Protein AF-A0A397FTG6-F1 (afdb_monomer_lite)

pLDDT: mean 70.77, std 17.17, range [26.45, 98.31]

Structure (mmCIF, N/CA/C/O backbone):
data_AF-A0A397FTG6-F1
#
_entry.id   AF-A0A397FTG6-F1
#
loop_
_atom_site.group_PDB
_atom_site.id
_atom_site.type_symbol
_atom_site.label_atom_id
_atom_site.label_alt_id
_atom_site.label_comp_id
_atom_site.label_asym_id
_atom_site.label_entity_id
_atom_site.label_seq_id
_atom_site.pdbx_PDB_ins_code
_atom_site.Cartn_x
_atom_site.Cartn_y
_atom_site.Cartn_z
_atom_site.occupancy
_atom_site.B_iso_or_equiv
_atom_site.auth_seq_id
_atom_site.auth_comp_id
_atom_site.auth_asym_id
_atom_site.auth_atom_id
_atom_site.pdbx_PDB_model_num
ATOM 1 N N . MET A 1 1 ? -4.911 -23.943 -25.108 1.00 86.38 1 MET A N 1
ATOM 2 C CA . MET A 1 1 ? -5.258 -23.940 -23.672 1.00 86.38 1 MET A CA 1
ATOM 3 C C . MET A 1 1 ? -6.161 -25.123 -23.390 1.00 86.38 1 MET A C 1
ATOM 5 O O . MET A 1 1 ? -7.073 -25.370 -24.172 1.00 86.38 1 MET A O 1
ATOM 9 N N . ILE A 1 2 ? -5.874 -25.870 -22.331 1.00 95.56 2 ILE A N 1
ATOM 10 C CA . ILE A 1 2 ? -6.625 -27.060 -21.915 1.00 95.56 2 ILE A CA 1
ATOM 11 C C . ILE A 1 2 ? -7.248 -26.756 -20.551 1.00 95.56 2 ILE A C 1
ATOM 13 O O . ILE A 1 2 ? -6.604 -26.132 -19.714 1.00 95.56 2 ILE A O 1
ATOM 17 N N . ASP A 1 3 ? -8.489 -27.172 -20.315 1.00 97.69 3 ASP A N 1
ATOM 18 C CA . ASP A 1 3 ? -9.068 -27.109 -18.970 1.00 97.69 3 ASP A CA 1
ATOM 19 C C . ASP A 1 3 ? -8.192 -27.905 -17.982 1.00 97.69 3 ASP A C 1
ATOM 21 O O . ASP A 1 3 ? -7.832 -29.056 -18.251 1.00 97.69 3 ASP A O 1
ATOM 25 N N . ALA A 1 4 ? -7.810 -27.282 -16.865 1.00 97.50 4 ALA A N 1
ATOM 26 C CA . ALA A 1 4 ? -6.839 -27.833 -15.924 1.00 97.50 4 ALA A CA 1
ATOM 27 C C . ALA A 1 4 ? -7.293 -29.172 -15.332 1.00 97.50 4 ALA A C 1
ATOM 29 O O . ALA A 1 4 ? -6.493 -30.105 -15.210 1.00 97.50 4 ALA A O 1
ATOM 30 N N . GLN A 1 5 ? -8.584 -29.303 -15.017 1.00 98.06 5 GLN A N 1
ATOM 31 C CA . GLN A 1 5 ? -9.121 -30.535 -14.457 1.00 98.06 5 GLN A CA 1
ATOM 32 C C . GLN A 1 5 ? -9.191 -31.650 -15.502 1.00 98.06 5 GLN A C 1
ATOM 34 O O . GLN A 1 5 ? -8.857 -32.802 -15.203 1.00 98.06 5 GLN A O 1
ATOM 39 N N . LYS A 1 6 ? -9.598 -31.318 -16.733 1.00 97.88 6 LYS A N 1
ATOM 40 C CA . LYS A 1 6 ? -9.580 -32.253 -17.862 1.00 97.88 6 LYS A CA 1
ATOM 41 C C . LYS A 1 6 ? -8.167 -32.779 -18.115 1.00 97.88 6 LYS A C 1
ATOM 43 O O . LYS A 1 6 ? -7.985 -33.992 -18.198 1.00 97.88 6 LYS A O 1
ATOM 48 N N . TRP A 1 7 ? -7.175 -31.888 -18.146 1.00 97.62 7 TRP A N 1
ATOM 49 C CA . TRP A 1 7 ? -5.765 -32.251 -18.295 1.00 97.62 7 TRP A CA 1
ATOM 50 C C . TRP A 1 7 ? -5.297 -33.220 -17.201 1.00 97.62 7 TRP A C 1
ATOM 52 O O . TRP A 1 7 ? -4.710 -34.258 -17.517 1.00 97.62 7 TRP A O 1
ATOM 62 N N . LEU A 1 8 ? -5.603 -32.933 -15.928 1.00 98.00 8 LEU A N 1
ATOM 63 C CA . LEU A 1 8 ? -5.220 -33.797 -14.807 1.00 98.00 8 LEU A CA 1
ATOM 64 C C . LEU A 1 8 ? -5.799 -35.211 -14.965 1.00 98.00 8 LEU A C 1
ATOM 66 O O . LEU A 1 8 ? -5.085 -36.196 -14.781 1.00 98.00 8 LEU A O 1
ATOM 70 N N . ASN A 1 9 ? -7.082 -35.310 -15.322 1.00 97.50 9 ASN A N 1
ATOM 71 C CA . ASN A 1 9 ? -7.776 -36.590 -15.461 1.00 97.50 9 ASN A CA 1
ATOM 72 C C . ASN A 1 9 ? -7.248 -37.424 -16.641 1.00 97.50 9 ASN A C 1
ATOM 74 O O . ASN A 1 9 ? -7.167 -38.646 -16.530 1.00 97.50 9 ASN A O 1
ATOM 78 N N . GLU A 1 10 ? -6.886 -36.779 -17.752 1.00 97.56 10 GLU A N 1
ATOM 79 C CA . GLU A 1 10 ? -6.344 -37.455 -18.937 1.00 97.56 10 GLU A CA 1
ATOM 80 C C . GLU A 1 10 ? -4.904 -37.935 -18.720 1.00 97.56 10 GLU A C 1
ATOM 82 O O . GLU A 1 10 ? -4.565 -39.062 -19.084 1.00 97.56 10 GLU A O 1
ATOM 87 N N . LYS A 1 11 ? -4.051 -37.102 -18.111 1.00 97.81 11 LYS A N 1
ATOM 88 C CA . LYS A 1 11 ? -2.627 -37.416 -17.915 1.00 97.81 11 LYS A CA 1
ATOM 89 C C . LYS A 1 11 ? -2.368 -38.340 -16.726 1.00 97.81 11 LYS A C 1
ATOM 91 O O . LYS A 1 11 ? -1.437 -39.140 -16.779 1.00 97.81 11 LYS A O 1
ATOM 96 N N . TYR A 1 12 ? -3.182 -38.260 -15.671 1.00 97.25 12 TYR A N 1
ATOM 97 C CA . TYR A 1 12 ? -2.965 -38.986 -14.415 1.00 97.25 12 TYR A CA 1
ATOM 98 C C . TYR A 1 12 ? -4.190 -39.822 -13.994 1.00 97.25 12 TYR A C 1
ATOM 100 O O . TYR A 1 12 ? -4.738 -39.618 -12.906 1.00 97.25 12 TYR A O 1
ATOM 108 N N . PRO A 1 13 ? -4.625 -40.801 -14.813 1.00 96.00 13 PRO A N 1
ATOM 109 C CA . PRO A 1 13 ? -5.833 -41.577 -14.529 1.00 96.00 13 PRO A CA 1
ATOM 110 C C . PRO A 1 13 ? -5.697 -42.497 -13.302 1.00 96.00 13 PRO A C 1
ATOM 112 O O . PRO A 1 13 ? -6.688 -42.760 -12.624 1.00 96.00 13 PRO A O 1
ATOM 115 N N . ASN A 1 14 ? -4.487 -42.973 -12.975 1.00 96.56 14 ASN A N 1
ATOM 116 C CA . ASN A 1 14 ? -4.246 -43.887 -11.848 1.00 96.56 14 ASN A CA 1
ATOM 117 C C . ASN A 1 14 ? -3.640 -43.175 -10.625 1.00 96.56 14 ASN A C 1
ATOM 119 O O . ASN A 1 14 ? -2.446 -43.290 -10.348 1.00 96.56 14 ASN A O 1
ATOM 123 N N . ARG A 1 15 ? -4.478 -42.455 -9.870 1.00 96.69 15 ARG A N 1
ATOM 124 C CA . ARG A 1 15 ? -4.078 -41.589 -8.738 1.00 96.69 15 ARG A CA 1
ATOM 125 C C . ARG A 1 15 ? -3.262 -42.287 -7.640 1.00 96.69 15 ARG A C 1
ATOM 127 O O . ARG A 1 15 ? -2.449 -41.642 -6.981 1.00 96.69 15 ARG A O 1
ATOM 13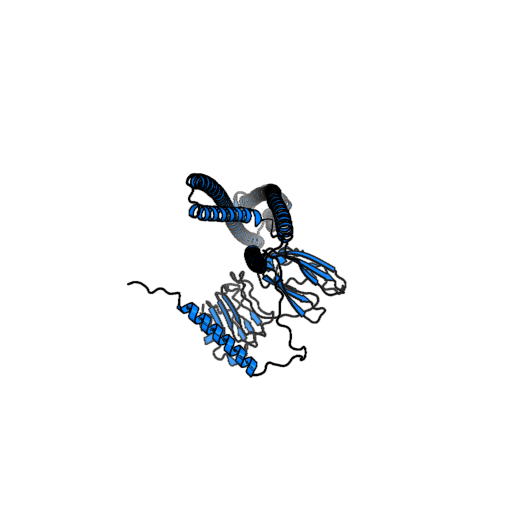4 N N . ASN A 1 16 ? -3.436 -43.599 -7.460 1.00 96.88 16 ASN A N 1
ATOM 135 C CA . ASN A 1 16 ? -2.798 -44.371 -6.387 1.00 96.88 16 ASN A CA 1
ATOM 136 C C . ASN A 1 16 ? -1.284 -44.561 -6.566 1.00 96.88 16 ASN A C 1
ATOM 138 O O . ASN A 1 16 ? -0.580 -44.821 -5.590 1.00 96.88 16 ASN A O 1
ATOM 142 N N . GLU A 1 17 ? -0.776 -44.421 -7.790 1.00 96.88 17 GLU A N 1
ATOM 143 C CA . GLU A 1 17 ? 0.630 -44.686 -8.128 1.00 96.88 17 GLU A CA 1
ATOM 144 C C . GLU A 1 17 ? 1.420 -43.413 -8.451 1.00 96.88 17 GLU A C 1
ATOM 146 O O . GLU A 1 17 ? 2.651 -43.439 -8.534 1.00 96.88 17 GLU A O 1
ATOM 151 N N . ILE A 1 18 ? 0.731 -42.280 -8.600 1.00 98.31 18 ILE A N 1
ATOM 152 C CA . ILE A 1 18 ? 1.358 -41.027 -9.012 1.00 98.31 18 ILE A CA 1
ATOM 153 C C . ILE A 1 18 ? 2.169 -40.444 -7.861 1.00 98.31 18 ILE A C 1
ATOM 155 O O . ILE A 1 18 ? 1.635 -40.130 -6.799 1.00 98.31 18 ILE A O 1
ATOM 159 N N . LYS A 1 19 ? 3.468 -40.254 -8.107 1.00 98.06 19 LYS A N 1
ATOM 160 C CA . LYS A 1 19 ? 4.395 -39.577 -7.186 1.00 98.06 19 LYS A CA 1
ATOM 161 C C . LYS A 1 19 ? 4.614 -38.108 -7.521 1.00 98.06 19 LYS A C 1
ATOM 163 O O . LYS A 1 19 ? 4.989 -37.336 -6.643 1.00 98.06 19 LYS A O 1
ATOM 168 N N . GLN A 1 20 ? 4.390 -37.717 -8.770 1.00 98.06 20 GLN A N 1
ATOM 169 C CA . GLN A 1 20 ? 4.623 -36.358 -9.231 1.00 98.06 20 GLN A CA 1
ATOM 170 C C . GLN A 1 20 ? 3.583 -35.956 -10.271 1.00 98.06 20 GLN A C 1
ATOM 172 O O . GLN A 1 20 ? 3.320 -36.711 -11.202 1.00 98.06 20 GLN A O 1
ATOM 177 N N . ILE A 1 21 ? 3.049 -34.748 -10.116 1.00 98.06 21 ILE A N 1
ATOM 178 C CA . ILE A 1 21 ? 2.296 -34.032 -11.144 1.00 98.06 21 ILE A CA 1
ATOM 179 C C . ILE A 1 21 ? 3.207 -32.919 -11.650 1.00 98.06 21 ILE A C 1
ATOM 181 O O . ILE A 1 21 ? 3.686 -32.107 -10.859 1.00 98.06 21 ILE A O 1
ATOM 185 N N . LYS A 1 22 ? 3.479 -32.901 -12.952 1.00 97.19 22 LYS A N 1
ATOM 186 C CA . LYS A 1 22 ? 4.288 -31.867 -13.602 1.00 97.19 22 LYS A CA 1
ATOM 187 C C . LYS A 1 22 ? 3.615 -31.411 -14.899 1.00 97.19 22 LYS A C 1
ATOM 189 O O . LYS A 1 22 ? 3.175 -32.263 -15.672 1.00 97.19 22 LYS A O 1
ATOM 194 N N . LEU A 1 23 ? 3.549 -30.098 -15.128 1.00 93.62 23 LEU A N 1
ATOM 195 C CA . LEU A 1 23 ? 3.237 -29.527 -16.441 1.00 93.62 23 LEU A CA 1
ATOM 196 C C . LEU A 1 23 ? 4.441 -29.661 -17.384 1.00 93.62 23 LEU A C 1
ATOM 198 O O . LEU A 1 23 ? 5.585 -29.412 -17.002 1.00 93.62 23 LEU A O 1
ATOM 202 N N . GLU A 1 24 ? 4.182 -30.091 -18.617 1.00 89.75 24 GLU A N 1
ATOM 203 C CA . GLU A 1 24 ? 5.169 -30.059 -19.704 1.00 89.75 24 GLU A CA 1
ATOM 204 C C . GLU A 1 24 ? 5.328 -28.598 -20.176 1.00 89.75 24 GLU A C 1
ATOM 206 O O . GLU A 1 24 ? 4.350 -27.856 -20.148 1.00 89.75 24 GLU A O 1
ATOM 211 N N . GLU A 1 25 ? 6.527 -28.181 -20.607 1.00 83.31 25 GLU A N 1
ATOM 212 C CA . GLU A 1 25 ? 6.894 -26.764 -20.857 1.00 83.31 25 GLU A CA 1
ATOM 213 C C . GLU A 1 25 ? 5.951 -26.018 -21.824 1.00 83.31 25 GLU A C 1
ATOM 215 O O . GLU A 1 25 ? 5.733 -24.814 -21.693 1.00 83.31 25 GLU A O 1
ATOM 220 N N . GLU A 1 26 ? 5.337 -26.739 -22.762 1.00 86.19 26 GLU A N 1
ATOM 221 C CA . GLU A 1 26 ? 4.413 -26.181 -23.758 1.00 86.19 26 GLU A CA 1
ATOM 222 C C . GLU A 1 26 ? 2.931 -26.291 -23.349 1.00 86.19 26 GLU A C 1
ATOM 224 O O . GLU A 1 26 ? 2.035 -25.808 -24.048 1.00 86.19 26 GLU A O 1
ATOM 229 N N . THR A 1 27 ? 2.628 -26.940 -22.221 1.00 90.38 27 THR A N 1
ATOM 230 C CA . THR A 1 27 ? 1.244 -27.171 -21.799 1.00 90.38 27 THR A CA 1
ATOM 231 C C . THR A 1 27 ? 0.684 -25.958 -21.067 1.00 90.38 27 THR A C 1
ATOM 233 O O . THR A 1 27 ? 0.993 -25.707 -19.907 1.00 90.38 27 THR A O 1
ATOM 236 N N . LEU A 1 28 ? -0.246 -25.263 -21.719 1.00 92.44 28 LEU A N 1
ATOM 237 C CA . LEU A 1 28 ? -1.033 -24.195 -21.103 1.00 92.44 28 LEU A CA 1
ATOM 238 C C . LEU A 1 28 ? -2.366 -24.740 -20.577 1.00 92.44 28 LEU A C 1
ATOM 240 O O . LEU A 1 28 ? -3.277 -25.026 -21.368 1.00 92.44 28 LEU A O 1
ATOM 244 N N . ILE A 1 29 ? -2.488 -24.848 -19.252 1.00 95.25 29 ILE A N 1
ATOM 245 C CA . ILE A 1 29 ? -3.752 -25.158 -18.569 1.00 95.25 29 ILE A CA 1
ATOM 246 C C . ILE A 1 29 ? -4.472 -23.891 -18.090 1.00 95.25 29 ILE A C 1
ATOM 248 O O . ILE A 1 29 ? -3.844 -22.860 -17.852 1.00 95.25 29 ILE A O 1
ATOM 252 N N . THR A 1 30 ? -5.798 -23.959 -17.964 1.00 96.12 30 THR A N 1
ATOM 253 C CA . THR A 1 30 ? -6.634 -22.846 -17.492 1.00 96.12 30 THR A CA 1
ATOM 254 C C . THR A 1 30 ? -7.768 -23.307 -16.580 1.00 96.12 30 THR A C 1
ATOM 256 O O . THR A 1 30 ? -8.127 -24.484 -16.593 1.00 96.12 30 THR A O 1
ATOM 259 N N . GLY A 1 31 ? -8.343 -22.382 -15.811 1.00 96.44 31 GLY A N 1
ATOM 260 C CA . GLY A 1 31 ? -9.471 -22.640 -14.918 1.00 96.44 31 GLY A CA 1
ATOM 261 C C . GLY A 1 31 ? -9.029 -23.097 -13.530 1.00 96.44 31 GLY A C 1
ATOM 262 O O . GLY A 1 31 ? -7.975 -22.692 -13.040 1.00 96.44 31 GLY A O 1
ATOM 263 N N . GLN A 1 32 ? -9.847 -23.929 -12.887 1.00 96.69 32 GLN A N 1
ATOM 264 C CA . GLN A 1 32 ? -9.585 -24.440 -11.542 1.00 96.69 32 GLN A CA 1
ATOM 265 C C . GLN A 1 32 ? -9.014 -25.862 -11.584 1.00 96.69 32 GLN A C 1
ATOM 267 O O . GLN A 1 32 ? -9.473 -26.707 -12.353 1.00 96.69 32 GLN A O 1
ATOM 272 N N . LEU A 1 33 ? -8.038 -26.144 -10.721 1.00 97.69 33 LEU A N 1
ATOM 273 C CA . LEU A 1 33 ? -7.414 -27.456 -10.579 1.00 97.69 33 LEU A CA 1
ATOM 274 C C . LEU A 1 33 ? -7.696 -28.043 -9.192 1.00 97.69 33 LEU A C 1
ATOM 276 O O . LEU A 1 33 ? -7.224 -27.524 -8.180 1.00 97.69 33 LEU A O 1
ATOM 280 N N . LEU A 1 34 ? -8.429 -29.159 -9.149 1.00 97.62 34 LEU A N 1
ATOM 281 C CA . LEU A 1 34 ? -8.681 -29.941 -7.941 1.00 97.62 34 LEU A CA 1
ATOM 282 C C . LEU A 1 34 ? -7.846 -31.228 -7.950 1.00 97.62 34 LEU A C 1
ATOM 284 O O . LEU A 1 34 ? -8.100 -32.169 -8.708 1.00 97.62 34 LEU A O 1
ATOM 288 N N . ILE A 1 35 ? -6.886 -31.297 -7.032 1.00 97.75 35 ILE A N 1
ATOM 289 C CA . ILE A 1 35 ? -6.067 -32.480 -6.765 1.00 97.75 35 ILE A CA 1
ATOM 290 C C . ILE A 1 35 ? -6.574 -33.101 -5.459 1.00 97.75 35 ILE A C 1
ATOM 292 O O . ILE A 1 35 ? -6.189 -32.670 -4.375 1.00 97.75 35 ILE A O 1
ATOM 296 N N . ASP A 1 36 ? -7.470 -34.088 -5.556 1.00 97.50 36 ASP A N 1
ATOM 297 C CA . ASP A 1 36 ? -8.004 -34.833 -4.401 1.00 97.50 36 ASP A CA 1
ATOM 298 C C . ASP A 1 36 ? -7.647 -36.322 -4.487 1.00 97.50 36 ASP A C 1
ATOM 300 O O . ASP A 1 36 ? -7.753 -36.936 -5.556 1.00 97.50 36 ASP A O 1
ATOM 304 N N . ASP A 1 37 ? -7.285 -36.885 -3.336 1.00 97.25 37 ASP A N 1
ATOM 305 C CA . ASP A 1 37 ? -7.075 -38.319 -3.104 1.00 97.25 37 ASP A CA 1
ATOM 306 C C . ASP A 1 37 ? -5.922 -38.930 -3.922 1.00 97.25 37 ASP A C 1
ATOM 308 O O . ASP A 1 37 ? -6.073 -39.919 -4.640 1.00 97.25 37 ASP A O 1
ATOM 312 N N . PHE A 1 38 ? -4.739 -38.314 -3.814 1.00 98.00 38 PHE A N 1
ATOM 313 C CA . PHE A 1 38 ? -3.489 -38.844 -4.360 1.00 98.00 38 PHE A CA 1
ATOM 314 C C . PHE A 1 38 ? -2.572 -39.348 -3.221 1.00 98.00 38 PHE A C 1
ATOM 316 O O . PHE A 1 38 ? -1.700 -38.613 -2.740 1.00 98.00 38 PHE A O 1
ATOM 323 N N . PRO A 1 39 ? -2.721 -40.610 -2.766 1.00 97.44 39 PRO A N 1
ATOM 324 C CA . PRO A 1 39 ? -2.066 -41.115 -1.552 1.00 97.44 39 PRO A CA 1
ATOM 325 C C . PRO A 1 39 ? -0.537 -41.232 -1.658 1.00 97.44 39 PRO A C 1
ATOM 327 O O . PRO A 1 39 ? 0.160 -41.283 -0.638 1.00 97.44 39 PRO A O 1
ATOM 330 N N . CYS A 1 40 ? -0.005 -41.289 -2.882 1.00 97.81 40 CYS A N 1
ATOM 331 C CA . CYS A 1 40 ? 1.423 -41.429 -3.159 1.00 97.81 40 CYS A CA 1
ATOM 332 C C . CYS A 1 40 ? 2.094 -40.155 -3.684 1.00 97.81 40 CYS A C 1
ATOM 334 O O . CYS A 1 40 ? 3.301 -40.188 -3.913 1.00 97.81 40 CYS A O 1
ATOM 336 N N . LEU A 1 41 ? 1.353 -39.057 -3.852 1.00 98.25 41 LEU A N 1
ATOM 337 C CA . LEU A 1 41 ? 1.866 -37.841 -4.474 1.00 98.25 41 LEU A CA 1
ATOM 338 C C . LEU A 1 41 ? 2.840 -37.120 -3.548 1.00 98.25 41 LEU A C 1
ATOM 340 O O . LEU A 1 41 ? 2.496 -36.800 -2.415 1.00 98.25 41 LEU A O 1
ATOM 344 N N . GLU A 1 42 ? 4.043 -36.863 -4.052 1.00 97.38 42 GLU A N 1
ATOM 345 C CA . GLU A 1 42 ? 5.137 -36.206 -3.336 1.00 97.38 42 GLU A CA 1
ATOM 346 C C . GLU A 1 42 ? 5.428 -34.803 -3.878 1.00 97.38 42 GLU A C 1
ATOM 348 O O . GLU A 1 42 ? 5.864 -33.944 -3.114 1.00 97.38 42 GLU A O 1
ATOM 353 N N . LYS A 1 43 ? 5.181 -34.551 -5.170 1.00 97.69 43 LYS A N 1
ATOM 354 C CA . LYS A 1 43 ? 5.522 -33.280 -5.826 1.00 97.69 43 LYS A CA 1
ATOM 355 C C . LYS A 1 43 ? 4.433 -32.808 -6.783 1.00 97.69 43 LYS A C 1
ATOM 357 O O . LYS A 1 43 ? 3.956 -33.589 -7.605 1.00 97.69 43 LYS A O 1
ATOM 362 N N . ILE A 1 44 ? 4.101 -31.526 -6.727 1.00 97.81 44 ILE A N 1
ATOM 363 C CA . ILE A 1 44 ? 3.263 -30.844 -7.716 1.00 97.81 44 ILE A CA 1
ATOM 364 C C . ILE A 1 44 ? 4.082 -29.695 -8.294 1.00 97.81 44 ILE A C 1
ATOM 366 O O . ILE A 1 44 ? 4.586 -28.867 -7.544 1.00 97.81 44 ILE A O 1
ATOM 370 N N . ASN A 1 45 ? 4.218 -29.643 -9.614 1.00 96.56 45 ASN A N 1
ATOM 371 C CA . ASN A 1 45 ? 4.720 -28.477 -10.326 1.00 96.56 45 ASN A CA 1
ATOM 372 C C . ASN A 1 45 ? 3.748 -28.136 -11.463 1.00 96.56 45 ASN A C 1
ATOM 374 O O . ASN A 1 45 ? 3.695 -28.831 -12.479 1.00 96.56 45 ASN A O 1
ATOM 378 N N . VAL A 1 46 ? 2.972 -27.081 -11.247 1.00 96.06 46 VAL A N 1
ATOM 379 C CA . VAL A 1 46 ? 2.025 -26.496 -12.199 1.00 96.06 46 VAL A CA 1
ATOM 380 C C . VAL A 1 46 ? 2.356 -25.019 -12.457 1.00 96.06 46 VAL A C 1
ATOM 382 O O . VAL A 1 46 ? 1.463 -24.196 -12.646 1.00 96.06 46 VAL A O 1
ATOM 385 N N . GLU A 1 47 ? 3.647 -24.685 -12.426 1.00 94.06 47 GLU A N 1
ATOM 386 C CA . GLU A 1 47 ? 4.175 -23.367 -12.781 1.00 94.06 47 GLU A CA 1
ATOM 387 C C . GLU A 1 47 ? 3.717 -22.943 -14.183 1.00 94.06 47 GLU A C 1
ATOM 389 O O . GLU A 1 47 ? 3.732 -23.735 -15.131 1.00 94.06 47 GLU A O 1
ATOM 394 N N . GLY A 1 48 ? 3.282 -21.690 -14.299 1.00 90.00 48 GLY A N 1
ATOM 395 C CA . GLY A 1 48 ? 2.981 -21.082 -15.584 1.00 90.00 48 GLY A CA 1
ATOM 396 C C . GLY A 1 48 ? 4.251 -20.768 -16.369 1.00 90.00 48 GLY A C 1
ATOM 397 O O . GLY A 1 48 ? 5.314 -20.525 -15.806 1.00 90.00 48 GLY A O 1
ATOM 398 N N . ASN A 1 49 ? 4.150 -20.745 -17.697 1.00 85.25 49 ASN A N 1
ATOM 399 C CA . ASN A 1 49 ? 5.282 -20.356 -18.532 1.00 85.25 49 ASN A CA 1
ATOM 400 C C . ASN A 1 49 ? 5.553 -18.846 -18.380 1.00 85.25 49 ASN A C 1
ATOM 402 O O . ASN A 1 49 ? 4.639 -18.037 -18.557 1.00 85.25 49 ASN A O 1
ATOM 406 N N . TRP A 1 50 ? 6.801 -18.479 -18.084 1.00 80.38 50 TRP A N 1
ATOM 407 C CA . TRP A 1 50 ? 7.270 -17.095 -17.965 1.00 80.38 50 TRP A CA 1
ATOM 408 C C . TRP A 1 50 ? 6.960 -16.236 -19.204 1.00 80.38 50 TRP A C 1
ATOM 410 O O . TRP A 1 50 ? 6.633 -15.063 -19.046 1.00 80.38 50 TRP A O 1
ATOM 420 N N . ASP A 1 51 ? 6.970 -16.825 -20.406 1.00 82.12 51 ASP A N 1
ATOM 421 C CA . ASP A 1 51 ? 6.692 -16.117 -21.663 1.00 82.12 51 ASP A CA 1
ATOM 422 C C . ASP A 1 51 ? 5.206 -15.782 -21.861 1.00 82.12 51 ASP A C 1
ATOM 424 O O . ASP A 1 51 ? 4.875 -14.881 -22.628 1.00 82.12 51 ASP A O 1
ATOM 428 N N . ASN A 1 52 ? 4.289 -16.509 -21.209 1.00 76.69 52 ASN A N 1
ATOM 429 C CA . ASN A 1 52 ? 2.853 -16.405 -21.506 1.00 76.69 52 ASN A CA 1
ATOM 430 C C . ASN A 1 52 ? 1.919 -16.313 -20.295 1.00 76.69 52 ASN A C 1
ATOM 432 O O . ASN A 1 52 ? 0.714 -16.208 -20.512 1.00 76.69 52 ASN A O 1
ATOM 436 N N . TRP A 1 53 ? 2.449 -16.303 -19.067 1.00 81.62 53 TRP A N 1
ATOM 437 C CA . TRP A 1 53 ? 1.722 -16.449 -17.798 1.00 81.62 53 TRP A CA 1
ATOM 438 C C . TRP A 1 53 ? 0.716 -17.619 -17.791 1.00 81.62 53 TRP A C 1
ATOM 440 O O . TRP A 1 53 ? -0.174 -17.775 -18.627 1.00 81.62 53 TRP A O 1
ATOM 450 N N . GLY A 1 54 ? 0.819 -18.479 -16.787 1.00 85.38 54 GLY A N 1
ATOM 451 C CA . GLY A 1 54 ? -0.174 -19.514 -16.542 1.00 85.38 54 GLY A CA 1
ATOM 452 C C . GLY A 1 54 ? -1.567 -18.911 -16.334 1.00 85.38 54 GLY A C 1
ATOM 453 O O . GLY A 1 54 ? -1.725 -17.834 -15.764 1.00 85.38 54 GLY A O 1
ATOM 454 N N . LYS A 1 55 ? -2.595 -19.608 -16.826 1.00 93.25 55 LYS A N 1
ATOM 455 C CA . LYS A 1 55 ? -4.000 -19.161 -16.785 1.00 93.25 55 LYS A CA 1
ATOM 456 C C . LYS A 1 55 ? -4.830 -19.938 -15.769 1.00 93.25 55 LYS A C 1
ATOM 458 O O . LYS A 1 55 ? -6.051 -20.061 -15.921 1.00 93.25 55 LYS A O 1
ATOM 463 N N . LEU A 1 56 ? -4.161 -20.531 -14.782 1.00 94.50 56 LEU A N 1
ATOM 464 C CA . LEU A 1 56 ? -4.812 -21.203 -13.669 1.00 94.50 56 LEU A CA 1
ATOM 465 C C . LEU A 1 56 ? -5.349 -20.147 -12.701 1.00 94.50 56 LEU A C 1
ATOM 467 O O . LEU A 1 56 ? -4.576 -19.323 -12.221 1.00 94.50 56 LEU A O 1
ATOM 471 N N . THR A 1 57 ? -6.650 -20.192 -12.420 1.00 94.69 57 THR A N 1
ATOM 472 C CA . THR A 1 57 ? -7.343 -19.227 -11.551 1.00 94.69 57 THR A CA 1
ATOM 473 C C . THR A 1 57 ? -7.678 -19.797 -10.176 1.00 94.69 57 THR A C 1
ATOM 475 O O . THR A 1 57 ? -7.901 -19.047 -9.229 1.00 94.69 57 THR A O 1
ATOM 478 N N . GLY A 1 58 ? -7.659 -21.124 -10.015 1.00 94.50 58 GLY A N 1
ATOM 479 C CA . GLY A 1 58 ? -7.878 -21.758 -8.718 1.00 94.50 58 GLY A CA 1
ATOM 480 C C . GLY A 1 58 ? -7.103 -23.056 -8.542 1.00 94.50 58 GLY A C 1
ATOM 481 O O . GLY A 1 58 ? -6.959 -23.839 -9.482 1.00 94.50 58 GLY A O 1
ATOM 482 N N . LEU A 1 59 ? -6.625 -23.310 -7.325 1.00 95.19 59 LEU A N 1
ATOM 483 C CA . LEU A 1 59 ? -5.893 -24.521 -6.969 1.00 95.19 59 LEU A CA 1
ATOM 484 C C . LEU A 1 59 ? -6.344 -25.054 -5.607 1.00 95.19 59 LEU A C 1
ATOM 486 O O . LEU A 1 59 ? -6.143 -24.433 -4.563 1.00 95.19 59 LEU A O 1
ATOM 490 N N . VAL A 1 60 ? -6.921 -26.255 -5.620 1.00 95.31 60 VAL A N 1
ATOM 491 C CA . VAL A 1 60 ? -7.408 -26.944 -4.424 1.00 95.31 60 VAL A CA 1
ATOM 492 C C . VAL A 1 60 ? -6.719 -28.298 -4.295 1.00 95.31 60 VAL A C 1
ATOM 494 O O . VAL A 1 60 ? -6.843 -29.149 -5.171 1.00 95.31 60 VAL A O 1
ATOM 497 N N . ILE A 1 61 ? -6.027 -28.529 -3.178 1.00 95.88 61 ILE A N 1
ATOM 498 C CA . ILE A 1 61 ? -5.277 -29.766 -2.922 1.00 95.88 61 ILE A CA 1
ATOM 499 C C . ILE A 1 61 ? -5.793 -30.425 -1.643 1.00 95.88 61 ILE A C 1
ATOM 501 O O . ILE A 1 61 ? -5.790 -29.824 -0.568 1.00 95.88 61 ILE A O 1
ATOM 505 N N . LYS A 1 62 ? -6.253 -31.672 -1.738 1.00 94.88 62 LYS A N 1
ATOM 506 C CA . LYS A 1 62 ? -6.870 -32.403 -0.628 1.00 94.88 62 LYS A CA 1
ATOM 507 C C . LYS A 1 62 ? -6.360 -33.840 -0.562 1.00 94.88 62 LYS A C 1
ATOM 509 O O . LYS A 1 62 ? -6.167 -34.493 -1.579 1.00 94.88 62 LYS A O 1
ATOM 514 N N . LYS A 1 63 ? -6.177 -34.346 0.663 1.00 94.75 63 LYS A N 1
ATOM 515 C CA . LYS A 1 63 ? -5.857 -35.764 0.940 1.00 94.75 63 LYS A CA 1
ATOM 516 C C . LYS A 1 63 ? -4.610 -36.268 0.187 1.00 94.75 63 LYS A C 1
ATOM 518 O O . LYS A 1 63 ? -4.601 -37.377 -0.343 1.00 94.75 63 LYS A O 1
ATOM 523 N N . CYS A 1 64 ? -3.539 -35.476 0.188 1.00 96.56 64 CYS A N 1
ATOM 524 C CA . CYS A 1 64 ? -2.239 -35.852 -0.377 1.00 96.56 64 CYS A CA 1
ATOM 525 C C . CYS A 1 64 ? -1.214 -36.038 0.762 1.00 96.56 64 CYS A C 1
ATOM 527 O O . CYS A 1 64 ? -0.384 -35.160 1.005 1.00 96.56 64 CYS A O 1
ATOM 529 N N . PRO A 1 65 ? -1.260 -37.159 1.512 1.00 95.44 65 PRO A N 1
ATOM 530 C CA . PRO A 1 65 ? -0.528 -37.324 2.769 1.00 95.44 65 PRO A CA 1
ATOM 531 C C . PRO A 1 65 ? 0.998 -37.323 2.636 1.00 95.44 65 PRO A C 1
ATOM 533 O O . PRO A 1 65 ? 1.687 -37.113 3.634 1.00 95.44 65 PRO A O 1
ATOM 536 N N . LYS A 1 66 ? 1.523 -37.574 1.433 1.00 96.50 66 LYS A N 1
ATOM 537 C CA . LYS A 1 66 ? 2.962 -37.619 1.142 1.00 96.50 66 LYS A CA 1
ATOM 538 C C . LYS A 1 66 ? 3.479 -36.386 0.402 1.00 96.50 66 LYS A C 1
ATOM 540 O O . LYS A 1 66 ? 4.655 -36.375 0.047 1.00 96.50 66 LYS A O 1
ATOM 545 N N . LEU A 1 67 ? 2.634 -35.380 0.155 1.00 96.69 67 LEU A N 1
ATOM 546 C CA . LEU A 1 67 ? 3.015 -34.208 -0.629 1.00 96.69 67 LEU A CA 1
ATOM 547 C C . LEU A 1 67 ? 4.076 -33.411 0.127 1.00 96.69 67 LEU A C 1
ATOM 549 O O . LEU A 1 67 ? 3.835 -33.021 1.262 1.00 96.69 67 LEU A O 1
ATOM 553 N N . LYS A 1 68 ? 5.230 -33.181 -0.501 1.00 95.19 68 LYS A N 1
ATOM 554 C CA . LYS A 1 68 ? 6.393 -32.487 0.072 1.00 95.19 68 LYS A CA 1
ATOM 555 C C . LYS A 1 68 ? 6.724 -31.192 -0.656 1.00 95.19 68 LYS A C 1
ATOM 557 O O . LYS A 1 68 ? 7.264 -30.296 -0.021 1.00 95.19 68 LYS A O 1
ATOM 562 N N . GLU A 1 69 ? 6.438 -31.106 -1.957 1.00 95.12 69 GLU A N 1
ATOM 563 C CA . GLU A 1 69 ? 6.803 -29.962 -2.804 1.00 95.12 69 GLU A CA 1
ATOM 564 C C . GLU A 1 69 ? 5.616 -29.497 -3.652 1.00 95.12 69 GLU A C 1
ATOM 566 O O . GLU A 1 69 ? 4.914 -30.327 -4.239 1.00 95.12 69 GLU A O 1
ATOM 571 N N . LEU A 1 70 ? 5.403 -28.183 -3.733 1.00 96.06 70 LEU A N 1
ATOM 572 C CA . LEU A 1 70 ? 4.286 -27.579 -4.457 1.00 96.06 70 LEU A CA 1
ATOM 573 C C . LEU A 1 70 ? 4.709 -26.280 -5.160 1.00 96.06 70 LEU A C 1
ATOM 575 O O . LEU A 1 70 ? 4.823 -25.245 -4.526 1.00 96.06 70 LEU A O 1
ATOM 579 N N . ASN A 1 71 ? 4.885 -26.302 -6.474 1.00 94.75 71 ASN A N 1
ATOM 580 C CA . ASN A 1 71 ? 5.119 -25.097 -7.267 1.00 94.75 71 ASN A CA 1
ATOM 581 C C . ASN A 1 71 ? 3.885 -24.773 -8.122 1.00 94.75 71 ASN A C 1
ATOM 583 O O . ASN A 1 71 ? 3.412 -25.632 -8.869 1.00 94.75 71 ASN A O 1
ATOM 587 N N . PHE A 1 72 ? 3.373 -23.552 -7.995 1.00 94.25 72 PHE A N 1
ATOM 588 C CA . PHE A 1 72 ? 2.310 -22.980 -8.824 1.00 94.25 72 PHE A CA 1
ATOM 589 C C . PHE A 1 72 ? 2.582 -21.504 -9.162 1.00 94.25 72 PHE A C 1
ATOM 591 O O . PHE A 1 72 ? 1.650 -20.718 -9.360 1.00 94.25 72 PHE A O 1
ATOM 598 N N . SER A 1 73 ? 3.856 -21.112 -9.225 1.00 92.56 73 SER A N 1
ATOM 599 C CA . SER A 1 73 ? 4.278 -19.766 -9.608 1.00 92.56 73 SER A CA 1
ATOM 600 C C . SER A 1 73 ? 3.787 -19.370 -11.008 1.00 92.56 73 SER A C 1
ATOM 602 O O . SER A 1 73 ? 3.371 -20.215 -11.807 1.00 92.56 73 SER A O 1
ATOM 604 N N . TYR A 1 74 ? 3.815 -18.069 -11.304 1.00 92.31 74 TYR A N 1
ATOM 605 C CA . TYR A 1 74 ? 3.482 -17.510 -12.622 1.00 92.31 74 TYR A CA 1
ATOM 606 C C . TYR A 1 74 ? 2.077 -17.864 -13.131 1.00 92.31 74 TYR A C 1
ATOM 608 O O . TYR A 1 74 ? 1.904 -18.102 -14.322 1.00 92.31 74 TYR A O 1
ATOM 616 N N . ASN A 1 75 ? 1.069 -17.900 -12.260 1.00 93.38 75 ASN A N 1
ATOM 617 C CA . ASN A 1 75 ? -0.329 -18.132 -12.636 1.00 93.38 75 ASN A CA 1
ATOM 618 C C . ASN A 1 75 ? -1.220 -16.913 -12.310 1.00 93.38 75 ASN A C 1
ATOM 620 O O . ASN A 1 75 ? -0.753 -15.857 -11.883 1.00 93.38 75 ASN A O 1
ATOM 624 N N . GLU A 1 76 ? -2.528 -17.049 -12.523 1.00 92.81 76 GLU A N 1
ATOM 625 C CA . GLU A 1 76 ? -3.546 -16.040 -12.208 1.00 92.81 76 GLU A CA 1
ATOM 626 C C . GLU A 1 76 ? -4.425 -16.514 -11.038 1.00 92.81 76 GLU A C 1
ATOM 628 O O . GLU A 1 76 ? -5.632 -16.303 -11.046 1.00 92.81 76 GLU A O 1
ATOM 633 N N . ILE A 1 77 ? -3.839 -17.205 -10.045 1.00 90.69 77 ILE A N 1
ATOM 634 C CA . ILE A 1 77 ? -4.618 -17.833 -8.971 1.00 90.69 77 ILE A CA 1
ATOM 635 C C . ILE A 1 77 ? -5.273 -16.772 -8.084 1.00 90.69 77 ILE A C 1
ATOM 637 O O . ILE A 1 77 ? -4.595 -15.930 -7.495 1.00 90.69 77 ILE A O 1
ATOM 641 N N . GLU A 1 78 ? -6.590 -16.890 -7.956 1.00 89.38 78 GLU A N 1
ATOM 642 C CA . GLU A 1 78 ? -7.470 -16.086 -7.105 1.00 89.38 78 GLU A CA 1
ATOM 643 C C . GLU A 1 78 ? -7.967 -16.928 -5.910 1.00 89.38 78 GLU A C 1
ATOM 645 O O . GLU A 1 78 ? -8.180 -16.422 -4.810 1.00 89.38 78 GLU A O 1
ATOM 650 N N . GLU A 1 79 ? -8.084 -18.252 -6.092 1.00 87.56 79 GLU A N 1
ATOM 651 C CA . GLU A 1 79 ? -8.542 -19.195 -5.067 1.00 87.56 79 GLU A CA 1
ATOM 652 C C . GLU A 1 79 ? -7.498 -20.284 -4.779 1.00 87.56 79 GLU A C 1
ATOM 654 O O . GLU A 1 79 ? -7.212 -21.133 -5.623 1.00 87.56 79 GLU A O 1
ATOM 659 N N . PHE A 1 80 ? -6.966 -20.330 -3.555 1.00 90.25 80 PHE A N 1
ATOM 660 C CA . PHE A 1 80 ? -6.049 -21.388 -3.119 1.00 90.25 80 PHE A CA 1
ATOM 661 C C . PHE A 1 80 ? -6.524 -22.054 -1.827 1.00 90.25 80 PHE A C 1
ATOM 663 O O . PHE A 1 80 ? -6.823 -21.382 -0.838 1.00 90.25 80 PHE A O 1
ATOM 670 N N . ALA A 1 81 ? -6.561 -23.387 -1.811 1.00 87.62 81 ALA A N 1
ATOM 671 C CA . ALA A 1 81 ? -6.879 -24.154 -0.612 1.00 87.62 81 ALA A CA 1
ATOM 672 C C . ALA A 1 81 ? -6.079 -25.457 -0.537 1.00 87.62 81 ALA A C 1
ATOM 674 O O . ALA A 1 81 ? -6.022 -26.226 -1.496 1.00 87.62 81 ALA A O 1
ATOM 675 N N . ILE A 1 82 ? -5.543 -25.761 0.645 1.00 87.81 82 ILE A N 1
ATOM 676 C CA . ILE A 1 82 ? -4.890 -27.037 0.931 1.00 87.81 82 ILE A CA 1
ATOM 677 C C . ILE A 1 82 ? -5.462 -27.670 2.198 1.00 87.81 82 ILE A C 1
ATOM 679 O O . ILE A 1 82 ? -5.679 -26.994 3.196 1.00 87.81 82 ILE A O 1
ATOM 683 N N . ALA A 1 83 ? -5.718 -28.977 2.171 1.00 88.06 83 ALA A N 1
ATOM 684 C CA . ALA A 1 83 ? -6.171 -29.717 3.344 1.00 88.06 83 ALA A CA 1
ATOM 685 C C . ALA A 1 83 ? -5.602 -31.139 3.374 1.00 88.06 83 ALA A C 1
ATOM 687 O O . ALA A 1 83 ? -5.459 -31.798 2.342 1.00 88.06 83 ALA A O 1
ATOM 688 N N . ASN A 1 84 ? -5.326 -31.656 4.574 1.00 86.75 84 ASN A N 1
ATOM 689 C CA . ASN A 1 84 ? -4.834 -33.025 4.785 1.00 86.75 84 ASN A CA 1
ATOM 690 C C . ASN A 1 84 ? -3.556 -33.355 3.984 1.00 86.75 84 ASN A C 1
ATOM 692 O O . ASN A 1 84 ? -3.426 -34.449 3.432 1.00 86.75 84 ASN A O 1
ATOM 696 N N . CYS A 1 85 ? -2.613 -32.408 3.939 1.00 89.75 85 CYS A N 1
ATOM 697 C CA . CYS A 1 85 ? -1.286 -32.562 3.329 1.00 89.75 85 CYS A CA 1
ATOM 698 C C . CYS A 1 85 ? -0.176 -32.400 4.392 1.00 89.75 85 CYS A C 1
ATOM 700 O O . CYS A 1 85 ? 0.610 -31.459 4.325 1.00 89.75 85 CYS A O 1
ATOM 702 N N . PRO A 1 86 ? -0.117 -33.282 5.412 1.00 87.94 86 PRO A N 1
ATOM 703 C CA . PRO A 1 86 ? 0.724 -33.122 6.602 1.00 87.94 86 PRO A CA 1
ATOM 704 C C . PRO A 1 86 ? 2.233 -33.070 6.345 1.00 87.94 86 PRO A C 1
ATOM 706 O O . PRO A 1 86 ? 2.952 -32.680 7.256 1.00 87.94 86 PRO A O 1
ATOM 709 N N . GLN A 1 87 ? 2.712 -33.490 5.167 1.00 88.62 87 GLN A N 1
ATOM 710 C CA . GLN A 1 87 ? 4.136 -33.478 4.806 1.00 88.62 87 GLN A CA 1
ATOM 711 C C . GLN A 1 87 ? 4.561 -32.243 3.999 1.00 88.62 87 GLN A C 1
ATOM 713 O O . GLN A 1 87 ? 5.756 -32.096 3.724 1.00 88.62 87 GLN A O 1
ATOM 718 N N . LEU A 1 88 ? 3.627 -31.359 3.615 1.00 85.19 88 LEU A N 1
ATOM 719 C CA . LEU A 1 88 ? 3.964 -30.176 2.829 1.00 85.19 88 LEU A CA 1
ATOM 720 C C . LEU A 1 88 ? 4.569 -29.135 3.772 1.00 85.19 88 LEU A C 1
ATOM 722 O O . LEU A 1 88 ? 3.871 -28.326 4.378 1.00 85.19 88 LEU A O 1
ATOM 726 N N . HIS A 1 89 ? 5.887 -29.191 3.927 1.00 73.88 89 HIS A N 1
ATOM 727 C CA . HIS A 1 89 ? 6.637 -28.308 4.809 1.00 73.88 89 HIS A CA 1
ATOM 728 C C . HIS A 1 89 ? 7.519 -27.386 3.975 1.00 73.88 89 HIS A C 1
ATOM 730 O O . HIS A 1 89 ? 8.490 -27.843 3.380 1.00 73.88 89 HIS A O 1
ATOM 736 N N . ASN A 1 90 ? 7.233 -26.081 3.984 1.00 64.25 90 ASN A N 1
ATOM 737 C CA . ASN A 1 90 ? 8.127 -25.018 3.496 1.00 64.25 90 ASN A CA 1
ATOM 738 C C . ASN A 1 90 ? 8.598 -25.045 2.044 1.00 64.25 90 ASN A C 1
ATOM 740 O O . ASN A 1 90 ? 9.299 -24.119 1.648 1.00 64.25 90 ASN A O 1
ATOM 744 N N . ASN A 1 91 ? 8.237 -26.054 1.266 1.00 76.38 91 ASN A N 1
ATOM 745 C CA . ASN A 1 91 ? 8.664 -26.180 -0.112 1.00 76.38 91 ASN A CA 1
ATOM 746 C C . ASN A 1 91 ? 7.469 -25.942 -1.031 1.00 76.38 91 ASN A C 1
ATOM 748 O O . ASN A 1 91 ? 7.018 -26.847 -1.733 1.00 76.38 91 ASN A O 1
ATOM 752 N N . PHE A 1 92 ? 6.900 -24.739 -0.942 1.00 85.19 92 PHE A N 1
ATOM 753 C CA . PHE A 1 92 ? 5.911 -24.298 -1.906 1.00 85.19 92 PHE A CA 1
ATOM 754 C C . PHE A 1 92 ? 6.248 -22.920 -2.464 1.00 85.19 92 PHE A C 1
ATOM 756 O O . PHE A 1 92 ? 6.602 -22.017 -1.708 1.00 85.19 92 PHE A O 1
ATOM 763 N N . ASP A 1 93 ? 6.156 -22.793 -3.782 1.00 85.50 93 ASP A N 1
ATOM 764 C CA . ASP A 1 93 ? 6.401 -21.562 -4.522 1.00 85.50 93 ASP A CA 1
ATOM 765 C C . ASP A 1 93 ? 5.084 -21.090 -5.139 1.00 85.50 93 ASP A C 1
ATOM 767 O O . ASP A 1 93 ? 4.426 -21.814 -5.890 1.00 85.50 93 ASP A O 1
ATOM 771 N N . TYR A 1 94 ? 4.689 -19.884 -4.745 1.00 87.75 94 TYR A N 1
ATOM 772 C CA . TYR A 1 94 ? 3.472 -19.198 -5.171 1.00 87.75 94 TYR A CA 1
ATOM 773 C C . TYR A 1 94 ? 3.778 -17.834 -5.797 1.00 87.75 94 TYR A C 1
ATOM 775 O O . TYR A 1 94 ? 2.868 -17.025 -5.999 1.00 87.75 94 TYR A O 1
ATOM 783 N N . SER A 1 95 ? 5.053 -17.557 -6.075 1.00 84.31 95 SER A N 1
ATOM 784 C CA . SER A 1 95 ? 5.512 -16.274 -6.595 1.00 84.31 95 SER A CA 1
ATOM 785 C C . SER A 1 95 ? 4.834 -15.917 -7.922 1.00 84.31 95 SER A C 1
ATOM 787 O O . SER A 1 95 ? 4.396 -16.781 -8.683 1.00 84.31 95 SER A O 1
ATOM 789 N N . PHE A 1 96 ? 4.714 -14.617 -8.195 1.00 84.44 96 PHE A N 1
ATOM 790 C CA . PHE A 1 96 ? 4.156 -14.101 -9.451 1.00 84.44 96 PHE A CA 1
ATOM 791 C C . PHE A 1 96 ? 2.722 -14.567 -9.755 1.00 84.44 96 PHE A C 1
ATOM 793 O O . PHE A 1 96 ? 2.368 -14.778 -10.912 1.00 84.44 96 PHE A O 1
ATOM 800 N N . ASN A 1 97 ? 1.889 -14.692 -8.719 1.00 85.19 97 ASN A N 1
ATOM 801 C CA . ASN A 1 97 ? 0.440 -14.797 -8.862 1.00 85.19 97 ASN A CA 1
ATOM 802 C C . ASN A 1 97 ? -0.204 -13.432 -8.603 1.00 85.19 97 ASN A C 1
ATOM 804 O O . ASN A 1 97 ? -0.052 -12.880 -7.516 1.00 85.19 97 ASN A O 1
ATOM 808 N N . LYS A 1 98 ? -0.929 -12.895 -9.592 1.00 66.56 98 LYS A N 1
ATOM 809 C CA . LYS A 1 98 ? -1.434 -11.506 -9.573 1.00 66.56 98 LYS A CA 1
ATOM 810 C C . LYS A 1 98 ? -2.386 -11.163 -8.421 1.00 66.56 98 LYS A C 1
ATOM 812 O O . LYS A 1 98 ? -2.530 -9.986 -8.123 1.00 66.56 98 LYS A O 1
ATOM 817 N N . GLN A 1 99 ? -3.061 -12.149 -7.825 1.00 64.25 99 GLN A N 1
ATOM 818 C CA . GLN A 1 99 ? -4.188 -11.907 -6.912 1.00 64.25 99 GLN A CA 1
ATOM 819 C C . GLN A 1 99 ? -4.066 -12.591 -5.537 1.00 64.25 99 GLN A C 1
ATOM 821 O O . GLN A 1 99 ? -4.928 -12.418 -4.682 1.00 64.25 99 GLN A O 1
ATOM 826 N N . LEU A 1 100 ? -2.980 -13.325 -5.268 1.00 63.97 100 LEU A N 1
ATOM 827 C CA . LEU A 1 100 ? -2.790 -14.064 -4.005 1.00 63.97 100 LEU A CA 1
ATOM 828 C C . LEU A 1 100 ? -2.317 -13.196 -2.818 1.00 63.97 100 LEU A C 1
ATOM 830 O O . LEU A 1 100 ? -1.992 -13.735 -1.757 1.00 63.97 100 LEU A O 1
ATOM 834 N N . GLU A 1 101 ? -2.310 -11.865 -2.953 1.00 53.62 101 GLU A N 1
ATOM 835 C CA . GLU A 1 101 ? -1.921 -10.927 -1.884 1.00 53.62 101 GLU A CA 1
ATOM 836 C C . GLU A 1 101 ? -2.872 -10.958 -0.657 1.00 53.62 101 GLU A C 1
ATOM 838 O O . GLU A 1 101 ? -2.507 -10.469 0.413 1.00 53.62 101 GLU A O 1
ATOM 843 N N . GLU A 1 102 ? -4.036 -11.623 -0.747 1.00 46.94 102 GLU A N 1
ATOM 844 C CA . GLU A 1 102 ? -5.044 -11.760 0.327 1.00 46.94 102 GLU A CA 1
ATOM 845 C C . GLU A 1 102 ? -5.148 -13.169 0.975 1.00 46.94 102 GLU A C 1
ATOM 847 O O . GLU A 1 102 ? -6.221 -13.603 1.406 1.00 46.94 102 GLU A O 1
ATOM 852 N N . LEU A 1 103 ? -4.050 -13.926 1.094 1.00 48.38 103 LEU A N 1
ATOM 853 C CA . LEU A 1 103 ? -4.043 -15.257 1.740 1.00 48.38 103 LEU A CA 1
ATOM 854 C C . LEU A 1 103 ? -4.360 -15.214 3.259 1.00 48.38 103 LEU A C 1
ATOM 856 O O . LEU A 1 103 ? -3.472 -15.260 4.105 1.00 48.38 103 LEU A O 1
ATOM 860 N N . THR A 1 104 ? -5.647 -15.196 3.622 1.00 38.88 104 THR A N 1
ATOM 861 C CA . THR A 1 104 ? -6.171 -15.210 5.010 1.00 38.88 104 THR A CA 1
ATOM 862 C C . THR A 1 104 ? -6.748 -16.563 5.465 1.00 38.88 104 THR A C 1
ATOM 864 O O . THR A 1 104 ? -7.429 -16.634 6.484 1.00 38.88 104 THR A O 1
ATOM 867 N N . LYS A 1 105 ? -6.502 -17.673 4.750 1.00 42.03 105 LYS A N 1
ATOM 868 C CA . LYS A 1 105 ? -7.137 -18.982 5.054 1.00 42.03 105 LYS A CA 1
ATOM 869 C C . LYS A 1 105 ? -6.179 -20.175 5.124 1.00 42.03 105 LYS A C 1
ATOM 871 O O . LYS A 1 105 ? -6.589 -21.313 4.903 1.00 42.03 105 LYS A O 1
ATOM 876 N N . PHE A 1 106 ? -4.906 -19.938 5.425 1.00 42.53 106 PHE A N 1
ATOM 877 C CA . PHE A 1 106 ? -3.935 -21.021 5.577 1.00 42.53 106 PHE A CA 1
ATOM 878 C C . PHE A 1 106 ? -3.943 -21.559 7.015 1.00 42.53 106 PHE A C 1
ATOM 880 O O . PHE A 1 106 ? -3.308 -20.993 7.901 1.00 42.53 106 PHE A O 1
ATOM 887 N N . ASP A 1 107 ? -4.664 -22.658 7.241 1.00 41.38 107 ASP A N 1
ATOM 888 C CA . ASP A 1 107 ? -4.654 -23.397 8.506 1.00 41.38 107 ASP A CA 1
ATOM 889 C C . ASP A 1 107 ? -3.873 -24.714 8.324 1.00 41.38 107 ASP A C 1
ATOM 891 O O . ASP A 1 107 ? -4.306 -25.613 7.600 1.00 41.38 107 ASP A O 1
ATOM 895 N N . GLY A 1 108 ? -2.695 -24.821 8.955 1.00 36.75 108 GLY A N 1
ATOM 896 C CA . GLY A 1 108 ? -1.984 -26.097 9.132 1.00 36.75 108 GLY A CA 1
ATOM 897 C C . GLY A 1 108 ? -0.532 -26.183 8.636 1.00 36.75 108 GLY A C 1
ATOM 898 O O . GLY A 1 108 ? -0.274 -26.648 7.533 1.00 36.75 108 GLY A O 1
ATOM 899 N N . PHE A 1 109 ? 0.424 -25.848 9.513 1.00 33.59 109 PHE A N 1
ATOM 900 C CA . PHE A 1 109 ? 1.396 -26.768 10.150 1.00 33.59 109 PHE A CA 1
ATOM 901 C C . PHE A 1 109 ? 2.777 -26.151 10.451 1.00 33.59 109 PHE A C 1
ATOM 903 O O . PHE A 1 109 ? 3.525 -25.712 9.583 1.00 33.59 109 PHE A O 1
ATOM 910 N N . LYS A 1 110 ? 3.097 -26.233 11.752 1.00 41.59 110 LYS A N 1
ATOM 911 C CA . LYS A 1 110 ? 4.398 -26.370 12.433 1.00 41.59 110 LYS A CA 1
ATOM 912 C C . LYS A 1 110 ? 5.659 -26.464 11.564 1.00 41.59 110 LYS A C 1
ATOM 914 O O . LYS A 1 110 ? 5.849 -27.427 10.829 1.00 41.59 110 LYS A O 1
ATOM 919 N N . LEU A 1 111 ? 6.600 -25.571 11.867 1.00 26.45 111 LEU A N 1
ATOM 920 C CA . LEU A 1 111 ? 8.018 -25.641 11.516 1.00 26.45 111 LEU A CA 1
ATOM 921 C C . LEU A 1 111 ? 8.897 -25.349 12.734 1.00 26.45 111 LEU A C 1
ATOM 923 O O . LEU A 1 111 ? 8.553 -24.523 13.585 1.00 26.45 111 LEU A O 1
ATOM 927 N N . ASP A 1 112 ? 9.996 -26.089 12.805 1.00 30.14 112 ASP A N 1
ATOM 928 C CA . ASP A 1 112 ? 11.005 -26.101 13.865 1.00 30.14 112 ASP A CA 1
ATOM 929 C C . ASP A 1 112 ? 12.177 -25.139 13.533 1.00 30.14 112 ASP A C 1
ATOM 931 O O . ASP A 1 112 ? 12.311 -24.740 12.378 1.00 30.14 112 ASP A O 1
ATOM 935 N N . TYR A 1 113 ? 12.987 -24.807 14.553 1.00 30.14 113 TYR A N 1
ATOM 936 C CA . TYR A 1 113 ? 14.381 -24.305 14.606 1.00 30.14 113 TYR A CA 1
ATOM 937 C C . TYR A 1 113 ? 14.643 -23.007 15.426 1.00 30.14 113 TYR A C 1
ATOM 939 O O . TYR A 1 113 ? 14.404 -21.886 14.985 1.00 30.14 113 TYR A O 1
ATOM 947 N N . ASN A 1 114 ? 15.200 -23.231 16.630 1.00 28.92 114 ASN A N 1
ATOM 948 C CA . ASN A 1 114 ? 16.259 -22.573 17.440 1.00 28.92 114 ASN A CA 1
ATOM 949 C C . ASN A 1 114 ? 16.417 -21.031 17.624 1.00 28.92 114 ASN A C 1
ATOM 951 O O . ASN A 1 114 ? 16.614 -20.273 16.687 1.00 28.92 114 ASN A O 1
ATOM 955 N N . VAL A 1 115 ? 16.494 -20.666 18.920 1.00 39.25 115 VAL A N 1
ATOM 956 C CA . VAL A 1 115 ? 16.629 -19.382 19.668 1.00 39.25 115 VAL A CA 1
ATOM 957 C C . VAL A 1 115 ? 15.552 -18.333 19.379 1.00 39.25 115 VAL A C 1
ATOM 959 O O . VAL A 1 115 ? 15.659 -17.675 18.359 1.00 39.25 115 VAL A O 1
ATOM 962 N N . VAL A 1 116 ? 14.545 -18.191 20.279 1.00 44.38 116 VAL A N 1
ATOM 963 C CA . VAL A 1 116 ? 13.277 -17.409 20.126 1.00 44.38 116 VAL A CA 1
ATOM 964 C C . VAL A 1 116 ? 13.139 -16.839 18.718 1.00 44.38 116 VAL A C 1
ATOM 966 O O . VAL A 1 116 ? 13.435 -15.674 18.478 1.00 44.38 116 VAL A O 1
ATOM 969 N N . SER A 1 117 ? 12.817 -17.702 17.761 1.00 46.59 117 SER A N 1
ATOM 970 C CA . SER A 1 117 ? 13.092 -17.449 16.345 1.00 46.59 117 SER A CA 1
ATOM 971 C C . SER A 1 117 ? 11.869 -16.982 15.566 1.00 46.59 117 SER A C 1
ATOM 973 O O . SER A 1 117 ? 11.963 -16.768 14.362 1.00 46.59 117 SER A O 1
ATOM 975 N N . TYR A 1 118 ? 10.721 -16.820 16.230 1.00 50.12 118 TYR A N 1
ATOM 976 C CA . TYR A 1 118 ? 9.460 -16.511 15.568 1.00 50.12 118 TYR A CA 1
ATOM 977 C C . TYR A 1 118 ? 8.499 -15.752 16.489 1.00 50.12 118 TYR A C 1
ATOM 979 O O . TYR A 1 118 ? 8.132 -16.245 17.559 1.00 50.12 118 TYR A O 1
ATOM 987 N N . ILE A 1 119 ? 8.083 -14.568 16.035 1.00 50.44 119 ILE A N 1
ATOM 988 C CA . ILE A 1 119 ? 6.853 -13.892 16.457 1.00 50.44 119 ILE A CA 1
ATOM 989 C C . ILE A 1 119 ? 6.018 -13.722 15.188 1.00 50.44 119 ILE A C 1
ATOM 991 O O . ILE A 1 119 ? 6.432 -13.010 14.272 1.00 50.44 119 ILE A O 1
ATOM 995 N N . GLY A 1 120 ? 4.863 -14.377 15.134 1.00 55.53 120 GLY A N 1
ATOM 996 C CA . GLY A 1 120 ? 3.884 -14.212 14.063 1.00 55.53 120 GLY A CA 1
ATOM 997 C C . GLY A 1 120 ? 2.484 -14.040 14.636 1.00 55.53 120 GLY A C 1
ATOM 998 O O . GLY A 1 120 ? 2.211 -14.430 15.772 1.00 55.53 120 GLY A O 1
ATOM 999 N N . SER A 1 121 ? 1.595 -13.436 13.856 1.00 51.66 121 SER A N 1
ATOM 1000 C CA . SER A 1 121 ? 0.168 -13.420 14.166 1.00 51.66 121 SER A CA 1
ATOM 1001 C C . SER A 1 121 ? -0.578 -14.274 13.152 1.00 51.66 121 SER A C 1
ATOM 1003 O O . SER A 1 121 ? -0.180 -14.341 11.991 1.00 51.66 121 SER A O 1
ATOM 1005 N N . LEU A 1 122 ? -1.645 -14.927 13.610 1.00 49.25 122 LEU A N 1
ATOM 1006 C CA . LEU A 1 122 ? -2.609 -15.611 12.745 1.00 49.25 122 LEU A CA 1
ATOM 1007 C C . LEU A 1 122 ? -3.584 -14.617 12.077 1.00 49.25 122 LEU A C 1
ATOM 1009 O O . LEU A 1 122 ? -4.372 -15.014 11.226 1.00 49.25 122 LEU A O 1
ATOM 1013 N N . ASP A 1 123 ? -3.516 -13.337 12.455 1.00 55.44 123 ASP A N 1
ATOM 1014 C CA . ASP A 1 123 ? -4.334 -12.235 11.953 1.00 55.44 123 ASP A CA 1
ATOM 1015 C C . ASP A 1 123 ? -3.458 -11.248 11.152 1.00 55.44 123 ASP A C 1
ATOM 1017 O O . ASP A 1 123 ? 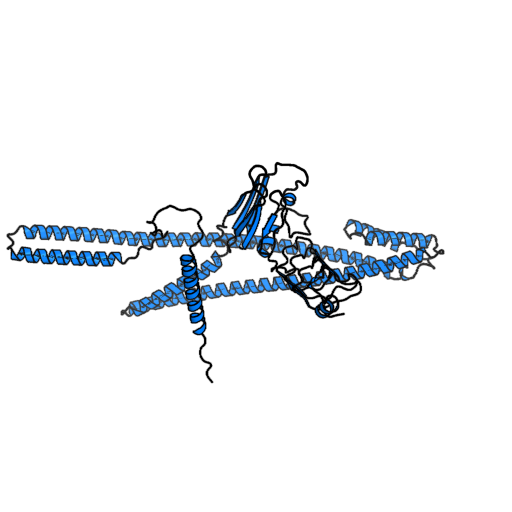-2.423 -10.776 11.635 1.00 55.44 123 ASP A O 1
ATOM 1021 N N . ASN A 1 124 ? -3.863 -10.938 9.914 1.00 54.09 124 ASN A N 1
ATOM 1022 C CA . ASN A 1 124 ? -3.086 -10.107 8.987 1.00 54.09 124 ASN A CA 1
ATOM 1023 C C . ASN A 1 124 ? -2.970 -8.644 9.456 1.00 54.09 124 ASN A C 1
ATOM 1025 O O . ASN A 1 124 ? -1.897 -8.042 9.371 1.00 54.09 124 ASN A O 1
ATOM 1029 N N . ASP A 1 125 ? -4.036 -8.077 10.021 1.00 61.44 125 ASP A N 1
ATOM 1030 C CA . ASP A 1 125 ? -4.032 -6.702 10.527 1.00 61.44 125 ASP A CA 1
ATOM 1031 C C . ASP A 1 125 ? -3.142 -6.580 11.765 1.00 61.44 125 ASP A C 1
ATOM 1033 O O . ASP A 1 125 ? -2.427 -5.586 11.952 1.00 61.44 125 ASP A O 1
ATOM 1037 N N . LEU A 1 126 ? -3.179 -7.597 12.626 1.00 60.47 126 LEU A N 1
ATOM 1038 C CA . LEU A 1 126 ? -2.328 -7.670 13.807 1.00 60.47 126 LEU A CA 1
ATOM 1039 C C . LEU A 1 126 ? -0.860 -7.891 13.418 1.00 60.47 126 LEU A C 1
ATOM 1041 O O . LEU A 1 126 ? 0.045 -7.288 14.003 1.00 60.47 126 LEU A O 1
ATOM 1045 N N . TYR A 1 127 ? -0.619 -8.686 12.376 1.00 67.75 127 TYR A N 1
ATOM 1046 C CA . TYR A 1 127 ? 0.698 -8.907 11.795 1.00 67.75 127 TYR A CA 1
ATOM 1047 C C . TYR A 1 127 ? 1.317 -7.615 11.228 1.00 67.75 127 TYR A C 1
ATOM 1049 O O . TYR A 1 127 ? 2.474 -7.313 11.536 1.00 67.75 127 TYR A O 1
ATOM 1057 N N . GLN A 1 128 ? 0.565 -6.796 10.482 1.00 69.25 128 GLN A N 1
ATOM 1058 C CA . GLN A 1 128 ? 1.081 -5.512 9.975 1.00 69.25 128 GLN A CA 1
ATOM 1059 C C . GLN A 1 128 ? 1.432 -4.537 11.112 1.00 69.25 128 GLN A C 1
ATOM 1061 O O . GLN A 1 128 ? 2.438 -3.824 11.045 1.00 69.25 128 GLN A O 1
ATOM 1066 N N . GLN A 1 129 ? 0.655 -4.541 12.199 1.00 69.25 129 GLN A N 1
ATOM 1067 C CA . GLN A 1 129 ? 0.951 -3.735 13.387 1.00 69.25 129 GLN A CA 1
ATOM 1068 C C . GLN A 1 129 ? 2.240 -4.191 14.077 1.00 69.25 129 GLN A C 1
ATOM 1070 O O . GLN A 1 129 ? 3.095 -3.354 14.380 1.00 69.25 129 GLN A O 1
ATOM 1075 N N . LEU A 1 130 ? 2.427 -5.505 14.245 1.00 67.44 130 LEU A N 1
ATOM 1076 C CA . LEU A 1 130 ? 3.673 -6.086 14.754 1.00 67.44 130 LEU A CA 1
ATOM 1077 C C . LEU A 1 130 ? 4.871 -5.700 13.876 1.00 67.44 130 LEU A C 1
ATOM 1079 O O . LEU A 1 130 ? 5.881 -5.230 14.398 1.00 67.44 130 LEU A O 1
ATOM 1083 N N . LYS A 1 131 ? 4.740 -5.809 12.547 1.00 67.56 131 LYS A N 1
ATOM 1084 C CA . LYS A 1 131 ? 5.774 -5.426 11.571 1.00 67.56 131 LYS A CA 1
ATOM 1085 C C . LYS A 1 131 ? 6.180 -3.955 11.697 1.00 67.56 131 LYS A C 1
ATOM 1087 O O . LYS A 1 131 ? 7.369 -3.652 11.682 1.00 67.56 131 LYS A O 1
ATOM 1092 N N . SER A 1 132 ? 5.215 -3.047 11.847 1.00 67.38 132 SER A N 1
ATOM 1093 C CA . SER A 1 132 ? 5.476 -1.602 11.944 1.00 67.38 132 SER A CA 1
ATOM 1094 C C . SER A 1 132 ? 6.180 -1.179 13.243 1.00 67.38 132 SER A C 1
ATOM 1096 O O . SER A 1 132 ? 6.941 -0.212 13.244 1.00 67.38 132 SER A O 1
ATOM 1098 N N . GLY A 1 133 ? 5.942 -1.901 14.345 1.00 62.00 133 GLY A N 1
ATOM 1099 C CA . GLY A 1 133 ? 6.505 -1.593 15.663 1.00 62.00 133 GLY A CA 1
ATOM 1100 C C . GLY A 1 133 ? 7.897 -2.180 15.915 1.00 62.00 133 GLY A C 1
ATOM 1101 O O . GLY A 1 133 ? 8.559 -1.785 16.875 1.00 62.00 133 GLY A O 1
ATOM 1102 N N . LEU A 1 134 ? 8.355 -3.113 15.076 1.00 64.69 134 LEU A N 1
ATOM 1103 C CA . LEU A 1 134 ? 9.638 -3.799 15.226 1.00 64.69 134 LEU A CA 1
ATOM 1104 C C . LEU A 1 134 ? 10.731 -3.112 14.372 1.00 64.69 134 LEU A C 1
ATOM 1106 O O . LEU A 1 134 ? 10.542 -2.893 13.177 1.00 64.69 134 LEU A O 1
ATOM 1110 N N . PRO A 1 135 ? 11.900 -2.752 14.937 1.00 47.16 135 PRO A N 1
ATOM 1111 C CA . PRO A 1 135 ? 12.939 -2.026 14.203 1.00 47.16 135 PRO A CA 1
ATOM 1112 C C . PRO A 1 135 ? 13.705 -2.907 13.190 1.00 47.16 135 PRO A C 1
ATOM 1114 O O . PRO A 1 135 ? 14.362 -3.867 13.579 1.00 47.16 135 PRO A O 1
ATOM 1117 N N . GLY A 1 136 ? 13.718 -2.522 11.903 1.00 51.88 136 GLY A N 1
ATOM 1118 C CA . GLY A 1 136 ? 14.558 -3.121 10.845 1.00 51.88 136 GLY A CA 1
ATOM 1119 C C . GLY A 1 136 ? 14.164 -2.651 9.432 1.00 51.88 136 GLY A C 1
ATOM 1120 O O . GLY A 1 136 ? 12.998 -2.709 9.075 1.00 51.88 136 GLY A O 1
ATOM 1121 N N . LYS A 1 137 ? 15.110 -2.145 8.620 1.00 38.22 137 LYS A N 1
ATOM 1122 C CA . LYS A 1 137 ? 14.837 -1.493 7.310 1.00 38.22 137 LYS A CA 1
ATOM 1123 C C . LYS A 1 137 ? 15.065 -2.371 6.062 1.00 38.22 137 LYS A C 1
ATOM 1125 O O . LYS A 1 137 ? 15.036 -1.838 4.960 1.00 38.22 137 LYS A O 1
ATOM 1130 N N . LYS A 1 138 ? 15.357 -3.669 6.191 1.00 41.69 138 LYS A N 1
ATOM 1131 C CA . LYS A 1 138 ? 15.766 -4.507 5.043 1.00 41.69 138 LYS A CA 1
ATOM 1132 C C . LYS A 1 138 ? 15.099 -5.876 5.036 1.00 41.69 138 LYS A C 1
ATOM 1134 O O . LYS A 1 138 ? 15.783 -6.854 5.303 1.00 41.69 138 LYS A O 1
ATOM 1139 N N . HIS A 1 139 ? 13.807 -5.967 4.744 1.00 44.44 139 HIS A N 1
ATOM 1140 C CA . HIS A 1 139 ? 13.171 -7.279 4.604 1.00 44.44 139 HIS A CA 1
ATOM 1141 C C . HIS A 1 139 ? 12.040 -7.206 3.568 1.00 44.44 139 HIS A C 1
ATOM 1143 O O . HIS A 1 139 ? 10.973 -6.676 3.865 1.00 44.44 139 HIS A O 1
ATOM 1149 N N . GLU A 1 140 ? 12.305 -7.690 2.353 1.00 37.88 140 GLU A N 1
ATOM 1150 C CA . GLU A 1 140 ? 11.322 -7.776 1.256 1.00 37.88 140 GLU A CA 1
ATOM 1151 C C . GLU A 1 140 ? 10.529 -9.100 1.282 1.00 37.88 140 GLU A C 1
ATOM 1153 O O . GLU A 1 140 ? 9.427 -9.138 0.758 1.00 37.88 140 GLU A O 1
ATOM 1158 N N . ASP A 1 141 ? 10.977 -10.111 2.039 1.00 43.12 141 ASP A N 1
ATOM 1159 C CA . ASP A 1 141 ? 10.233 -11.355 2.304 1.00 43.12 141 ASP A CA 1
ATOM 1160 C C . ASP A 1 141 ? 9.961 -11.516 3.804 1.00 43.12 141 ASP A C 1
ATOM 1162 O O . ASP A 1 141 ? 10.828 -11.932 4.577 1.00 43.12 141 ASP A O 1
ATOM 1166 N N . LEU A 1 142 ? 8.766 -11.115 4.253 1.00 44.50 142 LEU A N 1
ATOM 1167 C CA . LEU A 1 142 ? 8.513 -10.834 5.673 1.00 44.50 142 LEU A CA 1
ATOM 1168 C C . LEU A 1 142 ? 7.561 -11.771 6.411 1.00 44.50 142 LEU A C 1
ATOM 1170 O O . LEU A 1 142 ? 7.422 -11.593 7.621 1.00 44.50 142 LEU A O 1
ATOM 1174 N N . GLN A 1 143 ? 6.984 -12.812 5.800 1.00 43.59 143 GLN A N 1
ATOM 1175 C CA . GLN A 1 143 ? 6.120 -13.768 6.531 1.00 43.59 143 GLN A CA 1
ATOM 1176 C C . GLN A 1 143 ? 6.817 -14.449 7.739 1.00 43.59 143 GLN A C 1
ATOM 1178 O O . GLN A 1 143 ? 6.181 -15.183 8.493 1.00 43.59 143 GLN A O 1
ATOM 1183 N N . ARG A 1 144 ? 8.122 -14.213 7.963 1.00 51.16 144 ARG A N 1
ATOM 1184 C CA . ARG A 1 144 ? 8.910 -14.733 9.086 1.00 51.16 144 ARG A CA 1
ATOM 1185 C C . ARG A 1 144 ? 9.819 -13.654 9.685 1.00 51.16 144 ARG A C 1
ATOM 1187 O O . ARG A 1 144 ? 10.907 -13.393 9.179 1.00 51.16 144 ARG A O 1
ATOM 1194 N N . LEU A 1 145 ? 9.416 -13.068 10.812 1.00 47.56 145 LEU A N 1
ATOM 1195 C CA . LEU A 1 145 ? 10.302 -12.250 11.646 1.00 47.56 145 LEU A CA 1
ATOM 1196 C C . LEU A 1 145 ? 11.135 -13.162 12.554 1.00 47.56 145 LEU A C 1
ATOM 1198 O O . LEU A 1 145 ? 10.739 -13.485 13.674 1.00 47.56 145 LEU A O 1
ATOM 1202 N N . CYS A 1 146 ? 12.308 -13.573 12.069 1.00 50.62 146 CYS A N 1
ATOM 1203 C CA . CYS A 1 146 ? 13.329 -14.133 12.946 1.00 50.62 146 CYS A CA 1
ATOM 1204 C C . CYS A 1 146 ? 13.931 -13.011 13.796 1.00 50.62 146 CYS A C 1
ATOM 1206 O O . CYS A 1 146 ? 14.527 -12.069 13.275 1.00 50.62 146 CYS A O 1
ATOM 1208 N N . LEU A 1 147 ? 13.797 -13.101 15.120 1.00 47.47 147 LEU A N 1
ATOM 1209 C CA . LEU A 1 147 ? 14.320 -12.105 16.066 1.00 47.47 147 LEU A CA 1
ATOM 1210 C C . LEU A 1 147 ? 15.842 -11.923 15.986 1.00 47.47 147 LEU A C 1
ATOM 1212 O O . LEU A 1 147 ? 16.335 -10.839 16.297 1.00 47.47 147 LEU A O 1
ATOM 1216 N N . GLY A 1 148 ? 16.577 -12.924 15.489 1.00 47.91 148 GLY A N 1
ATOM 1217 C CA . GLY A 1 148 ? 18.000 -12.787 15.162 1.00 47.91 148 GLY A CA 1
ATOM 1218 C C . GLY A 1 148 ? 18.285 -11.713 14.100 1.00 47.91 148 GLY A C 1
ATOM 1219 O O . GLY A 1 148 ? 19.363 -11.118 14.093 1.00 47.91 148 GLY A O 1
ATOM 1220 N N . CYS A 1 149 ? 17.311 -11.405 13.236 1.00 46.38 149 CYS A N 1
ATOM 1221 C CA . CYS A 1 149 ? 17.399 -10.322 12.254 1.00 46.38 149 CYS A CA 1
ATOM 1222 C C . CYS A 1 149 ? 17.087 -8.942 12.864 1.00 46.38 149 CYS A C 1
ATOM 1224 O O . CYS A 1 149 ? 17.661 -7.942 12.430 1.00 46.38 149 CYS A O 1
ATOM 1226 N N . LEU A 1 150 ? 16.239 -8.877 13.897 1.00 45.88 150 LEU A N 1
ATOM 1227 C CA . LEU A 1 150 ? 15.818 -7.627 14.549 1.00 45.88 150 LEU A CA 1
ATOM 1228 C C . LEU A 1 150 ? 16.892 -7.008 15.455 1.00 45.88 150 LEU A C 1
ATOM 1230 O O . LEU A 1 150 ? 16.938 -5.793 15.637 1.00 45.88 150 LEU A O 1
ATOM 1234 N N . THR A 1 151 ? 17.791 -7.814 16.015 1.00 44.62 151 THR A N 1
ATOM 1235 C CA . THR A 1 151 ? 18.795 -7.358 16.996 1.00 44.62 151 THR A CA 1
ATOM 1236 C C . THR A 1 151 ? 20.101 -6.851 16.374 1.00 44.62 151 THR A C 1
ATOM 1238 O O . THR A 1 151 ? 21.076 -6.631 17.091 1.00 44.62 151 THR A O 1
ATOM 1241 N N . LYS A 1 152 ? 20.167 -6.651 15.046 1.00 44.38 152 LYS A N 1
ATOM 1242 C CA . LYS A 1 152 ? 21.413 -6.341 14.304 1.00 44.38 152 LYS A CA 1
ATOM 1243 C C . LYS A 1 152 ? 22.567 -7.329 14.583 1.00 44.38 152 LYS A C 1
ATOM 1245 O O . LYS A 1 152 ? 23.729 -6.996 14.347 1.00 44.38 152 LYS A O 1
ATOM 1250 N N . GLY A 1 153 ? 22.282 -8.541 15.064 1.00 41.47 153 GLY A N 1
ATOM 1251 C CA . GLY A 1 153 ? 23.320 -9.438 15.557 1.00 41.47 153 GLY A CA 1
ATOM 1252 C C . GLY A 1 153 ? 22.935 -10.912 15.574 1.00 41.47 153 GLY A C 1
ATOM 1253 O O . GLY A 1 153 ? 22.442 -11.405 16.578 1.00 41.47 153 GLY A O 1
ATOM 1254 N N . GLY A 1 154 ? 23.366 -11.639 14.538 1.00 40.34 154 GLY A N 1
ATOM 1255 C CA . GLY A 1 154 ? 24.157 -12.844 14.789 1.00 40.34 154 GLY A CA 1
ATOM 1256 C C . GLY A 1 154 ? 23.691 -14.155 14.159 1.00 40.34 154 GLY A C 1
ATOM 1257 O O . GLY A 1 154 ? 23.253 -15.048 14.867 1.00 40.34 154 GLY A O 1
ATOM 1258 N N . HIS A 1 155 ? 24.074 -14.385 12.900 1.00 41.28 155 HIS A N 1
ATOM 1259 C CA . HIS A 1 155 ? 24.446 -15.730 12.417 1.00 41.28 155 HIS A CA 1
ATOM 1260 C C . HIS A 1 155 ? 25.799 -16.221 12.996 1.00 41.28 155 HIS A C 1
ATOM 1262 O O . HIS A 1 155 ? 26.434 -17.118 12.450 1.00 41.28 155 HIS A O 1
ATOM 1268 N N . LYS A 1 156 ? 26.304 -15.614 14.081 1.00 42.69 156 LYS A N 1
ATOM 1269 C CA . LYS A 1 156 ? 27.629 -15.907 14.648 1.00 42.69 156 LYS A CA 1
ATOM 1270 C C . LYS A 1 156 ? 27.589 -15.874 16.176 1.00 42.69 156 LYS A C 1
ATOM 1272 O O . LYS A 1 156 ? 27.782 -14.808 16.747 1.00 42.69 156 LYS A O 1
ATOM 1277 N N . ASN A 1 157 ? 27.331 -17.024 16.804 1.00 46.47 157 ASN A N 1
ATOM 1278 C CA . ASN A 1 157 ? 27.777 -17.482 18.138 1.00 46.47 157 ASN A CA 1
ATOM 1279 C C . ASN A 1 157 ? 27.968 -16.466 19.295 1.00 46.47 157 ASN A C 1
ATOM 1281 O O . ASN A 1 157 ? 28.768 -16.718 20.193 1.00 46.47 157 ASN A O 1
ATOM 1285 N N . LYS A 1 158 ? 27.257 -15.335 19.342 1.00 45.47 158 LYS A N 1
ATOM 1286 C CA . LYS A 1 158 ? 27.225 -14.463 20.525 1.00 45.47 158 LYS A CA 1
ATOM 1287 C C . LYS A 1 158 ? 26.032 -14.858 21.384 1.00 45.47 158 LYS A C 1
ATOM 1289 O O . LYS A 1 158 ? 24.900 -14.496 21.095 1.00 45.47 158 LYS A O 1
ATOM 1294 N N . THR A 1 159 ? 26.315 -15.605 22.445 1.00 51.22 159 THR A N 1
ATOM 1295 C CA . THR A 1 159 ? 25.345 -16.164 23.400 1.00 51.22 159 THR A CA 1
ATOM 1296 C C . THR A 1 159 ? 24.742 -15.136 24.362 1.00 51.22 159 THR A C 1
ATOM 1298 O O . THR A 1 159 ? 23.970 -15.509 25.233 1.00 51.22 159 THR A O 1
ATOM 1301 N N . SER A 1 160 ? 25.061 -13.846 24.222 1.00 57.53 160 SER A N 1
ATOM 1302 C CA . SER A 1 160 ? 24.562 -12.784 25.099 1.00 57.53 160 SER A CA 1
ATOM 1303 C C . SER A 1 160 ? 23.925 -11.658 24.282 1.00 57.53 160 SER A C 1
ATOM 1305 O O . SER A 1 160 ? 24.623 -10.763 23.794 1.00 57.53 160 SER A O 1
ATOM 1307 N N . TYR A 1 161 ? 22.604 -11.684 24.133 1.00 61.06 161 TYR A N 1
ATOM 1308 C CA . TYR A 1 161 ? 21.842 -10.543 23.634 1.00 61.06 161 TYR A CA 1
ATOM 1309 C C . TYR A 1 161 ? 20.624 -10.290 24.524 1.00 61.06 161 TYR A C 1
ATOM 1311 O O . TYR A 1 161 ? 19.992 -11.224 25.015 1.00 61.06 161 TYR A O 1
ATOM 1319 N N . ASN A 1 162 ? 20.329 -9.006 24.724 1.00 65.25 162 ASN A N 1
ATOM 1320 C CA . ASN A 1 162 ? 19.129 -8.526 25.393 1.00 65.25 162 ASN A CA 1
ATOM 1321 C C . ASN A 1 162 ? 18.314 -7.746 24.365 1.00 65.25 162 ASN A C 1
ATOM 1323 O O . ASN A 1 162 ? 18.841 -6.828 23.734 1.00 65.25 162 ASN A O 1
ATOM 1327 N N . TYR A 1 163 ? 17.053 -8.118 24.179 1.00 69.06 163 TYR A N 1
ATOM 1328 C CA . TYR A 1 163 ? 16.131 -7.428 23.286 1.00 69.06 163 TYR A CA 1
ATOM 1329 C C . TYR A 1 163 ? 14.904 -6.963 24.056 1.00 69.06 163 TYR A C 1
ATOM 1331 O O . TYR A 1 163 ? 14.270 -7.751 24.754 1.00 69.06 163 TYR A O 1
ATOM 1339 N N . TYR A 1 164 ? 14.573 -5.686 23.897 1.00 77.12 164 TYR A N 1
ATOM 1340 C CA . TYR A 1 164 ? 13.390 -5.074 24.477 1.00 77.12 164 TYR A CA 1
ATOM 1341 C C . TYR A 1 164 ? 12.625 -4.327 23.388 1.00 77.12 164 TYR A C 1
ATOM 1343 O O . TYR A 1 164 ? 13.201 -3.473 22.711 1.00 77.12 164 TYR A O 1
ATOM 1351 N N . ALA A 1 165 ? 11.341 -4.636 23.235 1.00 76.81 165 ALA A N 1
ATOM 1352 C CA . ALA A 1 165 ? 10.436 -3.895 22.369 1.00 76.81 165 ALA A CA 1
ATOM 1353 C C . ALA A 1 165 ? 9.077 -3.698 23.036 1.00 76.81 165 ALA A C 1
ATOM 1355 O O . ALA A 1 165 ? 8.550 -4.599 23.689 1.00 76.81 165 ALA A O 1
ATOM 1356 N N . GLU A 1 166 ? 8.508 -2.517 22.819 1.00 81.19 166 GLU A N 1
ATOM 1357 C CA . GLU A 1 166 ? 7.131 -2.190 23.165 1.00 81.19 166 GLU A CA 1
ATOM 1358 C C . GLU A 1 166 ? 6.366 -1.900 21.877 1.00 81.19 166 GLU A C 1
ATOM 1360 O O . GLU A 1 166 ? 6.707 -0.978 21.138 1.00 81.19 166 GLU A O 1
ATOM 1365 N N . ILE A 1 167 ? 5.336 -2.694 21.600 1.00 80.12 167 ILE A N 1
ATOM 1366 C CA . ILE A 1 167 ? 4.524 -2.585 20.391 1.00 80.12 167 ILE A CA 1
ATOM 1367 C C . ILE A 1 167 ? 3.095 -2.298 20.812 1.00 80.12 167 ILE A C 1
ATOM 1369 O O . ILE A 1 167 ? 2.470 -3.072 21.538 1.00 80.12 167 ILE A O 1
ATOM 1373 N N . LYS A 1 168 ? 2.560 -1.171 20.350 1.00 81.69 168 LYS A N 1
ATOM 1374 C CA . LYS A 1 168 ? 1.167 -0.816 20.586 1.00 81.69 168 LYS A CA 1
ATOM 1375 C C . LYS A 1 168 ? 0.287 -1.485 19.532 1.00 81.69 168 LYS A C 1
ATOM 1377 O O . LYS A 1 168 ? 0.318 -1.108 18.368 1.00 81.69 168 LYS A O 1
ATOM 1382 N N . LEU A 1 169 ? -0.515 -2.441 19.974 1.00 80.69 169 LEU A N 1
ATOM 1383 C CA . LEU A 1 169 ? -1.538 -3.125 19.196 1.00 80.69 169 LEU A CA 1
ATOM 1384 C C . LEU A 1 169 ? -2.871 -2.394 19.403 1.00 80.69 169 LEU A C 1
ATOM 1386 O O . LEU A 1 169 ? -3.231 -2.025 20.524 1.00 80.69 169 LEU A O 1
ATOM 1390 N N . THR A 1 170 ? -3.582 -2.149 18.312 1.00 79.31 170 THR A N 1
ATOM 1391 C CA . THR A 1 170 ? -4.856 -1.412 18.240 1.00 79.31 170 THR A CA 1
ATOM 1392 C C . THR A 1 170 ? -6.055 -2.321 17.980 1.00 79.31 170 THR A C 1
ATOM 1394 O O . THR A 1 170 ? -7.187 -1.850 18.029 1.00 79.31 170 THR A O 1
ATOM 1397 N N . LYS A 1 171 ? -5.804 -3.609 17.728 1.00 76.88 171 LYS A N 1
ATOM 1398 C CA . LYS A 1 171 ? -6.804 -4.662 17.537 1.00 76.88 171 LYS A CA 1
ATOM 1399 C C . LYS A 1 171 ? -6.375 -5.927 18.283 1.00 76.88 171 LYS A C 1
ATOM 1401 O O . LYS A 1 171 ? -5.187 -6.087 18.579 1.00 76.88 171 LYS A O 1
ATOM 1406 N N . GLY A 1 172 ? -7.341 -6.783 18.595 1.00 78.94 172 GLY A N 1
ATOM 1407 C CA . GLY A 1 172 ? -7.097 -8.113 19.149 1.00 78.94 172 GLY A CA 1
ATOM 1408 C C . GLY A 1 172 ? -6.707 -9.156 18.121 1.00 78.94 172 GLY A C 1
ATOM 1409 O O . GLY A 1 172 ? -6.525 -8.845 16.950 1.00 78.94 172 GLY A O 1
ATOM 1410 N N . GLY A 1 173 ? -6.565 -10.388 18.598 1.00 80.62 173 GLY A N 1
ATOM 1411 C CA . GLY A 1 173 ? -6.219 -11.556 17.796 1.00 80.62 173 GLY A CA 1
ATOM 1412 C C . GLY A 1 173 ? -5.184 -12.440 18.482 1.00 80.62 173 GLY A C 1
ATOM 1413 O O . GLY A 1 173 ? -4.618 -12.095 19.521 1.00 80.62 173 GLY A O 1
ATOM 1414 N N . THR A 1 174 ? -4.906 -13.591 17.887 1.00 74.25 174 THR A N 1
ATOM 1415 C CA . THR A 1 174 ? -3.958 -14.553 18.446 1.00 74.25 174 THR A CA 1
ATOM 1416 C C . THR A 1 174 ? -2.541 -14.259 17.950 1.00 74.25 174 THR A C 1
ATOM 1418 O O . THR A 1 174 ? -2.288 -14.088 16.750 1.00 74.25 174 THR A O 1
ATOM 1421 N N . VAL A 1 175 ? -1.585 -14.232 18.878 1.00 73.06 175 VAL A N 1
ATOM 1422 C CA . VAL A 1 175 ? -0.152 -14.174 18.571 1.00 73.06 175 VAL A CA 1
ATOM 1423 C C . VAL A 1 175 ? 0.490 -15.478 19.013 1.00 73.06 175 VAL A C 1
ATOM 1425 O O . VAL A 1 175 ? 0.303 -15.926 20.144 1.00 73.06 175 VAL A O 1
ATOM 1428 N N . GLU A 1 176 ? 1.262 -16.083 18.117 1.00 69.19 176 GLU A N 1
ATOM 1429 C CA . GLU A 1 176 ? 2.040 -17.286 18.396 1.00 69.19 176 GLU A CA 1
ATOM 1430 C C . GLU A 1 176 ? 3.516 -16.900 18.514 1.00 69.19 176 GLU A C 1
ATOM 1432 O O . GLU A 1 176 ? 4.074 -16.224 17.644 1.00 69.19 176 GLU A O 1
ATOM 1437 N N . TYR A 1 177 ? 4.165 -17.346 19.589 1.00 68.81 177 TYR A N 1
ATOM 1438 C CA . TYR A 1 177 ? 5.600 -17.177 19.764 1.00 68.81 177 TYR A CA 1
ATOM 1439 C C . TYR A 1 177 ? 6.270 -18.492 20.162 1.00 68.81 177 TYR A C 1
ATOM 1441 O O . TYR A 1 177 ? 5.725 -19.305 20.910 1.00 68.81 177 TYR A O 1
ATOM 1449 N N . GLY A 1 178 ? 7.465 -18.727 19.623 1.00 63.44 178 GLY A N 1
ATOM 1450 C CA . GLY A 1 178 ? 8.257 -19.919 19.919 1.00 63.44 178 GLY A CA 1
ATOM 1451 C C . GLY A 1 178 ? 9.421 -19.598 20.845 1.00 63.44 178 GLY A C 1
ATOM 1452 O O . GLY A 1 178 ? 10.268 -18.785 20.479 1.00 63.44 178 GLY A O 1
ATOM 1453 N N . VAL A 1 179 ? 9.516 -20.266 22.001 1.00 55.69 179 VAL A N 1
ATOM 1454 C CA . VAL A 1 179 ? 10.713 -20.229 22.859 1.00 55.69 179 VAL A CA 1
ATOM 1455 C C . VAL A 1 179 ? 11.441 -21.555 22.746 1.00 55.69 179 VAL A C 1
ATOM 1457 O O . VAL A 1 179 ? 10.958 -22.624 23.105 1.00 55.69 179 VAL A O 1
ATOM 1460 N N . THR A 1 180 ? 12.652 -21.489 22.228 1.00 54.56 180 THR A N 1
ATOM 1461 C CA . THR A 1 180 ? 13.429 -22.681 21.877 1.00 54.56 180 THR A CA 1
ATOM 1462 C C . THR A 1 180 ? 14.288 -23.183 23.032 1.00 54.56 180 THR A C 1
ATOM 1464 O O . THR A 1 180 ? 14.655 -24.351 23.044 1.00 54.56 180 THR A O 1
ATOM 1467 N N . ALA A 1 181 ? 14.606 -22.326 24.013 1.00 48.62 181 ALA A N 1
ATOM 1468 C CA . ALA A 1 181 ? 15.443 -22.680 25.164 1.00 48.62 181 ALA A CA 1
ATOM 1469 C C . ALA A 1 181 ? 14.821 -23.790 26.039 1.00 48.62 181 ALA A C 1
ATOM 1471 O O . ALA A 1 181 ? 15.523 -24.425 26.817 1.00 48.62 181 ALA A O 1
ATOM 1472 N N . THR A 1 182 ? 13.520 -24.052 25.886 1.00 47.38 182 THR A N 1
ATOM 1473 C CA . THR A 1 182 ? 12.742 -25.016 26.677 1.00 47.38 182 THR A CA 1
ATOM 1474 C C . THR A 1 182 ? 12.186 -26.188 25.852 1.00 47.38 182 THR A C 1
ATOM 1476 O O . THR A 1 182 ? 11.259 -26.860 26.297 1.00 47.38 182 THR A O 1
ATOM 1479 N N . GLY A 1 183 ? 12.751 -26.471 24.669 1.00 47.81 183 GLY A N 1
ATOM 1480 C CA . GLY A 1 183 ? 12.380 -27.645 23.862 1.00 47.81 183 GLY A CA 1
ATOM 1481 C C . GLY A 1 183 ? 11.248 -27.395 22.863 1.00 47.81 183 GLY A C 1
ATOM 1482 O O . GLY A 1 183 ? 10.277 -28.146 22.827 1.00 47.81 183 GLY A O 1
ATOM 1483 N N . ASN A 1 184 ? 11.379 -26.348 22.041 1.00 56.91 184 ASN A N 1
ATOM 1484 C CA . ASN A 1 184 ? 10.422 -26.004 20.976 1.00 56.91 184 ASN A CA 1
ATOM 1485 C C . ASN A 1 184 ? 8.986 -25.799 21.472 1.00 56.91 184 ASN A C 1
ATOM 1487 O O . ASN A 1 184 ? 8.013 -26.157 20.800 1.00 56.91 184 ASN A O 1
ATOM 1491 N N . ARG A 1 185 ? 8.842 -25.207 22.660 1.00 54.19 185 ARG A N 1
ATOM 1492 C CA . ARG A 1 185 ? 7.528 -24.862 23.183 1.00 54.19 185 ARG A CA 1
ATOM 1493 C C . ARG A 1 185 ? 7.023 -23.636 22.432 1.00 54.19 185 ARG A C 1
ATOM 1495 O O . ARG A 1 185 ? 7.642 -22.571 22.454 1.00 54.19 185 ARG A O 1
ATOM 1502 N N . ARG A 1 186 ? 5.911 -23.821 21.726 1.00 62.41 186 ARG A N 1
ATOM 1503 C CA . ARG A 1 186 ? 5.132 -22.723 21.168 1.00 62.41 186 ARG A CA 1
ATOM 1504 C C . ARG A 1 186 ? 4.087 -22.324 22.185 1.00 62.41 186 ARG A C 1
ATOM 1506 O O . ARG A 1 186 ? 3.404 -23.187 22.737 1.00 62.41 186 ARG A O 1
ATOM 1513 N N . GLU A 1 187 ? 3.987 -21.034 22.423 1.00 66.56 187 GLU A N 1
ATOM 1514 C CA . GLU A 1 187 ? 2.961 -20.456 23.264 1.00 66.56 187 GLU A CA 1
ATOM 1515 C C . GLU A 1 187 ? 2.149 -19.493 22.406 1.00 66.56 187 GLU A C 1
ATOM 1517 O O . GLU A 1 187 ? 2.681 -18.638 21.699 1.00 66.56 187 GLU A O 1
ATOM 1522 N N . THR A 1 188 ? 0.839 -19.680 22.431 1.00 68.19 188 THR A N 1
ATOM 1523 C CA . THR A 1 188 ? -0.123 -18.753 21.848 1.00 68.19 188 THR A CA 1
ATOM 1524 C C . THR A 1 188 ? -0.692 -17.902 22.963 1.00 68.19 188 THR A C 1
ATOM 1526 O O . THR A 1 188 ? -1.020 -18.418 24.035 1.00 68.19 188 THR A O 1
ATOM 1529 N N . PHE A 1 189 ? -0.847 -16.612 22.714 1.00 75.50 189 PHE A N 1
ATOM 1530 C CA . PHE A 1 189 ? -1.584 -15.738 23.608 1.00 75.50 189 PHE A CA 1
ATOM 1531 C C . PHE A 1 189 ? -2.606 -14.918 22.830 1.00 75.50 189 PHE A C 1
ATOM 1533 O O . PHE A 1 189 ? -2.383 -14.527 21.685 1.00 75.50 189 PHE A O 1
ATOM 1540 N N . GLU A 1 190 ? -3.725 -14.650 23.491 1.00 76.75 190 GLU A N 1
ATOM 1541 C CA . GLU A 1 190 ? -4.800 -13.827 22.955 1.00 76.75 190 GLU A CA 1
ATOM 1542 C C . GLU A 1 190 ? -4.538 -12.356 23.276 1.00 76.75 190 GLU A C 1
ATOM 1544 O O . GLU A 1 190 ? -4.419 -11.959 24.442 1.00 76.75 190 GLU A O 1
ATOM 1549 N N . VAL A 1 191 ? -4.454 -11.537 22.232 1.00 78.31 191 VAL A N 1
ATOM 1550 C CA . VAL A 1 191 ? -4.547 -10.085 22.335 1.00 78.31 191 VAL A CA 1
ATOM 1551 C C . VAL A 1 191 ? -6.038 -9.744 22.428 1.00 78.31 191 VAL A C 1
ATOM 1553 O O . VAL A 1 191 ? -6.804 -10.150 21.554 1.00 78.31 191 VAL A O 1
ATOM 1556 N N . PRO A 1 192 ? -6.480 -9.007 23.462 1.00 78.00 192 PRO A N 1
ATOM 1557 C CA . PRO A 1 192 ? -7.874 -8.576 23.577 1.00 78.00 192 PRO A CA 1
ATOM 1558 C C . PRO A 1 192 ? -8.332 -7.799 22.344 1.00 78.00 192 PRO A C 1
ATOM 1560 O O . PRO A 1 192 ? -7.522 -7.066 21.783 1.00 78.00 192 PRO A O 1
ATOM 1563 N N . GLU A 1 193 ? -9.608 -7.903 21.963 1.00 74.62 193 GLU A N 1
ATOM 1564 C CA . GLU A 1 193 ? -10.192 -7.215 20.795 1.00 74.62 193 GLU A CA 1
ATOM 1565 C C . GLU A 1 193 ? -9.860 -5.715 20.746 1.00 74.62 193 GLU A C 1
ATOM 1567 O O . GLU A 1 193 ? -9.614 -5.165 19.674 1.00 74.62 193 GLU A O 1
ATOM 1572 N N . GLU A 1 194 ? -9.764 -5.062 21.908 1.00 77.12 194 GLU A N 1
ATOM 1573 C CA . GLU A 1 194 ? -9.389 -3.652 22.050 1.00 77.12 194 GLU A CA 1
ATOM 1574 C C . GLU A 1 194 ? -7.892 -3.332 21.826 1.00 77.12 194 GLU A C 1
ATOM 1576 O O . GLU A 1 194 ? -7.471 -2.176 21.946 1.00 77.12 194 GLU A O 1
ATOM 1581 N N . GLY A 1 195 ? -7.065 -4.337 21.541 1.00 80.00 195 GLY A N 1
ATOM 1582 C CA . GLY A 1 195 ? -5.614 -4.231 21.450 1.00 80.00 195 GLY A CA 1
ATOM 1583 C C . GLY A 1 195 ? -4.903 -4.175 22.809 1.00 80.00 195 GLY A C 1
ATOM 1584 O O . GLY A 1 195 ? -5.442 -4.488 23.874 1.00 80.00 195 GLY A O 1
ATOM 1585 N N . GLY A 1 196 ? -3.631 -3.782 22.801 1.00 83.19 196 GLY A N 1
ATOM 1586 C CA . GLY A 1 196 ? -2.790 -3.779 23.997 1.00 83.19 196 GLY A CA 1
ATOM 1587 C C . GLY A 1 196 ? -1.361 -3.329 23.728 1.00 83.19 196 GLY A C 1
ATOM 1588 O O . GLY A 1 196 ? -0.947 -3.183 22.586 1.00 83.19 196 GLY A O 1
ATOM 1589 N N . LEU A 1 197 ? -0.593 -3.089 24.785 1.00 81.88 197 LEU A N 1
ATOM 1590 C CA . LEU A 1 197 ? 0.845 -2.873 24.685 1.00 81.88 197 LEU A CA 1
ATOM 1591 C C . LEU A 1 197 ? 1.551 -4.219 24.846 1.00 81.88 197 LEU A C 1
ATOM 1593 O O . LEU A 1 197 ? 1.627 -4.768 25.948 1.00 81.88 197 LEU A O 1
ATOM 1597 N N . LEU A 1 198 ? 2.052 -4.754 23.741 1.00 81.00 198 LEU A N 1
ATOM 1598 C CA . LEU A 1 198 ? 2.880 -5.945 23.728 1.00 81.00 198 LEU A CA 1
ATOM 1599 C C . LEU A 1 198 ? 4.308 -5.568 24.124 1.00 81.00 198 LEU A C 1
ATOM 1601 O O . LEU A 1 198 ? 4.966 -4.795 23.436 1.00 81.00 198 LEU A O 1
ATOM 1605 N N . ILE A 1 199 ? 4.785 -6.126 25.229 1.00 79.75 199 ILE A N 1
ATOM 1606 C CA . ILE A 1 199 ? 6.152 -5.969 25.714 1.00 79.75 199 ILE A CA 1
ATOM 1607 C C . ILE A 1 199 ? 6.889 -7.277 25.455 1.00 79.75 199 ILE A C 1
ATOM 1609 O O . ILE A 1 199 ? 6.568 -8.310 26.046 1.00 79.75 199 ILE A O 1
ATOM 1613 N N . VAL A 1 200 ? 7.892 -7.224 24.587 1.00 78.94 200 VAL A N 1
ATOM 1614 C CA . VAL A 1 200 ? 8.785 -8.341 24.285 1.00 78.94 200 VAL A CA 1
ATOM 1615 C C . VAL A 1 200 ? 10.099 -8.081 25.005 1.00 78.94 200 VAL A C 1
ATOM 1617 O O . VAL A 1 200 ? 10.787 -7.113 24.693 1.00 78.94 200 VAL A O 1
ATOM 1620 N N . ASN A 1 201 ? 10.448 -8.925 25.975 1.00 75.06 201 ASN A N 1
ATOM 1621 C CA . ASN A 1 201 ? 11.711 -8.841 26.701 1.00 75.06 201 ASN A CA 1
ATOM 1622 C C . ASN A 1 201 ? 12.442 -10.181 26.618 1.00 75.06 201 ASN A C 1
ATOM 1624 O O . ASN A 1 201 ? 12.037 -11.150 27.254 1.00 75.06 201 ASN A O 1
ATOM 1628 N N . ILE A 1 202 ? 13.512 -10.242 25.832 1.00 70.50 202 ILE A N 1
ATOM 1629 C CA . ILE A 1 202 ? 14.297 -11.454 25.611 1.00 70.50 202 ILE A CA 1
ATOM 1630 C C . ILE A 1 202 ? 15.683 -11.265 26.208 1.00 70.50 202 ILE A C 1
ATOM 1632 O O . ILE A 1 202 ? 16.442 -10.420 25.741 1.00 70.50 202 ILE A O 1
ATOM 1636 N N . ASN A 1 203 ? 16.009 -12.086 27.205 1.00 68.88 203 ASN A N 1
ATOM 1637 C CA . ASN A 1 203 ? 17.354 -12.229 27.747 1.00 68.88 203 ASN A CA 1
ATOM 1638 C C . ASN A 1 203 ? 17.902 -13.596 27.321 1.00 68.88 203 ASN A C 1
ATOM 1640 O O . ASN A 1 203 ? 17.260 -14.624 27.547 1.00 68.88 203 ASN A O 1
ATOM 1644 N N . ALA A 1 204 ? 19.082 -13.612 26.701 1.00 60.47 204 ALA A N 1
ATOM 1645 C CA . ALA A 1 204 ? 19.721 -14.840 26.236 1.00 60.47 204 ALA A CA 1
ATOM 1646 C C . ALA A 1 204 ? 20.042 -15.849 27.361 1.00 60.47 204 ALA A C 1
ATOM 1648 O O . ALA A 1 204 ? 20.184 -17.034 27.068 1.00 60.47 204 ALA A O 1
ATOM 1649 N N . ALA A 1 205 ? 20.130 -15.409 28.623 1.00 59.34 205 ALA A N 1
ATOM 1650 C CA . ALA A 1 205 ? 20.403 -16.283 29.767 1.00 59.34 205 ALA A CA 1
ATOM 1651 C C . ALA A 1 205 ? 19.144 -16.933 30.380 1.00 59.34 205 ALA A C 1
ATOM 1653 O O . ALA A 1 205 ? 19.215 -18.072 30.832 1.00 59.34 205 ALA A O 1
ATOM 1654 N N . ASP A 1 206 ? 17.998 -16.243 30.356 1.00 56.91 206 ASP A N 1
ATOM 1655 C CA . ASP A 1 206 ? 16.848 -16.578 31.221 1.00 56.91 206 ASP A CA 1
ATOM 1656 C C . ASP A 1 206 ? 15.578 -16.985 30.449 1.00 56.91 206 ASP A C 1
ATOM 1658 O O . ASP A 1 206 ? 14.522 -17.207 31.042 1.00 56.91 206 ASP A O 1
ATOM 1662 N N . GLY A 1 207 ? 15.663 -17.089 29.118 1.00 57.16 207 GLY A N 1
ATOM 1663 C CA . GLY A 1 207 ? 14.488 -17.242 28.263 1.00 57.16 207 GLY A CA 1
ATOM 1664 C C . GLY A 1 207 ? 13.735 -15.917 28.107 1.00 57.16 207 GLY A C 1
ATOM 1665 O O . GLY A 1 207 ? 13.751 -15.038 28.968 1.00 57.16 207 GLY A O 1
ATOM 1666 N N . GLY A 1 208 ? 13.110 -15.714 26.950 1.00 63.34 208 GLY A N 1
ATOM 1667 C CA . GLY A 1 208 ? 12.326 -14.506 26.717 1.00 63.34 208 GLY A CA 1
ATOM 1668 C C . GLY A 1 208 ? 10.993 -14.530 27.452 1.00 63.34 208 GLY A C 1
ATOM 1669 O O . GLY A 1 208 ? 10.352 -15.570 27.548 1.00 63.34 208 GLY A O 1
ATOM 1670 N N . THR A 1 209 ? 10.554 -13.367 27.923 1.00 67.62 209 THR A N 1
ATOM 1671 C CA . THR A 1 209 ? 9.187 -13.137 28.388 1.00 67.62 209 THR A CA 1
ATOM 1672 C C . THR A 1 209 ? 8.458 -12.240 27.399 1.00 67.62 209 THR A C 1
ATOM 1674 O O . THR A 1 209 ? 8.971 -11.199 26.981 1.00 67.62 209 THR A O 1
ATOM 1677 N N . ILE A 1 210 ? 7.238 -12.632 27.045 1.00 66.88 210 ILE A N 1
ATOM 1678 C CA . ILE A 1 210 ? 6.298 -11.775 26.333 1.00 66.88 210 ILE A CA 1
ATOM 1679 C C . ILE A 1 210 ? 5.164 -11.438 27.294 1.00 66.88 210 ILE A C 1
ATOM 1681 O O . ILE A 1 210 ? 4.580 -12.316 27.924 1.00 66.88 210 ILE A O 1
ATOM 1685 N N . LYS A 1 211 ? 4.878 -10.147 27.453 1.00 74.06 211 LYS A N 1
ATOM 1686 C CA . LYS A 1 211 ? 3.810 -9.652 28.323 1.00 74.06 211 LYS A CA 1
ATOM 1687 C C . LYS A 1 211 ? 2.925 -8.714 27.526 1.00 74.06 211 LYS A C 1
ATOM 1689 O O . LYS A 1 211 ? 3.403 -7.691 27.052 1.00 74.06 211 LYS A O 1
ATOM 1694 N N . ILE A 1 212 ? 1.631 -8.999 27.440 1.00 69.94 212 ILE A N 1
ATOM 1695 C CA . ILE A 1 212 ? 0.666 -7.989 27.002 1.00 69.94 212 ILE A CA 1
ATOM 1696 C C . ILE A 1 212 ? 0.203 -7.219 28.230 1.00 69.94 212 ILE A C 1
ATOM 1698 O O . ILE A 1 212 ? -0.432 -7.774 29.127 1.00 69.94 212 ILE A O 1
ATOM 1702 N N . LYS A 1 213 ? 0.468 -5.916 28.258 1.00 73.75 213 LYS A N 1
ATOM 1703 C CA . LYS A 1 213 ? -0.283 -5.008 29.120 1.00 73.75 213 LYS A CA 1
ATOM 1704 C C . LYS A 1 213 ? -1.527 -4.588 28.358 1.00 73.75 213 LYS A C 1
ATOM 1706 O O . LYS A 1 213 ? -1.420 -3.969 27.301 1.00 73.75 213 LYS A O 1
ATOM 1711 N N . ARG A 1 214 ? -2.713 -4.902 28.888 1.00 60.47 214 ARG A N 1
ATOM 1712 C CA . ARG A 1 214 ? -3.951 -4.334 28.344 1.00 60.47 214 ARG A CA 1
ATOM 1713 C C . ARG A 1 214 ? -3.801 -2.827 28.307 1.00 60.47 214 ARG A C 1
ATOM 1715 O O . ARG A 1 214 ? -3.410 -2.215 29.304 1.00 60.47 214 ARG A O 1
ATOM 1722 N N . ASN A 1 215 ? -4.085 -2.249 27.149 1.00 51.78 215 ASN A N 1
ATOM 1723 C CA . ASN A 1 215 ? -4.115 -0.812 27.026 1.00 51.78 215 ASN A CA 1
ATOM 1724 C C . ASN A 1 215 ? -5.174 -0.316 28.013 1.00 51.78 215 ASN A C 1
ATOM 1726 O O . ASN A 1 215 ? -6.365 -0.524 27.812 1.00 51.78 215 ASN A O 1
ATOM 1730 N N . GLN A 1 216 ? -4.764 0.423 29.044 1.00 44.84 216 GLN A N 1
ATOM 1731 C CA . GLN A 1 216 ? -5.679 1.292 29.791 1.00 44.84 216 GLN A CA 1
ATOM 1732 C C . GLN A 1 216 ? -6.129 2.490 28.920 1.00 44.84 216 GLN A C 1
ATOM 1734 O O . GLN A 1 216 ? -6.513 3.541 29.420 1.00 44.84 216 GLN A O 1
ATOM 1739 N N . ILE A 1 217 ? -6.114 2.338 27.590 1.00 41.75 217 ILE A N 1
ATOM 1740 C CA . ILE A 1 217 ? -6.621 3.281 26.595 1.00 41.75 217 ILE A CA 1
ATOM 1741 C C . ILE A 1 217 ? -8.119 3.023 26.431 1.00 41.75 217 ILE A C 1
ATOM 1743 O O . ILE A 1 217 ? -8.619 2.796 25.337 1.00 41.75 217 ILE A O 1
ATOM 1747 N N . LYS A 1 218 ? -8.860 3.044 27.540 1.00 41.56 218 LYS A N 1
ATOM 1748 C CA . LYS A 1 218 ? -10.321 3.119 27.467 1.00 41.56 218 LYS A CA 1
ATOM 1749 C C . LYS A 1 218 ? -10.843 4.547 27.310 1.00 41.56 218 LYS A C 1
ATOM 1751 O O . LYS A 1 218 ? -12.017 4.697 27.015 1.00 41.56 218 LYS A O 1
ATOM 1756 N N . ASN A 1 219 ? -10.017 5.596 27.413 1.00 42.38 219 ASN A N 1
ATOM 1757 C CA . ASN A 1 219 ? -10.585 6.929 27.679 1.00 42.38 219 ASN A CA 1
ATOM 1758 C C . ASN A 1 219 ? -10.306 8.049 26.662 1.00 42.38 219 ASN A C 1
ATOM 1760 O O . ASN A 1 219 ? -10.804 9.150 26.865 1.00 42.38 219 ASN A O 1
ATOM 1764 N N . ALA A 1 220 ? -9.555 7.834 25.576 1.00 38.19 220 ALA A N 1
ATOM 1765 C CA . ALA A 1 220 ? -9.093 8.976 24.770 1.00 38.19 220 ALA A CA 1
ATOM 1766 C C . ALA A 1 220 ? -9.927 9.283 23.509 1.00 38.19 220 ALA A C 1
ATOM 1768 O O . ALA A 1 220 ? -10.268 10.439 23.302 1.00 38.19 220 ALA A O 1
ATOM 1769 N N . ASN A 1 221 ? -10.260 8.288 22.677 1.00 39.69 221 ASN A N 1
ATOM 1770 C CA . ASN A 1 221 ? -10.988 8.536 21.416 1.00 39.69 221 ASN A CA 1
ATOM 1771 C C . ASN A 1 221 ? -12.396 7.924 21.384 1.00 39.69 221 ASN A C 1
ATOM 1773 O O . ASN A 1 221 ? -13.234 8.379 20.615 1.00 39.69 221 ASN A O 1
ATOM 1777 N N . LYS A 1 222 ? -12.688 6.961 22.268 1.00 40.50 222 LYS A N 1
ATOM 1778 C CA . LYS A 1 222 ? -14.058 6.500 22.528 1.00 40.50 222 LYS A CA 1
ATOM 1779 C C . LYS A 1 222 ? -14.871 7.554 23.290 1.00 40.50 222 LYS A C 1
ATOM 1781 O O . LYS A 1 222 ? -16.072 7.635 23.108 1.00 40.50 222 LYS A O 1
ATOM 1786 N N . SER A 1 223 ? -14.219 8.407 24.087 1.00 45.22 223 SER A N 1
ATOM 1787 C CA . SER A 1 223 ? -14.909 9.253 25.063 1.00 45.22 223 SER A CA 1
ATOM 1788 C C . SER A 1 223 ? -15.667 10.444 24.488 1.00 45.22 223 SER A C 1
ATOM 1790 O O . SER A 1 223 ? -16.595 10.866 25.146 1.00 45.22 223 SER A O 1
ATOM 1792 N N . SER A 1 224 ? -15.360 10.978 23.299 1.00 48.00 224 SER A N 1
ATOM 1793 C CA . SER A 1 224 ? -16.156 12.095 22.748 1.00 48.00 224 SER A CA 1
ATOM 1794 C C . SER A 1 224 ? -17.495 11.601 22.203 1.00 48.00 224 SER A C 1
ATOM 1796 O O . SER A 1 224 ? -18.539 12.072 22.641 1.00 48.00 224 SER A O 1
ATOM 1798 N N . LYS A 1 225 ? -17.469 10.593 21.317 1.00 49.19 225 LYS A N 1
ATOM 1799 C CA . LYS A 1 225 ? -18.688 10.021 20.726 1.00 49.19 225 LYS A CA 1
ATOM 1800 C C . LYS A 1 225 ? -19.480 9.214 21.763 1.00 49.19 225 LYS A C 1
ATOM 1802 O O . LYS A 1 225 ? -20.678 9.414 21.862 1.00 49.19 225 LYS A O 1
ATOM 1807 N N . GLU A 1 226 ? -18.817 8.443 22.641 1.00 53.16 226 GLU A N 1
ATOM 1808 C CA . GLU A 1 226 ? -19.500 7.782 23.768 1.00 53.16 226 GLU A CA 1
ATOM 1809 C C . GLU A 1 226 ? -19.951 8.758 24.858 1.00 53.16 226 GLU A C 1
ATOM 1811 O O . GLU A 1 226 ? -20.878 8.427 25.583 1.00 53.16 226 GLU A O 1
ATOM 1816 N N . SER A 1 227 ? -19.322 9.924 25.051 1.00 57.47 227 SER A N 1
ATOM 1817 C CA . SER A 1 227 ? -19.844 10.921 26.002 1.00 57.47 227 SER A CA 1
ATOM 1818 C C . SER A 1 227 ? -21.101 11.566 25.449 1.00 57.47 227 SER A C 1
ATOM 1820 O O . SER A 1 227 ? -22.065 11.689 26.191 1.00 57.47 227 SER A O 1
ATOM 1822 N N . GLU A 1 228 ? -21.113 11.942 24.170 1.00 58.44 228 GLU A N 1
ATOM 1823 C CA . GLU A 1 228 ? -22.300 12.503 23.519 1.00 58.44 228 GLU A CA 1
ATOM 1824 C C . GLU A 1 228 ? -23.417 11.448 23.386 1.00 58.44 228 GLU A C 1
ATOM 1826 O O . GLU A 1 228 ? -24.580 11.756 23.641 1.00 58.44 228 GLU A O 1
ATOM 1831 N N . GLU A 1 229 ? -23.083 10.182 23.103 1.00 65.38 229 GLU A N 1
ATOM 1832 C CA . GLU A 1 229 ? -24.033 9.057 23.117 1.00 65.38 229 GLU A CA 1
ATOM 1833 C C . GLU A 1 229 ? -24.516 8.709 24.530 1.00 65.38 229 GLU A C 1
ATOM 1835 O O . GLU A 1 229 ? -25.709 8.497 24.716 1.00 65.38 229 GLU A O 1
ATOM 1840 N N . ARG A 1 230 ? -23.657 8.725 25.559 1.00 69.12 230 ARG A N 1
ATOM 1841 C CA . ARG A 1 230 ? -24.091 8.528 26.957 1.00 69.12 230 ARG A CA 1
ATOM 1842 C C . ARG A 1 230 ? -24.907 9.700 27.480 1.00 69.12 230 ARG A C 1
ATOM 1844 O O . ARG A 1 230 ? -25.779 9.502 28.319 1.00 69.12 230 ARG A O 1
ATOM 1851 N N . GLU A 1 231 ? -24.615 10.923 27.053 1.00 70.94 231 GLU A N 1
ATOM 1852 C CA . GLU A 1 231 ? -25.419 12.098 27.387 1.00 70.94 231 GLU A CA 1
ATOM 1853 C C . GLU A 1 231 ? -26.791 12.002 26.712 1.00 70.94 231 GLU A C 1
ATOM 1855 O O . GLU A 1 231 ? -27.806 12.217 27.370 1.00 70.94 231 GLU A O 1
ATOM 1860 N N . LYS A 1 232 ? -26.841 11.537 25.458 1.00 71.00 232 LYS A N 1
ATOM 1861 C CA . LYS A 1 232 ? -28.081 11.178 24.761 1.00 71.00 232 LYS A CA 1
ATOM 1862 C C . LYS A 1 232 ? -28.863 10.077 25.492 1.00 71.00 232 LYS A C 1
ATOM 1864 O O . LYS A 1 232 ? -30.049 10.262 25.746 1.00 71.00 232 LYS A O 1
ATOM 1869 N N . GLU A 1 233 ? -28.222 8.975 25.883 1.00 76.75 233 GLU A N 1
ATOM 1870 C CA . GLU A 1 233 ? -28.853 7.886 26.649 1.00 76.75 233 GLU A CA 1
ATOM 1871 C C . GLU A 1 233 ? -29.391 8.369 28.002 1.00 76.75 233 GLU A C 1
ATOM 1873 O O . GLU A 1 233 ? -30.519 8.045 28.369 1.00 76.75 233 GLU A O 1
ATOM 1878 N N . LYS A 1 234 ? -28.632 9.207 28.720 1.00 77.75 234 LYS A N 1
ATOM 1879 C CA . LYS A 1 234 ? -29.075 9.815 29.984 1.00 77.75 234 LYS A CA 1
ATOM 1880 C C . LYS A 1 234 ? -30.270 10.743 29.795 1.00 77.75 234 LYS A C 1
ATOM 1882 O O . LYS A 1 234 ? -31.190 10.697 30.606 1.00 77.75 234 LYS A O 1
ATOM 1887 N N . LEU A 1 235 ? -30.276 11.570 28.748 1.00 72.88 235 LEU A N 1
ATOM 1888 C CA . LEU A 1 235 ? -31.409 12.445 28.436 1.00 72.88 235 LEU A CA 1
ATOM 1889 C C . LEU A 1 235 ? -32.664 11.621 28.122 1.00 72.88 235 LEU A C 1
ATOM 1891 O O . LEU A 1 235 ? -33.732 11.924 28.649 1.00 72.88 235 LEU A O 1
ATOM 1895 N N . VAL A 1 236 ? -32.527 10.536 27.352 1.00 76.12 236 VAL A N 1
ATOM 1896 C CA . VAL A 1 236 ? -33.625 9.595 27.068 1.00 76.12 236 VAL A CA 1
ATOM 1897 C C . VAL A 1 236 ? -34.142 8.940 28.354 1.00 76.12 236 VAL A C 1
ATOM 1899 O O . VAL A 1 236 ? -35.350 8.896 28.580 1.00 76.12 236 VAL A O 1
ATOM 1902 N N . GLU A 1 237 ? -33.253 8.489 29.241 1.00 83.12 237 GLU A N 1
ATOM 1903 C CA . GLU A 1 237 ? -33.645 7.891 30.522 1.00 83.12 237 GLU A CA 1
ATOM 1904 C C . GLU A 1 237 ? -34.347 8.904 31.450 1.00 83.12 237 GLU A C 1
ATOM 1906 O O . GLU A 1 237 ? -35.325 8.562 32.122 1.00 83.12 237 GLU A O 1
ATOM 1911 N N . MET A 1 238 ? -33.884 10.159 31.485 1.00 75.44 238 MET A N 1
ATOM 1912 C CA . MET A 1 238 ? -34.506 11.235 32.268 1.00 75.44 238 MET A CA 1
ATOM 1913 C C . MET A 1 238 ? -35.898 11.589 31.740 1.00 75.44 238 MET A C 1
ATOM 1915 O O . MET A 1 238 ? -36.832 11.675 32.538 1.00 75.44 238 MET A O 1
ATOM 1919 N N . ILE A 1 239 ? -36.059 11.712 30.419 1.00 75.25 239 ILE A N 1
ATOM 1920 C CA . ILE A 1 239 ? -37.365 11.930 29.780 1.00 75.25 239 ILE A CA 1
ATOM 1921 C C . ILE A 1 239 ? -38.316 10.778 30.131 1.00 75.25 239 ILE A C 1
ATOM 1923 O O . ILE A 1 239 ? -39.426 11.022 30.599 1.00 75.25 239 ILE A O 1
ATOM 1927 N N . GLN A 1 240 ? -37.865 9.523 30.032 1.00 78.06 240 GLN A N 1
ATOM 1928 C CA . GLN A 1 240 ? -38.699 8.361 30.350 1.00 78.06 240 GLN A CA 1
ATOM 1929 C C . GLN A 1 240 ? -39.133 8.322 31.827 1.00 78.06 240 GLN A C 1
ATOM 1931 O O . GLN A 1 240 ? -40.267 7.948 32.141 1.00 78.06 240 GLN A O 1
ATOM 1936 N N . LYS A 1 241 ? -38.249 8.720 32.753 1.00 77.44 241 LYS A N 1
ATOM 1937 C CA . LYS A 1 241 ? -38.576 8.840 34.185 1.00 77.44 241 LYS A CA 1
ATOM 1938 C C . LYS A 1 241 ? -39.582 9.959 34.451 1.00 77.44 241 LYS A C 1
ATOM 1940 O O . LYS A 1 241 ? -40.475 9.762 35.275 1.00 77.44 241 LYS A O 1
ATOM 1945 N N . LEU A 1 242 ? -39.459 11.100 33.769 1.00 69.00 242 LEU A N 1
ATOM 1946 C CA . LEU A 1 242 ? -40.416 12.205 33.877 1.00 69.00 242 LEU A CA 1
ATOM 1947 C C . LEU A 1 242 ? -41.796 11.797 33.354 1.00 69.00 242 LEU A C 1
ATOM 1949 O O . LEU A 1 242 ? -42.785 12.022 34.042 1.00 69.00 242 LEU A O 1
ATOM 1953 N N . GLU A 1 243 ? -41.869 11.099 32.219 1.00 67.12 243 GLU A N 1
ATOM 1954 C CA . GLU A 1 243 ? -43.132 10.577 31.678 1.00 67.12 243 GLU A CA 1
ATOM 1955 C C . GLU A 1 243 ? -43.841 9.616 32.635 1.00 67.12 243 GLU A C 1
ATOM 1957 O O . GLU A 1 243 ? -45.066 9.644 32.763 1.00 67.12 243 GLU A O 1
ATOM 1962 N N . ASN A 1 244 ? -43.081 8.762 33.323 1.00 74.69 244 ASN A N 1
ATOM 1963 C CA . ASN A 1 244 ? -43.645 7.844 34.308 1.00 74.69 244 ASN A CA 1
ATOM 1964 C C . ASN A 1 244 ? -44.154 8.594 35.547 1.00 74.69 244 ASN A C 1
ATOM 1966 O O . ASN A 1 244 ? -45.253 8.306 36.011 1.00 74.69 244 ASN A O 1
ATOM 1970 N N . LYS A 1 245 ? -43.425 9.611 36.028 1.00 66.56 245 LYS A N 1
ATOM 1971 C CA . LYS A 1 245 ? -43.888 10.477 37.127 1.00 66.56 245 LYS A CA 1
ATOM 1972 C C . LYS A 1 245 ? -45.132 11.283 36.749 1.00 66.56 245 LYS A C 1
ATOM 1974 O O . LYS A 1 245 ? -46.050 11.399 37.554 1.00 66.56 245 LYS A O 1
ATOM 1979 N N . LEU A 1 246 ? -45.204 11.793 35.520 1.00 61.97 246 LEU A N 1
ATOM 1980 C CA . LEU A 1 246 ? -46.350 12.559 35.024 1.00 61.97 246 LEU A CA 1
ATOM 1981 C C . LEU A 1 246 ? -47.655 11.740 35.045 1.00 61.97 246 LEU A C 1
ATOM 1983 O O . LEU A 1 246 ? -48.734 12.290 35.269 1.00 61.97 246 LEU A O 1
ATOM 1987 N N . LYS A 1 247 ? -47.556 10.417 34.843 1.00 69.50 247 LYS A N 1
ATOM 1988 C CA . LYS A 1 247 ? -48.691 9.482 34.922 1.00 69.50 247 LYS A CA 1
ATOM 1989 C C . LYS A 1 247 ? -49.197 9.260 36.351 1.00 69.50 247 LYS A C 1
ATOM 1991 O O . LYS A 1 247 ? -50.357 8.897 36.517 1.00 69.50 247 LYS A O 1
ATOM 1996 N N . GLU A 1 248 ? -48.355 9.467 37.361 1.00 60.62 248 GLU A N 1
ATOM 1997 C CA . GLU A 1 248 ? -48.667 9.189 38.771 1.00 60.62 248 GLU A CA 1
ATOM 1998 C C . GLU A 1 248 ? -49.154 10.426 39.545 1.00 60.62 248 GLU A C 1
ATOM 2000 O O . GLU A 1 248 ? -49.779 10.294 40.596 1.00 60.62 248 GLU A O 1
ATOM 2005 N N . VAL A 1 249 ? -48.905 11.633 39.034 1.00 49.41 249 VAL A N 1
ATOM 2006 C CA . VAL A 1 249 ? -49.257 12.888 39.712 1.00 49.41 249 VAL A CA 1
ATOM 2007 C C . VAL A 1 249 ? -50.686 13.318 39.359 1.00 49.41 249 VAL A C 1
ATOM 2009 O O . VAL A 1 249 ? -51.032 13.461 38.188 1.00 49.41 249 VAL A O 1
ATOM 2012 N N . SER A 1 250 ? -51.529 13.561 40.369 1.00 46.75 250 SER A N 1
ATOM 2013 C CA . SER A 1 250 ? -52.917 14.030 40.198 1.00 46.75 250 SER A CA 1
ATOM 2014 C C . SER A 1 250 ? -53.079 15.554 40.246 1.00 46.75 250 SER A C 1
ATOM 2016 O O . SER A 1 250 ? -54.193 16.039 40.092 1.00 46.75 250 SER A O 1
ATOM 2018 N N . ASP A 1 251 ? -52.000 16.299 40.495 1.00 54.31 251 ASP A N 1
ATOM 2019 C CA . ASP A 1 251 ? -52.031 17.743 40.744 1.00 54.31 251 ASP A CA 1
ATOM 2020 C C . ASP A 1 251 ? -51.632 18.543 39.487 1.00 54.31 251 ASP A C 1
ATOM 2022 O O . ASP A 1 251 ? -50.543 18.370 38.928 1.00 54.31 251 ASP A O 1
ATOM 2026 N N . GLU A 1 252 ? -52.534 19.404 39.011 1.00 63.19 252 GLU A N 1
ATOM 2027 C CA . GLU A 1 252 ? -52.463 20.068 37.698 1.00 63.19 252 GLU A CA 1
ATOM 2028 C C . GLU A 1 252 ? -51.253 21.015 37.569 1.00 63.19 252 GLU A C 1
ATOM 2030 O O . GLU A 1 252 ? -50.672 21.161 36.491 1.00 63.19 252 GLU A O 1
ATOM 2035 N N . GLN A 1 253 ? -50.837 21.647 38.673 1.00 55.53 253 GLN A N 1
ATOM 2036 C CA . GLN A 1 253 ? -49.680 22.552 38.688 1.00 55.53 253 GLN A CA 1
ATOM 2037 C C . GLN A 1 253 ? -48.351 21.803 38.539 1.00 55.53 253 GLN A C 1
ATOM 2039 O O . GLN A 1 253 ? -47.468 22.258 37.811 1.00 55.53 253 GLN A O 1
ATOM 2044 N N . TRP A 1 254 ? -48.236 20.627 39.157 1.00 47.97 254 TRP A N 1
ATOM 2045 C CA . TRP A 1 254 ? -47.050 19.778 39.054 1.00 47.97 254 TRP A CA 1
ATOM 2046 C C . TRP A 1 254 ? -46.912 19.137 37.673 1.00 47.97 254 TRP A C 1
ATOM 2048 O O . TRP A 1 254 ? -45.801 19.037 37.156 1.00 47.97 254 TRP A O 1
ATOM 2058 N N . LYS A 1 255 ? -48.030 18.776 37.027 1.00 54.88 255 LYS A N 1
ATOM 2059 C CA . LYS A 1 255 ? -48.012 18.328 35.625 1.00 54.88 255 LYS A CA 1
ATOM 2060 C C . LYS A 1 255 ? -47.451 19.394 34.692 1.00 54.88 255 LYS A C 1
ATOM 2062 O O . LYS A 1 255 ? -46.660 19.074 33.816 1.00 54.88 255 LYS A O 1
ATOM 2067 N N . LYS A 1 256 ? -47.825 20.660 34.891 1.00 73.31 256 LYS A N 1
ATOM 2068 C CA . LYS A 1 256 ? -47.379 21.756 34.023 1.00 73.31 256 LYS A CA 1
ATOM 2069 C C . LYS A 1 256 ? -45.871 22.019 34.131 1.00 73.31 256 LYS A C 1
ATOM 2071 O O . LYS A 1 256 ? -45.233 22.227 33.106 1.00 73.31 256 LYS A O 1
ATOM 2076 N N . GLN A 1 257 ? -45.309 21.957 35.342 1.00 59.69 257 GLN A N 1
ATOM 2077 C CA . GLN A 1 257 ? -43.858 22.066 35.555 1.00 59.69 257 GLN A CA 1
ATOM 2078 C C . GLN A 1 257 ? -43.086 20.894 34.940 1.00 59.69 257 GLN A C 1
ATOM 2080 O O . GLN A 1 257 ? -42.092 21.111 34.254 1.00 59.69 257 GLN A O 1
ATOM 2085 N N . LEU A 1 258 ? -43.568 19.661 35.130 1.00 53.44 258 LEU A N 1
ATOM 2086 C CA . LEU A 1 258 ? -42.940 18.471 34.548 1.00 53.44 258 LEU A CA 1
ATOM 2087 C C . LEU A 1 258 ? -42.970 18.488 33.009 1.00 53.44 258 LEU A C 1
ATOM 2089 O O . LEU A 1 258 ? -42.023 18.024 32.376 1.00 53.44 258 LEU A O 1
ATOM 2093 N N . GLU A 1 259 ? -44.014 19.059 32.402 1.00 66.88 259 GLU A N 1
ATOM 2094 C CA . GLU A 1 259 ? -44.119 19.177 30.943 1.00 66.88 259 GLU A CA 1
ATOM 2095 C C . GLU A 1 259 ? -43.175 20.247 30.362 1.00 66.88 259 GLU A C 1
ATOM 2097 O O . GLU A 1 259 ? -42.620 20.062 29.277 1.00 66.88 259 GLU A O 1
ATOM 2102 N N . GLU A 1 260 ? -42.935 21.345 31.089 1.00 78.12 260 GLU A N 1
ATOM 2103 C CA . GLU A 1 260 ? -41.918 22.345 30.725 1.00 78.12 260 GLU A CA 1
ATOM 2104 C C . GLU A 1 260 ? -40.495 21.775 30.826 1.00 78.12 260 GLU A C 1
ATOM 2106 O O . GLU A 1 260 ? -39.706 21.946 29.894 1.00 78.12 260 GLU A O 1
ATOM 2111 N N . GLU A 1 261 ? -40.183 21.028 31.892 1.00 63.47 261 GLU A N 1
ATOM 2112 C CA . GLU A 1 261 ? -38.887 20.346 32.039 1.00 63.47 261 GLU A CA 1
ATOM 2113 C C . GLU A 1 261 ? -38.661 19.296 30.942 1.00 63.47 261 GLU A C 1
ATOM 2115 O O . GLU A 1 261 ? -37.565 19.199 30.381 1.00 63.47 261 GLU A O 1
ATOM 2120 N N . LYS A 1 262 ? -39.702 18.532 30.585 1.00 67.00 262 LYS A N 1
ATOM 2121 C CA . LYS A 1 262 ? -39.645 17.571 29.478 1.00 67.00 262 LYS A CA 1
ATOM 2122 C C . LYS A 1 262 ? -39.309 18.268 28.159 1.00 67.00 262 LYS A C 1
ATOM 2124 O O . LYS A 1 262 ? -38.402 17.830 27.451 1.00 67.00 262 LYS A O 1
ATOM 2129 N N . LYS A 1 263 ? -39.996 19.371 27.854 1.00 81.06 263 LYS A N 1
ATOM 2130 C CA . LYS A 1 263 ? -39.779 20.139 26.623 1.00 81.06 263 LYS A CA 1
ATOM 2131 C C . LYS A 1 263 ? -38.354 20.697 26.531 1.00 81.06 263 LYS A C 1
ATOM 2133 O O . LYS A 1 263 ? -37.734 20.621 25.473 1.00 81.06 263 LYS A O 1
ATOM 2138 N N . GLU A 1 264 ? -37.805 21.208 27.633 1.00 77.25 264 GLU A N 1
ATOM 2139 C CA . GLU A 1 264 ? -36.422 21.704 27.667 1.00 77.25 264 GLU A CA 1
ATOM 2140 C C . GLU A 1 264 ? -35.398 20.585 27.384 1.00 77.25 264 GLU A C 1
ATOM 2142 O O . GLU A 1 264 ? -34.404 20.792 26.678 1.00 77.25 264 GLU A O 1
ATOM 2147 N N . LEU A 1 265 ? -35.640 19.378 27.906 1.00 58.19 265 LEU A N 1
ATOM 2148 C CA . LEU A 1 265 ? -34.783 18.214 27.666 1.00 58.19 265 LEU A CA 1
ATOM 2149 C C . LEU A 1 265 ? -34.873 17.710 26.217 1.00 58.19 265 LEU A C 1
ATOM 2151 O O . LEU A 1 265 ? -33.847 17.345 25.638 1.00 58.19 265 LEU A O 1
ATOM 2155 N N . GLU A 1 266 ? -36.060 17.738 25.607 1.00 65.94 266 GLU A N 1
ATOM 2156 C CA . GLU A 1 266 ? -36.256 17.394 24.191 1.00 65.94 266 GLU A CA 1
ATOM 2157 C C . GLU A 1 266 ? -35.519 18.368 23.253 1.00 65.94 266 GLU A C 1
ATOM 2159 O O . GLU A 1 266 ? -34.841 17.938 22.316 1.00 65.94 266 GLU A O 1
ATOM 2164 N N . GLU A 1 267 ? -35.563 19.676 23.527 1.00 78.62 267 GLU A N 1
ATOM 2165 C CA . GLU A 1 267 ? -34.834 20.682 22.740 1.00 78.62 267 GLU A CA 1
ATOM 2166 C C . GLU A 1 267 ? -33.306 20.497 22.833 1.00 78.62 267 GLU A C 1
ATOM 2168 O O . GLU A 1 267 ? -32.595 20.591 21.824 1.00 78.62 267 GLU A O 1
ATOM 2173 N N . LYS A 1 268 ? -32.790 20.158 24.024 1.00 68.44 268 LYS A N 1
ATOM 2174 C CA . LYS A 1 268 ? -31.369 19.824 24.236 1.00 68.44 268 LYS A CA 1
ATOM 2175 C C . LYS A 1 268 ? -30.952 18.563 23.476 1.00 68.44 268 LYS A C 1
ATOM 2177 O O . LYS A 1 268 ? -29.896 18.562 22.843 1.00 68.44 268 LYS A O 1
ATOM 2182 N N . LEU A 1 269 ? -31.787 17.522 23.484 1.00 63.72 269 LEU A N 1
ATOM 2183 C CA . LEU A 1 269 ? -31.553 16.278 22.747 1.00 63.72 269 LEU A CA 1
ATOM 2184 C C . LEU A 1 269 ? -31.427 16.532 21.234 1.00 63.72 269 LEU A C 1
ATOM 2186 O O . LEU A 1 269 ? -30.477 16.064 20.603 1.00 63.72 269 LEU A O 1
ATOM 2190 N N . ILE A 1 270 ? -32.334 17.333 20.664 1.00 71.56 270 ILE A N 1
ATOM 2191 C CA . ILE A 1 270 ? -32.318 17.707 19.240 1.00 71.56 270 ILE A CA 1
ATOM 2192 C C . ILE A 1 270 ? -31.051 18.503 18.886 1.00 71.56 270 ILE A C 1
ATOM 2194 O O . ILE A 1 270 ? -30.431 18.262 17.846 1.00 71.56 270 ILE A O 1
ATOM 2198 N N . ALA A 1 271 ? -30.637 19.443 19.740 1.00 71.81 271 ALA A N 1
ATOM 2199 C CA . ALA A 1 271 ? -29.435 20.245 19.515 1.00 71.81 271 ALA A CA 1
ATOM 2200 C C . ALA A 1 271 ? -28.146 19.403 19.543 1.00 71.81 271 ALA A C 1
ATOM 2202 O O . ALA A 1 271 ? -27.246 19.633 18.730 1.00 71.81 271 ALA A O 1
ATOM 2203 N N . THR A 1 272 ? -28.055 18.423 20.446 1.00 58.81 272 THR A N 1
ATOM 2204 C CA . THR A 1 272 ? -26.925 17.482 20.513 1.00 58.81 272 THR A CA 1
ATOM 2205 C C . THR A 1 272 ? -26.902 16.558 19.296 1.00 58.81 272 THR A C 1
ATOM 2207 O O . THR A 1 272 ? -25.844 16.358 18.703 1.00 58.81 272 THR A O 1
ATOM 2210 N N . GLN A 1 273 ? -28.065 16.081 18.844 1.00 57.47 273 GLN A N 1
ATOM 2211 C CA . GLN A 1 273 ? -28.160 15.230 17.659 1.00 57.47 273 GLN A CA 1
ATOM 2212 C C . GLN A 1 273 ? -27.700 15.946 16.374 1.00 57.47 273 GLN A C 1
ATOM 2214 O O . GLN A 1 273 ? -26.892 15.394 15.630 1.00 57.47 273 GLN A O 1
ATOM 2219 N N . LYS A 1 274 ? -28.088 17.215 16.175 1.00 71.12 274 LYS A N 1
ATOM 2220 C CA . LYS A 1 274 ? -27.620 18.033 15.036 1.00 71.12 274 LYS A CA 1
ATOM 2221 C C . LYS A 1 274 ? -26.104 18.265 15.017 1.00 71.12 274 LYS A C 1
ATOM 2223 O O . LYS A 1 274 ? -25.510 18.388 13.948 1.00 71.12 274 LYS A O 1
ATOM 2228 N N . LYS A 1 275 ? -25.455 18.359 16.184 1.00 66.06 275 LYS A N 1
ATOM 2229 C CA . LYS A 1 275 ? -23.988 18.503 16.265 1.00 66.06 275 LYS A CA 1
ATOM 2230 C C . LYS A 1 275 ? -23.270 17.226 15.834 1.00 66.06 275 LYS A C 1
ATOM 2232 O O . LYS A 1 275 ? -22.252 17.320 15.151 1.00 66.06 275 LYS A O 1
ATOM 2237 N N . LEU A 1 276 ? -23.819 16.067 16.204 1.00 57.00 276 LEU A N 1
ATOM 2238 C CA . LEU A 1 276 ? -23.293 14.761 15.812 1.00 57.00 276 LEU A CA 1
ATOM 2239 C C . LEU A 1 276 ? -23.380 14.568 14.290 1.00 57.00 276 LEU A C 1
ATOM 2241 O O . LEU A 1 276 ? -22.390 14.204 13.660 1.00 57.00 276 LEU A O 1
ATOM 2245 N N . GLU A 1 277 ? -24.533 14.897 13.699 1.00 65.38 277 GLU A N 1
ATOM 2246 C CA . GLU A 1 277 ? -24.780 14.798 12.252 1.00 65.38 277 GLU A CA 1
ATOM 2247 C C . GLU A 1 277 ? -23.814 15.680 11.438 1.00 65.38 277 GLU A C 1
ATOM 2249 O O . GLU A 1 277 ? -23.157 15.184 10.523 1.00 65.38 277 GLU A O 1
ATOM 2254 N N . ASN A 1 278 ? -23.613 16.944 11.836 1.00 68.81 278 ASN A N 1
ATOM 2255 C CA . ASN A 1 278 ? -22.656 17.845 11.174 1.00 68.81 278 ASN A CA 1
ATOM 2256 C C . ASN A 1 278 ? -21.195 17.354 11.260 1.00 68.81 278 ASN A C 1
ATOM 2258 O O . ASN A 1 278 ? -20.391 17.623 10.364 1.00 68.81 278 ASN A O 1
ATOM 2262 N N . SER A 1 279 ? -20.818 16.662 12.342 1.00 60.28 279 SER A N 1
ATOM 2263 C CA . SER A 1 279 ? -19.468 16.106 12.497 1.00 60.28 279 SER A CA 1
ATOM 2264 C C . SER A 1 279 ? -19.246 14.884 11.601 1.00 60.28 279 SER A C 1
ATOM 2266 O O . SER A 1 279 ? -18.165 14.730 11.027 1.00 60.28 279 SER A O 1
ATOM 2268 N N . GLU A 1 280 ? -20.269 14.039 11.451 1.00 60.81 280 GLU A N 1
ATOM 2269 C CA . GLU A 1 280 ? -20.250 12.877 10.558 1.00 60.81 280 GLU A CA 1
ATOM 2270 C C . GLU A 1 280 ? -20.152 13.322 9.084 1.00 60.81 280 GLU A C 1
ATOM 2272 O O . GLU A 1 280 ? -19.337 12.782 8.335 1.00 60.81 280 GLU A O 1
ATOM 2277 N N . GLU A 1 281 ? -20.890 14.368 8.693 1.00 68.81 281 GLU A N 1
ATOM 2278 C CA . GLU A 1 281 ? -20.865 14.943 7.339 1.00 68.81 281 GLU A CA 1
ATOM 2279 C C . GLU A 1 281 ? -19.492 15.543 6.985 1.00 68.81 281 GLU A C 1
ATOM 2281 O O . GLU A 1 281 ? -18.933 15.261 5.922 1.00 68.81 281 GLU A O 1
ATOM 2286 N N . GLN A 1 282 ? -18.876 16.303 7.901 1.00 62.22 282 GLN A N 1
ATOM 2287 C CA . GLN A 1 282 ? -17.514 16.818 7.700 1.00 62.22 282 GLN A CA 1
ATOM 2288 C C . GLN A 1 282 ? -16.478 15.698 7.557 1.00 62.22 282 GLN A C 1
ATOM 2290 O O . GLN A 1 282 ? -15.557 15.806 6.745 1.00 62.22 282 GLN A O 1
ATOM 2295 N N . LYS A 1 283 ? -16.627 14.612 8.323 1.00 58.84 283 LYS A N 1
ATOM 2296 C CA . LYS A 1 283 ? -15.742 13.448 8.228 1.00 58.84 283 LYS A CA 1
ATOM 2297 C C . LYS A 1 283 ? -15.894 12.738 6.881 1.00 58.84 283 LYS A C 1
ATOM 2299 O O . LYS A 1 283 ? -14.883 12.375 6.287 1.00 58.84 283 LYS A O 1
ATOM 2304 N N . GLN A 1 284 ? -17.122 12.569 6.390 1.00 66.62 284 GLN A N 1
ATOM 2305 C CA . GLN A 1 284 ? -17.384 11.982 5.071 1.00 66.62 284 GLN A CA 1
ATOM 2306 C C . GLN A 1 284 ? -16.802 12.839 3.943 1.00 66.62 284 GLN A C 1
ATOM 2308 O O . GLN A 1 284 ? -16.175 12.298 3.037 1.00 66.62 284 GLN A O 1
ATOM 2313 N N . LYS A 1 285 ? -16.925 14.169 4.032 1.00 66.75 285 LYS A N 1
ATOM 2314 C CA . LYS A 1 285 ? -16.343 15.085 3.044 1.00 66.75 285 LYS A CA 1
ATOM 2315 C C . LYS A 1 285 ? -14.815 14.988 2.982 1.00 66.75 285 LYS A C 1
ATOM 2317 O O . LYS A 1 285 ? -14.258 14.866 1.898 1.00 66.75 285 LYS A O 1
ATOM 2322 N N . LEU A 1 286 ? -14.143 14.991 4.135 1.00 55.66 286 LEU A N 1
ATOM 2323 C CA . LEU A 1 286 ? -12.683 14.835 4.197 1.00 55.66 286 LEU A CA 1
ATOM 2324 C C . LEU A 1 286 ? -12.222 13.453 3.716 1.00 55.66 286 LEU A C 1
ATOM 2326 O O . LEU A 1 286 ? -11.165 13.344 3.100 1.00 55.66 286 LEU A O 1
ATOM 2330 N N . GLN A 1 287 ? -13.005 12.404 3.986 1.00 59.56 287 GLN A N 1
ATOM 2331 C CA . GLN A 1 287 ? -12.722 11.061 3.481 1.00 59.56 287 GLN A CA 1
ATOM 2332 C C . GLN A 1 287 ? -12.825 11.011 1.951 1.00 59.56 287 GLN A C 1
ATOM 2334 O O . GLN A 1 287 ? -11.931 10.477 1.305 1.00 59.56 287 GLN A O 1
ATOM 2339 N N . PHE A 1 288 ? -13.860 11.628 1.374 1.00 68.50 288 PHE A N 1
ATOM 2340 C CA . PHE A 1 288 ? -14.022 11.731 -0.075 1.00 68.50 288 PHE A CA 1
ATOM 2341 C C . PHE A 1 288 ? -12.861 12.495 -0.735 1.00 68.50 288 PHE A C 1
ATOM 2343 O O . PHE A 1 288 ? -12.261 11.988 -1.678 1.00 68.50 288 PHE A O 1
ATOM 2350 N N . GLU A 1 289 ? -12.481 13.662 -0.197 1.00 58.16 289 GLU A N 1
ATOM 2351 C CA . GLU A 1 289 ? -11.329 14.440 -0.693 1.00 58.16 289 GLU A CA 1
ATOM 2352 C C . GLU A 1 289 ? -10.015 13.637 -0.614 1.00 58.16 289 GLU A C 1
ATOM 2354 O O . GLU A 1 289 ? -9.164 13.726 -1.500 1.00 58.16 289 GLU A O 1
ATOM 2359 N N . TYR A 1 290 ? -9.842 12.822 0.432 1.00 56.31 290 TYR A N 1
ATOM 2360 C CA . TYR A 1 290 ? -8.687 11.934 0.565 1.00 56.31 290 TYR A CA 1
ATOM 2361 C C . TYR A 1 290 ? -8.677 10.824 -0.494 1.00 56.31 290 TYR A C 1
ATOM 2363 O O . TYR A 1 290 ? -7.631 10.565 -1.093 1.00 56.31 290 TYR A O 1
ATOM 2371 N N . ASP A 1 291 ? -9.818 10.176 -0.729 1.00 62.47 291 ASP A N 1
ATOM 2372 C CA . ASP A 1 291 ? -9.932 9.079 -1.692 1.00 62.47 291 ASP A CA 1
ATOM 2373 C C . ASP A 1 291 ? -9.735 9.575 -3.138 1.00 62.47 291 ASP A C 1
ATOM 2375 O O . ASP A 1 291 ? -9.023 8.928 -3.908 1.00 62.47 291 ASP A O 1
ATOM 2379 N N . GLU A 1 292 ? -10.241 10.766 -3.479 1.00 67.69 292 GLU A N 1
ATOM 2380 C CA . GLU A 1 292 ? -10.021 11.419 -4.781 1.00 67.69 292 GLU A CA 1
ATOM 2381 C C . GLU A 1 292 ? -8.532 11.741 -5.013 1.00 67.69 292 GLU A C 1
ATOM 2383 O O . GLU A 1 292 ? -7.961 11.419 -6.059 1.00 67.69 292 GLU A O 1
ATOM 2388 N N . LEU A 1 293 ? -7.850 12.297 -4.003 1.00 56.62 293 LEU A N 1
ATOM 2389 C CA . LEU A 1 293 ? -6.405 12.550 -4.066 1.00 56.62 293 LEU A CA 1
ATOM 2390 C C . LEU A 1 293 ? -5.589 11.258 -4.182 1.00 56.62 293 LEU A C 1
ATOM 2392 O O . LEU A 1 293 ? -4.568 11.226 -4.874 1.00 56.62 293 LEU A O 1
ATOM 2396 N N . LYS A 1 294 ? -6.015 10.195 -3.494 1.00 60.16 294 LYS A N 1
ATOM 2397 C CA . LYS A 1 294 ? -5.363 8.885 -3.552 1.00 60.16 294 LYS A CA 1
ATOM 2398 C C . LYS A 1 294 ? -5.498 8.267 -4.944 1.00 60.16 294 LYS A C 1
ATOM 2400 O O . LYS A 1 294 ? -4.505 7.756 -5.456 1.00 60.16 294 LYS A O 1
ATOM 2405 N N . GLN A 1 295 ? -6.676 8.350 -5.560 1.00 69.62 295 GLN A N 1
ATOM 2406 C CA . GLN A 1 295 ? -6.901 7.867 -6.922 1.00 69.62 295 GLN A CA 1
ATOM 2407 C C . GLN A 1 295 ? -6.037 8.628 -7.938 1.00 69.62 295 GLN A C 1
ATOM 2409 O O . GLN A 1 295 ? -5.293 8.002 -8.691 1.00 69.62 295 GLN A O 1
ATOM 2414 N N . GLY A 1 296 ? -6.037 9.965 -7.897 1.00 63.50 296 GLY A N 1
ATOM 2415 C CA . GLY A 1 296 ? -5.216 10.774 -8.806 1.00 63.50 296 GLY A CA 1
ATOM 2416 C C . GLY A 1 296 ? -3.705 10.544 -8.645 1.00 63.50 296 GLY A C 1
ATOM 2417 O O . GLY A 1 296 ? -2.938 10.717 -9.594 1.00 63.50 296 GLY A O 1
ATOM 2418 N N . LEU A 1 297 ? -3.247 10.126 -7.458 1.00 56.03 297 LEU A N 1
ATOM 2419 C CA . LEU A 1 297 ? -1.862 9.699 -7.250 1.00 56.03 297 LEU A CA 1
ATOM 2420 C C . LEU A 1 297 ? -1.558 8.385 -7.983 1.00 56.03 297 LEU A C 1
ATOM 2422 O O . LEU A 1 297 ? -0.475 8.251 -8.550 1.00 56.03 297 LEU A O 1
ATOM 2426 N N . GLU A 1 298 ? -2.477 7.422 -7.942 1.00 60.78 298 GLU A N 1
ATOM 2427 C CA . GLU A 1 298 ? -2.273 6.108 -8.551 1.00 60.78 298 GLU A CA 1
ATOM 2428 C C . GLU A 1 298 ? -2.285 6.196 -10.082 1.00 60.78 298 GLU A C 1
ATOM 2430 O O . GLU A 1 298 ? -1.362 5.693 -10.718 1.00 60.78 298 GLU A O 1
ATOM 2435 N N . GLU A 1 299 ? -3.210 6.969 -10.657 1.00 67.12 299 GLU A N 1
ATOM 2436 C CA . GLU A 1 299 ? -3.249 7.261 -12.100 1.00 67.12 299 GLU A CA 1
ATOM 2437 C C . GLU A 1 299 ? -1.940 7.909 -12.587 1.00 67.12 299 GLU A C 1
ATOM 2439 O O . GLU A 1 299 ? -1.384 7.543 -13.622 1.00 67.12 299 GLU A O 1
ATOM 2444 N N . ARG A 1 300 ? -1.372 8.841 -11.808 1.00 62.38 300 ARG A N 1
ATOM 2445 C CA . ARG A 1 300 ? -0.074 9.455 -12.138 1.00 62.38 300 ARG A CA 1
ATOM 2446 C C . ARG A 1 300 ? 1.090 8.471 -12.047 1.00 62.38 300 ARG A C 1
ATOM 2448 O O . ARG A 1 300 ? 2.050 8.611 -12.800 1.00 62.38 300 ARG A O 1
ATOM 2455 N N . LYS A 1 301 ? 1.058 7.506 -11.121 1.00 60.34 301 LYS A N 1
ATOM 2456 C CA . LYS A 1 301 ? 2.097 6.463 -11.050 1.00 60.34 301 LYS A CA 1
ATOM 2457 C C . LYS A 1 301 ? 2.049 5.562 -12.275 1.00 60.34 301 LYS A C 1
ATOM 2459 O O . LYS A 1 301 ? 3.109 5.246 -12.803 1.00 60.34 301 LYS A O 1
ATOM 2464 N N . GLU A 1 302 ? 0.851 5.184 -12.712 1.00 69.50 302 GLU A N 1
ATOM 2465 C CA . GLU A 1 302 ? 0.647 4.373 -13.911 1.00 69.50 302 GLU A CA 1
ATOM 2466 C C . GLU A 1 302 ? 1.178 5.097 -15.154 1.00 69.50 302 GLU A C 1
ATOM 2468 O O . GLU A 1 302 ? 2.037 4.560 -15.847 1.00 69.50 302 GLU A O 1
ATOM 2473 N N . GLN A 1 303 ? 0.823 6.375 -15.338 1.00 65.50 303 GLN A N 1
ATOM 2474 C CA . GLN A 1 303 ? 1.369 7.217 -16.415 1.00 65.50 303 GLN A CA 1
ATOM 2475 C C . GLN A 1 303 ? 2.903 7.315 -16.378 1.00 65.50 303 GLN A C 1
ATOM 2477 O O . GLN A 1 303 ? 3.566 7.264 -17.413 1.00 65.50 303 GLN A O 1
ATOM 2482 N N . ILE A 1 304 ? 3.498 7.447 -15.186 1.00 62.22 304 ILE A N 1
ATOM 2483 C CA . ILE A 1 304 ? 4.960 7.458 -15.033 1.00 62.22 304 ILE A CA 1
ATOM 2484 C C . ILE A 1 304 ? 5.565 6.115 -15.457 1.00 62.22 304 ILE A C 1
ATOM 2486 O O . ILE A 1 304 ? 6.644 6.100 -16.049 1.00 62.22 304 ILE A O 1
ATOM 2490 N N . GLU A 1 305 ? 4.916 4.996 -15.146 1.00 67.38 305 GLU A N 1
ATOM 2491 C CA . GLU A 1 305 ? 5.416 3.671 -15.503 1.00 67.38 305 GLU A CA 1
ATOM 2492 C C . GLU A 1 305 ? 5.301 3.408 -17.010 1.00 67.38 305 GLU A C 1
ATOM 2494 O O . GLU A 1 305 ? 6.269 2.950 -17.615 1.00 67.38 305 GLU A O 1
ATOM 2499 N N . GLU A 1 306 ? 4.197 3.805 -17.646 1.00 70.44 306 GLU A N 1
ATOM 2500 C CA . GLU A 1 306 ? 4.048 3.772 -19.107 1.00 70.44 306 GLU A CA 1
ATOM 2501 C C . GLU A 1 306 ? 5.137 4.597 -19.808 1.00 70.44 306 GLU A C 1
ATOM 2503 O O . GLU A 1 306 ? 5.807 4.108 -20.722 1.00 70.44 306 GLU A O 1
ATOM 2508 N N . LEU A 1 307 ? 5.393 5.820 -19.330 1.00 64.62 307 LEU A N 1
ATOM 2509 C CA . LEU A 1 307 ? 6.454 6.677 -19.864 1.00 64.62 307 LEU A CA 1
ATOM 2510 C C . LEU A 1 307 ? 7.848 6.056 -19.703 1.00 64.62 307 LEU A C 1
ATOM 2512 O O . LEU A 1 307 ? 8.694 6.214 -20.586 1.00 64.62 307 LEU A O 1
ATOM 2516 N N . LYS A 1 308 ? 8.110 5.324 -18.610 1.00 69.38 308 LYS A N 1
ATOM 2517 C CA . LYS A 1 308 ? 9.371 4.579 -18.460 1.00 69.38 308 LYS A CA 1
ATOM 2518 C C . LYS A 1 308 ? 9.500 3.474 -19.501 1.00 69.38 308 LYS A C 1
ATOM 2520 O O . LYS A 1 308 ? 10.591 3.308 -20.036 1.00 69.38 308 LYS A O 1
ATOM 2525 N N . GLN A 1 309 ? 8.428 2.738 -19.795 1.00 73.94 309 GLN A N 1
ATOM 2526 C CA . GLN A 1 309 ? 8.470 1.657 -20.784 1.00 73.94 309 GLN A CA 1
ATOM 2527 C C . GLN A 1 309 ? 8.717 2.193 -22.197 1.00 73.94 309 GLN A C 1
ATOM 2529 O O . GLN A 1 309 ? 9.596 1.685 -22.892 1.00 73.94 309 GLN A O 1
ATOM 2534 N N . VAL A 1 310 ? 8.030 3.274 -22.587 1.00 72.88 310 VAL A N 1
ATOM 2535 C CA . VAL A 1 310 ? 8.285 3.971 -23.863 1.00 72.88 310 VAL A CA 1
ATOM 2536 C C . VAL A 1 310 ? 9.745 4.421 -23.942 1.00 72.88 310 VAL A C 1
ATOM 2538 O O . VAL A 1 310 ? 10.435 4.142 -24.920 1.00 72.88 310 VAL A O 1
ATOM 2541 N N . LYS A 1 311 ? 10.262 5.020 -22.864 1.00 69.56 311 LYS A N 1
ATOM 2542 C CA . LYS A 1 311 ? 11.655 5.471 -22.782 1.00 69.56 311 LYS A CA 1
ATOM 2543 C C . LYS A 1 311 ? 12.665 4.324 -22.922 1.00 69.56 311 LYS A C 1
ATOM 2545 O O . LYS A 1 311 ? 13.686 4.503 -23.583 1.00 69.56 311 LYS A O 1
ATOM 2550 N N . ILE A 1 312 ? 12.402 3.166 -22.313 1.00 76.12 312 ILE A N 1
ATOM 2551 C CA . ILE A 1 312 ? 13.255 1.971 -22.428 1.00 76.12 312 ILE A CA 1
ATOM 2552 C C . ILE A 1 312 ? 13.257 1.449 -23.870 1.00 76.12 312 ILE A C 1
ATOM 2554 O O . ILE A 1 312 ? 14.322 1.121 -24.395 1.00 76.12 312 ILE A O 1
ATOM 2558 N N . ALA A 1 313 ? 12.095 1.407 -24.525 1.00 75.69 313 ALA A N 1
ATOM 2559 C CA . ALA A 1 313 ? 11.981 0.973 -25.915 1.00 75.69 313 ALA A CA 1
ATOM 2560 C C . ALA A 1 313 ? 12.743 1.911 -26.870 1.00 75.69 313 ALA A C 1
ATOM 2562 O O . ALA A 1 313 ? 13.535 1.445 -27.693 1.00 75.69 313 ALA A O 1
ATOM 2563 N N . ASP A 1 314 ? 12.588 3.228 -26.705 1.00 74.94 314 ASP A N 1
ATOM 2564 C CA . ASP A 1 314 ? 13.318 4.230 -27.490 1.00 74.94 314 ASP A CA 1
ATOM 2565 C C . ASP A 1 314 ? 14.836 4.124 -27.274 1.00 74.94 314 ASP A C 1
ATOM 2567 O O . ASP A 1 314 ? 15.615 4.202 -28.226 1.00 74.94 314 ASP A O 1
ATOM 2571 N N . GLN A 1 315 ? 15.276 3.881 -26.032 1.00 73.25 315 GLN A N 1
ATOM 2572 C CA . GLN A 1 315 ? 16.687 3.650 -25.705 1.00 73.25 315 GLN A CA 1
ATOM 2573 C C . GLN A 1 315 ? 17.254 2.403 -26.398 1.00 73.25 315 GLN A C 1
ATOM 2575 O O . GLN A 1 315 ? 18.386 2.442 -26.887 1.00 73.25 315 GLN A O 1
ATOM 2580 N N . GLN A 1 316 ? 16.501 1.299 -26.434 1.00 80.69 316 GLN A N 1
ATOM 2581 C CA . GLN A 1 316 ? 16.931 0.058 -27.085 1.00 80.69 316 GLN A CA 1
ATOM 2582 C C . GLN A 1 316 ? 17.053 0.234 -28.599 1.00 80.69 316 GLN A C 1
ATOM 2584 O O . GLN A 1 316 ? 18.119 -0.038 -29.148 1.00 80.69 316 GLN A O 1
ATOM 2589 N N . ASN A 1 317 ? 16.019 0.782 -29.244 1.00 82.12 317 ASN A N 1
ATOM 2590 C CA . ASN A 1 317 ? 16.026 1.080 -30.679 1.00 82.12 317 ASN A CA 1
ATOM 2591 C C . ASN A 1 317 ? 17.215 1.981 -31.051 1.00 82.12 317 ASN A C 1
ATOM 2593 O O . ASN A 1 317 ? 17.954 1.725 -32.000 1.00 82.12 317 ASN A O 1
ATOM 2597 N N . PHE A 1 318 ? 17.473 3.008 -30.242 1.00 74.56 318 PHE A N 1
ATOM 2598 C CA . PHE A 1 318 ? 18.599 3.900 -30.470 1.00 74.56 318 PHE A CA 1
ATOM 2599 C C . PHE A 1 318 ? 19.961 3.206 -30.319 1.00 74.56 318 PHE A C 1
ATOM 2601 O O . PHE A 1 318 ? 20.870 3.416 -31.126 1.00 74.56 318 PHE A O 1
ATOM 2608 N N . LYS A 1 319 ? 20.119 2.366 -29.289 1.00 81.50 319 LYS A N 1
ATOM 2609 C CA . LYS A 1 319 ? 21.347 1.594 -29.069 1.00 81.50 319 LYS A CA 1
ATOM 2610 C C . LYS A 1 319 ? 21.642 0.679 -30.259 1.00 81.50 319 LYS A C 1
ATOM 2612 O O . LY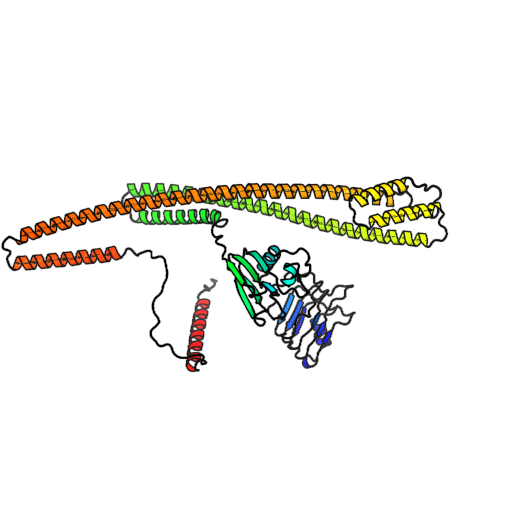S A 1 319 ? 22.786 0.629 -30.705 1.00 81.50 319 LYS A O 1
ATOM 2617 N N . GLU A 1 320 ? 20.621 0.012 -30.788 1.00 86.81 320 GLU A N 1
ATOM 2618 C CA . GLU A 1 320 ? 20.736 -0.837 -31.977 1.00 86.81 320 GLU A CA 1
ATOM 2619 C C . GLU A 1 320 ? 21.190 -0.036 -33.204 1.00 86.81 320 GLU A C 1
ATOM 2621 O O . GLU A 1 320 ? 22.129 -0.452 -33.884 1.00 86.81 320 GLU A O 1
ATOM 2626 N N . GLN A 1 321 ? 20.622 1.154 -33.430 1.00 83.25 321 GLN A N 1
ATOM 2627 C CA . GLN A 1 321 ? 21.031 2.041 -34.528 1.00 83.25 321 GLN A CA 1
ATOM 2628 C C . GLN A 1 321 ? 22.492 2.503 -34.401 1.00 83.25 321 GLN A C 1
ATOM 2630 O O . GLN A 1 321 ? 23.221 2.538 -35.393 1.00 83.25 321 GLN A O 1
ATOM 2635 N N . VAL A 1 322 ? 22.955 2.830 -33.187 1.00 81.19 322 VAL A N 1
ATOM 2636 C CA . VAL A 1 322 ? 24.366 3.189 -32.950 1.00 81.19 322 VAL A CA 1
ATOM 2637 C C . VAL A 1 322 ? 25.287 1.999 -33.219 1.00 81.19 322 VAL A C 1
ATOM 2639 O O . VAL A 1 322 ? 26.294 2.156 -33.906 1.00 81.19 322 VAL A O 1
ATOM 2642 N N . GLU A 1 323 ? 24.955 0.808 -32.715 1.00 86.38 323 GLU A N 1
ATOM 2643 C CA . GLU A 1 323 ? 25.750 -0.407 -32.945 1.00 86.38 323 GLU A CA 1
ATOM 2644 C C . GLU A 1 323 ? 25.786 -0.815 -34.426 1.00 86.38 323 GLU A C 1
ATOM 2646 O O . GLU A 1 323 ? 26.791 -1.351 -34.900 1.00 86.38 323 GLU A O 1
ATOM 2651 N N . GLU A 1 324 ? 24.707 -0.576 -35.173 1.00 88.56 324 GLU A N 1
ATOM 2652 C CA . GLU A 1 324 ? 24.660 -0.799 -36.617 1.00 88.56 324 GLU A CA 1
ATOM 2653 C C . GLU A 1 324 ? 25.590 0.159 -37.368 1.00 88.56 324 GLU A C 1
ATOM 2655 O O . GLU A 1 324 ? 26.353 -0.287 -38.229 1.00 88.56 324 GLU A O 1
ATOM 2660 N N . LEU A 1 325 ? 25.609 1.444 -36.998 1.00 83.38 325 LEU A N 1
ATOM 2661 C CA . LEU A 1 325 ? 26.515 2.432 -37.590 1.00 83.38 325 LEU A CA 1
ATOM 2662 C C . LEU A 1 325 ? 27.988 2.106 -37.340 1.00 83.38 325 LEU A C 1
ATOM 2664 O O . LEU A 1 325 ? 28.807 2.267 -38.240 1.00 83.38 325 LEU A O 1
ATOM 2668 N N . GLU A 1 326 ? 28.340 1.575 -36.169 1.00 84.12 326 GLU A N 1
ATOM 2669 C CA . GLU A 1 326 ? 29.723 1.165 -35.882 1.00 84.12 326 GLU A CA 1
ATOM 2670 C C . GLU A 1 326 ? 30.207 -0.002 -36.733 1.00 84.12 326 GLU A C 1
ATOM 2672 O O . GLU A 1 326 ? 31.398 -0.120 -37.029 1.00 84.12 326 GLU A O 1
ATOM 2677 N N . LYS A 1 327 ? 29.290 -0.884 -37.135 1.00 88.19 327 LYS A N 1
ATOM 2678 C CA . LYS A 1 327 ? 29.621 -2.007 -38.016 1.00 88.19 327 LYS A CA 1
ATOM 2679 C C . LYS A 1 327 ? 29.900 -1.531 -39.444 1.00 88.19 327 LYS A C 1
ATOM 2681 O O . LYS A 1 327 ? 30.551 -2.252 -40.207 1.00 88.19 327 LYS A O 1
ATOM 2686 N N . GLN A 1 328 ? 29.462 -0.326 -39.816 1.00 83.19 328 GLN A N 1
ATOM 2687 C CA . GLN A 1 328 ? 29.737 0.259 -41.124 1.00 83.19 328 GLN A CA 1
ATOM 2688 C C . GLN A 1 328 ? 31.179 0.796 -41.176 1.00 83.19 328 GLN A C 1
ATOM 2690 O O . GLN A 1 328 ? 31.549 1.752 -40.505 1.00 83.19 328 GLN A O 1
ATOM 2695 N N . LYS A 1 329 ? 32.024 0.197 -42.025 1.00 76.25 329 LYS A N 1
ATOM 2696 C CA . LYS A 1 329 ? 33.472 0.497 -42.133 1.00 76.25 329 LYS A CA 1
ATOM 2697 C C . LYS A 1 329 ? 33.828 1.873 -42.738 1.00 76.25 329 LYS A C 1
ATOM 2699 O O . LYS A 1 329 ? 34.975 2.063 -43.134 1.00 76.25 329 LYS A O 1
ATOM 2704 N N . GLN A 1 330 ? 32.876 2.795 -42.882 1.00 84.00 330 GLN A N 1
ATOM 2705 C CA . GLN A 1 330 ? 33.033 4.016 -43.690 1.00 84.00 330 GLN A CA 1
ATOM 2706 C C . GLN A 1 330 ? 32.866 5.329 -42.912 1.00 84.00 330 GLN A C 1
ATOM 2708 O O . GLN A 1 330 ? 32.858 6.386 -43.531 1.00 84.00 330 GLN A O 1
ATOM 2713 N N . LEU A 1 331 ? 32.780 5.300 -41.578 1.00 88.50 331 LEU A N 1
ATOM 2714 C CA . LEU A 1 331 ? 32.684 6.535 -40.795 1.00 88.50 331 LEU A CA 1
ATOM 2715 C C . LEU A 1 331 ? 33.965 7.375 -40.912 1.00 88.50 331 LEU A C 1
ATOM 2717 O O . LEU A 1 331 ? 35.085 6.883 -40.757 1.00 88.50 331 LEU A O 1
ATOM 2721 N N . THR A 1 332 ? 33.791 8.669 -41.149 1.00 91.19 332 THR A N 1
ATOM 2722 C CA . THR A 1 332 ? 34.860 9.667 -41.083 1.00 91.19 332 THR A CA 1
ATOM 2723 C C . THR A 1 332 ? 35.325 9.880 -39.635 1.00 91.19 332 THR A C 1
ATOM 2725 O O . THR A 1 332 ? 34.640 9.529 -38.668 1.00 91.19 332 THR A O 1
ATOM 2728 N N . GLU A 1 333 ? 36.494 10.503 -39.446 1.00 90.44 333 GLU A N 1
ATOM 2729 C CA . GLU A 1 333 ? 36.995 10.848 -38.104 1.00 90.44 333 GLU A CA 1
ATOM 2730 C C . GLU A 1 333 ? 36.015 11.764 -37.346 1.00 90.44 333 GLU A C 1
ATOM 2732 O O . GLU A 1 333 ? 35.833 11.623 -36.136 1.00 90.44 333 GLU A O 1
ATOM 2737 N N . ASN A 1 334 ? 35.351 12.680 -38.057 1.00 88.81 334 ASN A N 1
ATOM 2738 C CA . ASN A 1 334 ? 34.360 13.577 -37.470 1.00 88.81 334 ASN A CA 1
ATOM 2739 C C . ASN A 1 334 ? 33.091 12.824 -37.034 1.00 88.81 334 ASN A C 1
ATOM 2741 O O . ASN A 1 334 ? 32.648 12.977 -35.898 1.00 88.81 334 ASN A O 1
ATOM 2745 N N . GLU A 1 335 ? 32.559 11.941 -37.883 1.00 89.00 335 GLU A N 1
ATOM 2746 C CA . GLU A 1 335 ? 31.412 11.088 -37.535 1.00 89.00 335 GLU A CA 1
ATOM 2747 C C . GLU A 1 335 ? 31.728 10.172 -36.352 1.00 89.00 335 GLU A C 1
ATOM 2749 O O . GLU A 1 335 ? 30.898 10.013 -35.463 1.00 89.00 335 GLU A O 1
ATOM 2754 N N . THR A 1 336 ? 32.955 9.651 -36.273 1.00 89.88 336 THR A N 1
ATOM 2755 C CA . THR A 1 336 ? 33.412 8.845 -35.131 1.00 89.88 336 THR A CA 1
ATOM 2756 C C . THR A 1 336 ? 33.405 9.656 -33.831 1.00 89.88 336 THR A C 1
ATOM 2758 O O . THR A 1 336 ? 32.948 9.171 -32.796 1.00 89.88 336 THR A O 1
ATOM 2761 N N . LYS A 1 337 ? 33.864 10.917 -33.868 1.00 90.31 337 LYS A N 1
ATOM 2762 C CA . LYS A 1 337 ? 33.824 11.824 -32.705 1.00 90.31 337 LYS A CA 1
ATOM 2763 C C . LYS A 1 337 ? 32.389 12.152 -32.281 1.00 90.31 337 LYS A C 1
ATOM 2765 O O . LYS A 1 337 ? 32.109 12.188 -31.084 1.00 90.31 337 LYS A O 1
ATOM 2770 N N . ILE A 1 338 ? 31.484 12.367 -33.237 1.00 88.50 338 ILE A N 1
ATOM 2771 C CA . ILE A 1 338 ? 30.058 12.616 -32.968 1.00 88.50 338 ILE A CA 1
ATOM 2772 C C . ILE A 1 338 ? 29.403 11.373 -32.353 1.00 88.50 338 ILE A C 1
ATOM 2774 O O . ILE A 1 338 ? 28.720 11.483 -31.335 1.00 88.50 338 ILE A O 1
ATOM 2778 N N . LEU A 1 339 ? 29.669 10.187 -32.905 1.00 87.88 339 LEU A N 1
ATOM 2779 C CA . LEU A 1 339 ? 29.148 8.918 -32.396 1.00 87.88 339 LEU A CA 1
ATOM 2780 C C . LEU A 1 339 ? 29.641 8.630 -30.970 1.00 87.88 339 LEU A C 1
ATOM 2782 O O . LEU A 1 339 ? 28.866 8.199 -30.118 1.00 87.88 339 LEU A O 1
ATOM 2786 N N . GLN A 1 340 ? 30.910 8.925 -30.678 1.00 89.25 340 GLN A N 1
ATOM 2787 C CA . GLN A 1 340 ? 31.471 8.786 -29.335 1.00 89.25 340 GLN A CA 1
ATOM 2788 C C . GLN A 1 340 ? 30.785 9.723 -28.328 1.00 89.25 340 GLN A C 1
ATOM 2790 O O . GLN A 1 340 ? 30.410 9.284 -27.241 1.00 89.25 340 GLN A O 1
ATOM 2795 N N . LYS A 1 341 ? 30.548 10.990 -28.699 1.00 87.44 341 LYS A N 1
ATOM 2796 C CA . LYS A 1 341 ? 29.785 11.929 -27.860 1.00 87.44 341 LYS A CA 1
ATOM 2797 C C . LYS A 1 341 ? 28.355 11.451 -27.626 1.00 87.44 341 LYS A C 1
ATOM 2799 O O . LYS A 1 341 ? 27.874 11.537 -26.503 1.00 87.44 341 LYS A O 1
ATOM 2804 N N . LEU A 1 342 ? 27.690 10.918 -28.655 1.00 85.25 342 LEU A N 1
ATOM 2805 C CA . LEU A 1 342 ? 26.361 10.318 -28.517 1.00 85.25 342 LEU A CA 1
ATOM 2806 C C . LEU A 1 342 ? 26.388 9.175 -27.501 1.00 85.25 342 LEU A C 1
ATOM 2808 O O . LEU A 1 342 ? 25.600 9.184 -26.563 1.00 85.25 342 LEU A O 1
ATOM 2812 N N . LYS A 1 343 ? 27.340 8.244 -27.602 1.00 86.25 343 LYS A N 1
ATOM 2813 C CA . LYS A 1 343 ? 27.491 7.146 -26.632 1.00 86.25 343 LYS A CA 1
ATOM 2814 C C . LYS A 1 343 ? 27.663 7.625 -25.195 1.00 86.25 343 LYS A C 1
ATOM 2816 O O . LYS A 1 343 ? 27.063 7.047 -24.292 1.00 86.25 343 LYS A O 1
ATOM 2821 N N . GLU A 1 344 ? 28.467 8.661 -24.982 1.00 87.38 344 GLU A N 1
ATOM 2822 C CA . GLU A 1 344 ? 28.633 9.281 -23.663 1.00 87.38 344 GLU A CA 1
ATOM 2823 C C . GLU A 1 344 ? 27.331 9.919 -23.169 1.00 87.38 344 GLU A C 1
ATOM 2825 O O . GLU A 1 344 ? 26.982 9.796 -21.999 1.00 87.38 344 GLU A O 1
ATOM 2830 N N . LEU A 1 345 ? 26.569 10.539 -24.067 1.00 84.50 345 LEU A N 1
ATOM 2831 C CA . LEU A 1 345 ? 25.257 11.098 -23.761 1.00 84.50 345 LEU A CA 1
ATOM 2832 C C . LEU A 1 345 ? 24.275 10.002 -23.306 1.00 84.50 345 LEU A C 1
ATOM 2834 O O . LEU A 1 345 ? 23.605 10.150 -22.283 1.00 84.50 345 LEU A O 1
ATOM 2838 N N . PHE A 1 346 ? 24.244 8.864 -24.006 1.00 79.94 346 PHE A N 1
ATOM 2839 C CA . PHE A 1 346 ? 23.364 7.736 -23.679 1.00 79.94 346 PHE A CA 1
ATOM 2840 C C . PHE A 1 346 ? 23.805 6.937 -22.456 1.00 79.94 346 PHE A C 1
ATOM 2842 O O . PHE A 1 346 ? 22.950 6.432 -21.728 1.00 79.94 346 PHE A O 1
ATOM 2849 N N . SER A 1 347 ? 25.108 6.829 -22.186 1.00 83.62 347 SER A N 1
ATOM 2850 C CA . SER A 1 347 ? 25.578 6.142 -20.981 1.00 83.62 347 SER A CA 1
ATOM 2851 C C . SER A 1 347 ? 25.097 6.860 -19.720 1.00 83.62 347 SER A C 1
ATOM 2853 O O . SER A 1 347 ? 24.591 6.203 -18.815 1.00 83.62 347 SER A O 1
ATOM 2855 N N . ILE A 1 348 ? 25.131 8.197 -19.709 1.00 81.88 348 ILE A N 1
ATOM 2856 C CA . ILE A 1 348 ? 24.584 9.010 -18.613 1.00 81.88 348 ILE A CA 1
ATOM 2857 C C . ILE A 1 348 ? 23.061 8.904 -18.553 1.00 81.88 348 ILE A C 1
ATOM 2859 O O . ILE A 1 348 ? 22.485 8.872 -17.470 1.00 81.88 348 ILE A O 1
ATOM 2863 N N . PHE A 1 349 ? 22.395 8.810 -19.702 1.00 71.31 349 PHE A N 1
ATOM 2864 C CA . PHE A 1 349 ? 20.941 8.680 -19.761 1.00 71.31 349 PHE A CA 1
ATOM 2865 C C . PHE A 1 349 ? 20.412 7.345 -19.198 1.00 71.31 349 PHE A C 1
ATOM 2867 O O . PHE A 1 349 ? 19.258 7.277 -18.773 1.00 71.31 349 PHE A O 1
ATOM 2874 N N . ASN A 1 350 ? 21.254 6.306 -19.179 1.00 69.56 350 ASN A N 1
ATOM 2875 C CA . ASN A 1 350 ? 20.974 5.008 -18.555 1.00 69.56 350 ASN A CA 1
ATOM 2876 C C . ASN A 1 350 ? 21.259 4.986 -17.047 1.00 69.56 350 ASN A C 1
ATOM 2878 O O . ASN A 1 350 ? 20.837 4.062 -16.351 1.00 69.56 350 ASN A O 1
ATOM 2882 N N . GLU A 1 351 ? 21.979 5.979 -16.529 1.00 77.56 351 GLU A N 1
ATOM 2883 C CA . GLU A 1 351 ? 22.134 6.154 -15.093 1.00 77.56 351 GLU A CA 1
ATOM 2884 C C . GLU A 1 351 ? 20.872 6.792 -14.492 1.00 77.56 351 GLU A C 1
ATOM 2886 O O . GLU A 1 351 ? 20.042 7.395 -15.176 1.00 77.56 351 GLU A O 1
ATOM 2891 N N . GLN A 1 352 ? 20.715 6.676 -13.172 1.00 74.44 352 GLN A N 1
ATOM 2892 C CA . GLN A 1 352 ? 19.651 7.381 -12.468 1.00 74.44 352 GLN A CA 1
ATOM 2893 C C . GLN A 1 352 ? 19.802 8.893 -12.714 1.00 74.44 352 GLN A C 1
ATOM 2895 O O . GLN A 1 352 ? 20.860 9.466 -12.438 1.00 74.44 352 GLN A O 1
ATOM 2900 N N . LEU A 1 353 ? 18.751 9.534 -13.242 1.00 74.06 353 LEU A N 1
ATOM 2901 C CA . LEU A 1 353 ? 18.695 10.990 -13.385 1.00 74.06 353 LEU A CA 1
ATOM 2902 C C . LEU A 1 353 ? 18.641 11.607 -11.985 1.00 74.06 353 LEU A C 1
ATOM 2904 O O . LEU A 1 353 ? 17.590 11.673 -11.350 1.00 74.06 353 LEU A O 1
ATOM 2908 N N . ASP A 1 354 ? 19.803 12.010 -11.491 1.00 79.00 354 ASP A N 1
ATOM 2909 C CA . ASP A 1 354 ? 19.968 12.851 -10.317 1.00 79.00 354 ASP A CA 1
ATOM 2910 C C . ASP A 1 354 ? 20.509 14.228 -10.732 1.00 79.00 354 ASP A C 1
ATOM 2912 O O . ASP A 1 354 ? 20.823 14.470 -11.900 1.00 79.00 354 ASP A O 1
ATOM 2916 N N . SER A 1 355 ? 20.622 15.160 -9.782 1.00 75.81 355 SER A N 1
ATOM 2917 C CA . SER A 1 355 ? 21.078 16.522 -10.085 1.00 75.81 355 SER A CA 1
ATOM 2918 C C . SER A 1 355 ? 22.462 16.555 -10.741 1.00 75.81 355 SER A C 1
ATOM 2920 O O . SER A 1 355 ? 22.713 17.394 -11.598 1.00 75.81 355 SER A O 1
ATOM 2922 N N . LYS A 1 356 ? 23.350 15.625 -10.376 1.00 83.88 356 LYS A N 1
ATOM 2923 C CA . LYS A 1 356 ? 24.720 15.562 -10.893 1.00 83.88 356 LYS A CA 1
ATOM 2924 C C . LYS A 1 356 ? 24.747 15.027 -12.322 1.00 83.88 356 LYS A C 1
ATOM 2926 O O . LYS A 1 356 ? 25.531 15.497 -13.144 1.00 83.88 356 LYS A O 1
ATOM 2931 N N . ASN A 1 357 ? 23.920 14.033 -12.614 1.00 83.75 357 ASN A N 1
ATOM 2932 C CA . ASN A 1 357 ? 23.815 13.447 -13.940 1.00 83.75 357 ASN A CA 1
ATOM 2933 C C . ASN A 1 357 ? 23.083 14.373 -14.911 1.00 83.75 357 ASN A C 1
ATOM 2935 O O . ASN A 1 357 ? 23.488 14.444 -16.066 1.00 83.75 357 ASN A O 1
ATOM 2939 N N . VAL A 1 358 ? 22.114 15.164 -14.443 1.00 81.75 358 VAL A N 1
ATOM 2940 C CA . VAL A 1 358 ? 21.457 16.195 -15.262 1.00 81.75 358 VAL A CA 1
ATOM 2941 C C . VAL A 1 358 ? 22.429 17.305 -15.661 1.00 81.75 358 VAL A C 1
ATOM 2943 O O . VAL A 1 358 ? 22.525 17.593 -16.846 1.00 81.75 358 VAL A O 1
ATOM 2946 N N . GLU A 1 359 ? 23.240 17.840 -14.740 1.00 86.62 359 GLU A N 1
ATOM 2947 C CA . GLU A 1 359 ? 24.269 18.843 -15.084 1.00 86.62 359 GLU A CA 1
ATOM 2948 C C . GLU A 1 359 ? 25.271 18.320 -16.130 1.00 86.62 359 GLU A C 1
ATOM 2950 O O . GLU A 1 359 ? 25.663 19.029 -17.062 1.00 86.62 359 GLU A O 1
ATOM 2955 N N . LYS A 1 360 ? 25.692 17.053 -16.004 1.00 88.94 360 LYS A N 1
ATOM 2956 C CA . LYS A 1 360 ? 26.550 16.415 -17.013 1.00 88.94 360 LYS A CA 1
ATOM 2957 C C . LYS A 1 360 ? 25.830 16.256 -18.353 1.00 88.94 360 LYS A C 1
ATOM 2959 O O . LYS A 1 360 ? 26.451 16.483 -19.388 1.00 88.94 360 LYS A O 1
ATOM 2964 N N . LEU A 1 361 ? 24.555 15.863 -18.336 1.00 86.06 361 LEU A N 1
ATOM 2965 C CA . LEU A 1 361 ? 23.733 15.677 -19.530 1.00 86.06 361 LEU A CA 1
ATOM 2966 C C . LEU A 1 361 ? 23.524 17.005 -20.267 1.00 86.06 361 LEU A C 1
ATOM 2968 O O . LEU A 1 361 ? 23.673 17.051 -21.481 1.00 86.06 361 LEU A O 1
ATOM 2972 N N . GLU A 1 362 ? 23.259 18.093 -19.542 1.00 87.44 362 GLU A N 1
ATOM 2973 C CA . GLU A 1 362 ? 23.158 19.449 -20.093 1.00 87.44 362 GLU A CA 1
ATOM 2974 C C . GLU A 1 362 ? 24.465 19.888 -20.752 1.00 87.44 362 GLU A C 1
ATOM 2976 O O . GLU A 1 362 ? 24.455 20.419 -21.866 1.00 87.44 362 GLU A O 1
ATOM 2981 N N . LYS A 1 363 ? 25.603 19.626 -20.095 1.00 91.69 363 LYS A N 1
ATOM 2982 C CA . LYS A 1 363 ? 26.922 19.922 -20.657 1.00 91.69 363 LYS A CA 1
ATOM 2983 C C . LYS A 1 363 ? 27.180 19.123 -21.936 1.00 91.69 363 LYS A C 1
ATOM 2985 O O . LYS A 1 363 ? 27.558 19.713 -22.942 1.00 91.69 363 LYS A O 1
ATOM 2990 N N . LEU A 1 364 ? 26.941 17.811 -21.925 1.00 87.50 364 LEU A N 1
ATOM 2991 C CA . LEU A 1 364 ? 27.120 16.969 -23.111 1.00 87.50 364 LEU A CA 1
ATOM 2992 C C . LEU A 1 364 ? 26.161 17.352 -24.240 1.00 87.50 364 LEU A C 1
ATOM 2994 O O . LEU A 1 364 ? 26.564 17.373 -25.399 1.00 87.50 364 LEU A O 1
ATOM 2998 N N . LEU A 1 365 ? 24.912 17.700 -23.919 1.00 86.69 365 LEU A N 1
ATOM 2999 C CA . LEU A 1 365 ? 23.942 18.187 -24.896 1.00 86.69 365 LEU A CA 1
ATOM 3000 C C . LEU A 1 365 ? 24.407 19.503 -25.524 1.00 86.69 365 LEU A C 1
ATOM 3002 O O . LEU A 1 365 ? 24.257 19.689 -26.729 1.00 86.69 365 LEU A O 1
ATOM 3006 N N . LYS A 1 366 ? 25.000 20.405 -24.737 1.00 90.75 366 LYS A N 1
ATOM 3007 C CA . LYS A 1 366 ? 25.612 21.631 -25.256 1.00 90.75 366 LYS A CA 1
ATOM 3008 C C . LYS A 1 366 ? 26.794 21.316 -26.180 1.00 90.75 366 LYS A C 1
ATOM 3010 O O . LYS A 1 366 ? 26.807 21.779 -27.316 1.00 90.75 366 LYS A O 1
ATOM 3015 N N . ASP A 1 367 ? 27.717 20.462 -25.739 1.00 88.88 367 ASP A N 1
ATOM 3016 C CA . ASP A 1 367 ? 28.890 20.040 -26.521 1.00 88.88 367 ASP A CA 1
ATOM 3017 C C . ASP A 1 367 ? 28.505 19.280 -27.808 1.00 88.88 367 ASP A C 1
ATOM 3019 O O . ASP A 1 367 ? 29.285 19.232 -28.765 1.00 88.88 367 ASP A O 1
ATOM 3023 N N . TYR A 1 368 ? 27.330 18.645 -27.821 1.00 86.31 368 TYR A N 1
ATOM 3024 C CA . TYR A 1 368 ? 26.730 17.999 -28.986 1.00 86.31 368 TYR A CA 1
ATOM 3025 C C . TYR A 1 368 ? 26.113 19.020 -29.949 1.00 86.31 368 TYR A C 1
ATOM 3027 O O . TYR A 1 368 ? 26.356 18.943 -31.149 1.00 86.31 368 TYR A O 1
ATOM 3035 N N . LYS A 1 369 ? 25.378 20.014 -29.430 1.00 85.56 369 LYS A N 1
ATOM 3036 C CA . LYS A 1 369 ? 24.810 21.122 -30.220 1.00 85.56 369 LYS A CA 1
ATOM 3037 C C . LYS A 1 369 ? 25.868 21.966 -30.929 1.00 85.56 369 LYS A C 1
ATOM 3039 O O . LYS A 1 369 ? 25.591 22.516 -31.987 1.00 85.56 369 LYS A O 1
ATOM 3044 N N . GLU A 1 370 ? 27.063 22.049 -30.357 1.00 90.00 370 GLU A N 1
ATOM 3045 C CA . GLU A 1 370 ? 28.210 22.762 -30.928 1.00 90.00 370 GLU A CA 1
ATOM 3046 C C . GLU A 1 370 ? 29.068 21.891 -31.871 1.00 90.00 370 GLU A C 1
ATOM 3048 O O . GLU A 1 370 ? 30.061 22.375 -32.414 1.00 90.00 370 GLU A O 1
ATOM 3053 N N . ALA A 1 371 ? 28.735 20.607 -32.067 1.00 88.50 371 ALA A N 1
ATOM 3054 C CA . ALA A 1 371 ? 29.483 19.739 -32.974 1.00 88.50 371 ALA A CA 1
ATOM 3055 C C . ALA A 1 371 ? 29.256 20.125 -34.448 1.00 88.50 371 ALA A C 1
ATOM 3057 O O . ALA A 1 371 ? 28.169 20.542 -34.841 1.00 88.50 371 ALA A O 1
ATOM 3058 N N . ASP A 1 372 ? 30.292 19.971 -35.275 1.00 88.81 372 ASP A N 1
ATOM 3059 C CA . ASP A 1 372 ? 30.231 20.285 -36.703 1.00 88.81 372 ASP A CA 1
ATOM 3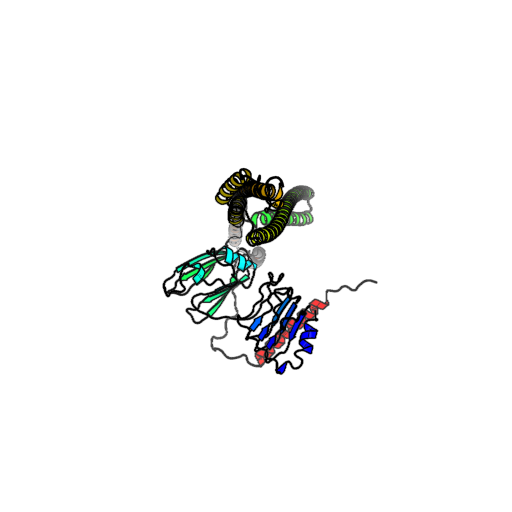060 C C . ASP A 1 372 ? 29.662 19.102 -37.501 1.00 88.81 372 ASP A C 1
ATOM 3062 O O . ASP A 1 372 ? 30.295 18.052 -37.603 1.00 88.81 372 ASP A O 1
ATOM 3066 N N . PHE A 1 373 ? 28.479 19.276 -38.094 1.00 86.56 373 PHE A N 1
ATOM 3067 C CA . PHE A 1 373 ? 27.814 18.256 -38.913 1.00 86.56 373 PHE A CA 1
ATOM 3068 C C . PHE A 1 373 ? 28.056 18.421 -40.424 1.00 86.56 373 PHE A C 1
ATOM 3070 O O . PHE A 1 373 ? 27.580 17.591 -41.200 1.00 86.56 373 PHE A O 1
ATOM 3077 N N . THR A 1 374 ? 28.817 19.433 -40.867 1.00 83.75 374 THR A N 1
ATOM 3078 C CA . THR A 1 374 ? 28.916 19.827 -42.291 1.00 83.75 374 THR A CA 1
ATOM 3079 C C . THR A 1 374 ? 29.562 18.786 -43.217 1.00 83.75 374 THR A C 1
ATOM 3081 O O . THR A 1 374 ? 29.444 18.904 -44.432 1.00 83.75 374 THR A O 1
ATOM 3084 N N . ASN A 1 375 ? 30.168 17.721 -42.678 1.00 84.06 375 ASN A N 1
ATOM 3085 C CA . ASN A 1 375 ? 30.747 16.604 -43.438 1.00 84.06 375 ASN A CA 1
ATOM 3086 C C . ASN A 1 375 ? 30.410 15.247 -42.798 1.00 84.06 375 ASN A C 1
ATOM 3088 O O . ASN A 1 375 ? 31.304 14.496 -42.407 1.00 84.06 375 ASN A O 1
ATOM 3092 N N . THR A 1 376 ? 29.116 14.953 -42.655 1.00 86.62 376 THR A N 1
ATOM 3093 C CA . THR A 1 376 ? 28.616 13.708 -42.038 1.00 86.62 376 THR A CA 1
ATOM 3094 C C . THR A 1 376 ? 27.690 12.907 -42.978 1.00 86.62 376 THR A C 1
ATOM 3096 O O . THR A 1 376 ? 26.509 12.712 -42.680 1.00 86.62 376 THR A O 1
ATOM 3099 N N . PRO A 1 377 ? 28.164 12.489 -44.174 1.00 88.62 377 PRO A N 1
ATOM 3100 C CA . PRO A 1 377 ? 27.318 11.851 -45.188 1.00 88.62 377 PRO A CA 1
ATOM 3101 C C . PRO A 1 377 ? 26.833 10.446 -44.804 1.00 88.62 377 PRO A C 1
ATOM 3103 O O . PRO A 1 377 ? 25.851 9.973 -45.373 1.00 88.62 377 PRO A O 1
ATOM 3106 N N . HIS A 1 378 ? 27.510 9.778 -43.871 1.00 89.62 378 HIS A N 1
ATOM 3107 C CA . HIS A 1 378 ? 27.183 8.430 -43.411 1.00 89.62 378 HIS A CA 1
ATOM 3108 C C . HIS A 1 378 ? 26.354 8.436 -42.123 1.00 89.62 378 HIS A C 1
ATOM 3110 O O . HIS A 1 378 ? 25.828 7.395 -41.734 1.00 89.62 378 HIS A O 1
ATOM 3116 N N . LEU A 1 379 ? 26.208 9.593 -41.470 1.00 85.38 379 LEU A N 1
ATOM 3117 C CA . LEU A 1 379 ? 25.366 9.737 -40.291 1.00 85.38 379 LEU A CA 1
ATOM 3118 C C . LEU A 1 379 ? 23.887 9.873 -40.717 1.00 85.38 379 LEU A C 1
ATOM 3120 O O . LEU A 1 379 ? 23.558 10.795 -41.472 1.00 85.38 379 LEU A O 1
ATOM 3124 N N . PRO A 1 380 ? 22.979 8.995 -40.253 1.00 84.62 380 PRO A N 1
ATOM 3125 C CA . PRO A 1 380 ? 21.560 9.100 -40.568 1.00 84.62 380 PRO A CA 1
ATOM 3126 C C . PRO A 1 380 ? 20.968 10.415 -40.059 1.00 84.62 380 PRO A C 1
ATOM 3128 O O . PRO A 1 380 ? 21.384 10.937 -39.024 1.00 84.62 380 PRO A O 1
ATOM 3131 N N . ASP A 1 381 ? 19.952 10.928 -40.752 1.00 82.50 381 ASP A N 1
ATOM 3132 C CA . ASP A 1 381 ? 19.391 12.249 -40.455 1.00 82.50 381 ASP A CA 1
ATOM 3133 C C . ASP A 1 381 ? 18.793 12.357 -39.046 1.00 82.50 381 ASP A C 1
ATOM 3135 O O . ASP A 1 381 ? 18.740 13.456 -38.506 1.00 82.50 381 ASP A O 1
ATOM 3139 N N . ILE A 1 382 ? 18.402 11.244 -38.412 1.00 79.06 382 ILE A N 1
ATOM 3140 C CA . ILE A 1 382 ? 17.948 11.220 -37.009 1.00 79.06 382 ILE A CA 1
ATOM 3141 C C . ILE A 1 382 ? 19.040 11.668 -36.021 1.00 79.06 382 ILE A C 1
ATOM 3143 O O . ILE A 1 382 ? 18.728 12.176 -34.946 1.00 79.06 382 ILE A O 1
ATOM 3147 N N . PHE A 1 383 ? 20.315 11.527 -36.398 1.00 80.62 383 PHE A N 1
ATOM 3148 C CA . PHE A 1 383 ? 21.467 11.962 -35.612 1.00 80.62 383 PHE A CA 1
ATOM 3149 C C . PHE A 1 383 ? 21.971 13.355 -35.986 1.00 80.62 383 PHE A C 1
ATOM 3151 O O . PHE A 1 383 ? 22.861 13.880 -35.326 1.00 80.62 383 PHE A O 1
ATOM 3158 N N . LYS A 1 384 ? 21.440 13.988 -37.032 1.00 81.81 384 LYS A N 1
ATOM 3159 C CA . LYS A 1 384 ? 21.849 15.348 -37.391 1.00 81.81 384 LYS A CA 1
ATOM 3160 C C . LYS A 1 384 ? 21.078 16.354 -36.556 1.00 81.81 384 LYS A C 1
ATOM 3162 O O . LYS A 1 384 ? 19.892 16.181 -36.301 1.00 81.81 384 LYS A O 1
ATOM 3167 N N . LEU A 1 385 ? 21.756 17.428 -36.154 1.00 69.12 385 LEU A N 1
ATOM 3168 C CA . LEU A 1 385 ? 21.170 18.459 -35.294 1.00 69.12 385 LEU A CA 1
ATOM 3169 C C . LEU A 1 385 ? 19.943 19.154 -35.905 1.00 69.12 385 LEU A C 1
ATOM 3171 O O . LEU A 1 385 ? 19.107 19.671 -35.172 1.00 69.12 385 LEU A O 1
ATOM 3175 N N . GLU A 1 386 ? 19.873 19.175 -37.237 1.00 69.12 386 GLU A N 1
ATOM 3176 C CA . GLU A 1 386 ? 18.807 19.799 -38.025 1.00 69.12 386 GLU A CA 1
ATOM 3177 C C . GLU A 1 386 ? 17.467 19.061 -37.899 1.00 69.12 386 GLU A C 1
ATOM 3179 O O . GLU A 1 386 ? 16.415 19.670 -38.076 1.00 69.12 386 GLU A O 1
ATOM 3184 N N . ASN A 1 387 ? 17.491 17.777 -37.529 1.00 64.19 387 ASN A N 1
ATOM 3185 C CA . ASN A 1 387 ? 16.313 17.085 -37.033 1.00 64.19 387 ASN A CA 1
ATOM 3186 C C . ASN A 1 387 ? 16.269 17.271 -35.518 1.00 64.19 387 ASN A C 1
ATOM 3188 O O . ASN A 1 387 ? 17.144 16.800 -34.792 1.00 64.19 387 ASN A O 1
ATOM 3192 N N . GLU A 1 388 ? 15.202 17.881 -35.009 1.00 66.12 388 GLU A N 1
ATOM 3193 C CA . GLU A 1 388 ? 14.944 18.020 -33.569 1.00 66.12 388 GLU A CA 1
ATOM 3194 C C . GLU A 1 388 ? 14.891 16.675 -32.809 1.00 66.12 388 GLU A C 1
ATOM 3196 O O . GLU A 1 388 ? 14.722 16.675 -31.597 1.00 66.12 388 GLU A O 1
ATOM 3201 N N . GLY A 1 389 ? 15.067 15.529 -33.478 1.00 72.62 389 GLY A N 1
ATOM 3202 C CA . GLY A 1 389 ? 14.945 14.180 -32.932 1.00 72.62 389 GLY A CA 1
ATOM 3203 C C . GLY A 1 389 ? 15.711 13.978 -31.625 1.00 72.62 389 GLY A C 1
ATOM 3204 O O . GLY A 1 389 ? 15.112 13.945 -30.556 1.00 72.62 389 GLY A O 1
ATOM 3205 N N . ILE A 1 390 ? 17.039 13.862 -31.672 1.00 72.69 390 ILE A N 1
ATOM 3206 C CA . ILE A 1 390 ? 17.823 13.544 -30.464 1.00 72.69 390 ILE A CA 1
ATOM 3207 C C . ILE A 1 390 ? 17.920 14.742 -29.518 1.00 72.69 390 ILE A C 1
ATOM 3209 O O . ILE A 1 390 ? 17.766 14.599 -28.305 1.00 72.69 390 ILE A O 1
ATOM 3213 N N . SER A 1 391 ? 18.179 15.935 -30.057 1.00 74.31 391 SER A N 1
ATOM 3214 C CA . SER A 1 391 ? 18.386 17.127 -29.230 1.00 74.31 391 SER A CA 1
ATOM 3215 C C . SER A 1 391 ? 17.094 17.577 -28.533 1.00 74.31 391 SER A C 1
ATOM 3217 O O . SER A 1 391 ? 17.143 17.989 -27.371 1.00 74.31 391 SER A O 1
ATOM 3219 N N . GLY A 1 392 ? 15.947 17.433 -29.203 1.00 78.44 392 GLY A N 1
ATOM 3220 C CA . GLY A 1 392 ? 14.614 17.662 -28.655 1.00 78.44 392 GLY A CA 1
ATOM 3221 C C . GLY A 1 392 ? 14.185 16.556 -27.698 1.00 78.44 392 GLY A C 1
ATOM 3222 O O . GLY A 1 392 ? 13.660 16.867 -26.634 1.00 78.44 392 GLY A O 1
ATOM 3223 N N . TYR A 1 393 ? 14.494 15.287 -27.982 1.00 76.38 393 TYR A N 1
ATOM 3224 C CA . TYR A 1 393 ? 14.223 14.181 -27.056 1.00 76.38 393 TYR A CA 1
ATOM 3225 C C . TYR A 1 393 ? 14.983 14.324 -25.727 1.00 76.38 393 TYR A C 1
ATOM 3227 O O . TYR A 1 393 ? 14.390 14.234 -24.646 1.00 76.38 393 TYR A O 1
ATOM 3235 N N . ILE A 1 394 ? 16.289 14.611 -25.784 1.00 76.62 394 ILE A N 1
ATOM 3236 C CA . ILE A 1 394 ? 17.107 14.839 -24.582 1.00 76.62 394 ILE A CA 1
ATOM 3237 C C . ILE A 1 394 ? 16.642 16.112 -23.867 1.00 76.62 394 ILE A C 1
ATOM 3239 O O . ILE A 1 394 ? 16.492 16.102 -22.646 1.00 76.62 394 ILE A O 1
ATOM 3243 N N . GLY A 1 395 ? 16.367 17.190 -24.609 1.00 79.62 395 GLY A N 1
ATOM 3244 C CA . GLY A 1 395 ? 15.849 18.439 -24.044 1.00 79.62 395 GLY A CA 1
ATOM 3245 C C . GLY A 1 395 ? 14.514 18.249 -23.319 1.00 79.62 395 GLY A C 1
ATOM 3246 O O . GLY A 1 395 ? 14.367 18.687 -22.181 1.00 79.62 395 GLY A O 1
ATOM 3247 N N . SER A 1 396 ? 13.578 17.523 -23.931 1.00 78.69 396 SER A N 1
ATOM 3248 C CA . SER A 1 396 ? 12.297 17.150 -23.326 1.00 78.69 396 SER A CA 1
ATOM 3249 C C . SER A 1 396 ? 12.504 16.309 -22.069 1.00 78.69 396 SER A C 1
ATOM 3251 O O . SER A 1 396 ? 11.880 16.568 -21.045 1.00 78.69 396 SER A O 1
ATOM 3253 N N . SER A 1 397 ? 13.433 15.354 -22.095 1.00 72.88 397 SER A N 1
ATOM 3254 C CA . SER A 1 397 ? 13.733 14.504 -20.939 1.00 72.88 397 SER A CA 1
ATOM 3255 C C . SER A 1 397 ? 14.336 15.279 -19.762 1.00 72.88 397 SER A C 1
ATOM 3257 O O . SER A 1 397 ? 14.009 14.997 -18.608 1.00 72.88 397 SER A O 1
ATOM 3259 N N . ILE A 1 398 ? 15.193 16.267 -20.039 1.00 78.19 398 ILE A N 1
ATOM 3260 C CA . ILE A 1 398 ? 15.717 17.202 -19.030 1.00 78.19 398 ILE A CA 1
ATOM 3261 C C . ILE A 1 398 ? 14.573 18.048 -18.457 1.00 78.19 398 ILE A C 1
ATOM 3263 O O . ILE A 1 398 ? 14.461 18.182 -17.239 1.00 78.19 398 ILE A O 1
ATOM 3267 N N . ASN A 1 399 ? 13.685 18.563 -19.311 1.00 81.25 399 ASN A N 1
ATOM 3268 C CA . ASN A 1 399 ? 12.541 19.359 -18.873 1.00 81.25 399 ASN A CA 1
ATOM 3269 C C . ASN A 1 399 ? 11.575 18.548 -17.989 1.00 81.25 399 ASN A C 1
ATOM 3271 O O . ASN A 1 399 ? 11.233 18.988 -16.895 1.00 81.25 399 ASN A O 1
ATOM 3275 N N . HIS A 1 400 ? 11.241 17.317 -18.387 1.00 73.75 400 HIS A N 1
ATOM 3276 C CA . HIS A 1 400 ? 10.433 16.394 -17.581 1.00 73.75 400 HIS A CA 1
ATOM 3277 C C . HIS A 1 400 ? 11.073 16.098 -16.221 1.00 73.75 400 HIS A C 1
ATOM 3279 O O . HIS A 1 400 ? 10.371 15.978 -15.218 1.00 73.75 400 HIS A O 1
ATOM 3285 N N . TYR A 1 401 ? 12.404 15.987 -16.151 1.00 76.19 401 TYR A N 1
ATOM 3286 C CA . TYR A 1 401 ? 13.089 15.838 -14.869 1.00 76.19 401 TYR A CA 1
ATOM 3287 C C . TYR A 1 401 ? 12.875 17.062 -13.966 1.00 76.19 401 TYR A C 1
ATOM 3289 O O . TYR A 1 401 ? 12.607 16.895 -12.774 1.00 76.19 401 TYR A O 1
ATOM 3297 N N . TYR A 1 402 ? 12.962 18.279 -14.509 1.00 80.56 402 TYR A N 1
ATOM 3298 C CA . TYR A 1 402 ? 12.706 19.495 -13.738 1.00 80.56 402 TYR A CA 1
ATOM 3299 C C . TYR A 1 402 ? 11.248 19.603 -13.286 1.00 80.56 402 TYR A C 1
ATOM 3301 O O . TYR A 1 402 ? 11.011 19.841 -12.102 1.00 80.56 402 TYR A O 1
ATOM 3309 N N . GLU A 1 403 ? 10.290 19.329 -14.170 1.00 75.75 403 GLU A N 1
ATOM 3310 C CA . GLU A 1 403 ? 8.860 19.287 -13.835 1.00 75.75 403 GLU A CA 1
ATOM 3311 C C . GLU A 1 403 ? 8.570 18.248 -12.742 1.00 75.75 403 GLU A C 1
ATOM 3313 O O . GLU A 1 403 ? 7.874 18.529 -11.764 1.00 75.75 403 GLU A O 1
ATOM 3318 N N . TRP A 1 404 ? 9.173 17.058 -12.835 1.00 75.44 404 TRP A N 1
ATOM 3319 C CA . TRP A 1 404 ? 9.060 16.028 -11.804 1.00 75.44 404 TRP A CA 1
ATOM 3320 C C . TRP A 1 404 ? 9.655 16.474 -10.461 1.00 75.44 404 TRP A C 1
ATOM 3322 O O . TRP A 1 404 ? 9.072 16.215 -9.406 1.00 75.44 404 TRP A O 1
ATOM 3332 N N . GLN A 1 405 ? 10.798 17.166 -10.470 1.00 73.88 405 GLN A N 1
ATOM 3333 C CA . GLN A 1 405 ? 11.400 17.725 -9.254 1.00 73.88 405 GLN A CA 1
ATOM 3334 C C . GLN A 1 405 ? 10.526 18.818 -8.627 1.00 73.88 405 GLN A C 1
ATOM 3336 O O . GLN A 1 405 ? 10.419 18.882 -7.400 1.00 73.88 405 GLN A O 1
ATOM 3341 N N . GLU A 1 406 ? 9.892 19.671 -9.432 1.00 75.56 406 GLU A N 1
ATOM 3342 C CA . GLU A 1 406 ? 8.935 20.669 -8.945 1.00 75.56 406 GLU A CA 1
ATOM 3343 C C . GLU A 1 406 ? 7.700 20.008 -8.335 1.00 75.56 406 GLU A C 1
ATOM 3345 O O . GLU A 1 406 ? 7.387 20.269 -7.170 1.00 75.56 406 GLU A O 1
ATOM 3350 N N . ALA A 1 407 ? 7.079 19.062 -9.043 1.00 63.66 407 ALA A N 1
ATOM 3351 C CA . ALA A 1 407 ? 5.944 18.297 -8.534 1.00 63.66 407 ALA A CA 1
ATOM 3352 C C . ALA A 1 407 ? 6.289 17.564 -7.226 1.00 63.66 407 ALA A C 1
ATOM 3354 O O . ALA A 1 407 ? 5.511 17.556 -6.269 1.00 63.66 407 ALA A O 1
ATOM 3355 N N . ARG A 1 408 ? 7.495 16.991 -7.131 1.00 68.25 408 ARG A N 1
ATOM 3356 C CA . ARG A 1 408 ? 7.981 16.359 -5.900 1.00 68.25 408 ARG A CA 1
ATOM 3357 C C . ARG A 1 408 ? 8.086 17.357 -4.745 1.00 68.25 408 ARG A C 1
ATOM 3359 O O . ARG A 1 408 ? 7.651 17.034 -3.638 1.00 68.25 408 ARG A O 1
ATOM 3366 N N . LYS A 1 409 ? 8.629 18.557 -4.977 1.00 74.25 409 LYS A N 1
ATOM 3367 C CA . LYS A 1 409 ? 8.697 19.623 -3.960 1.00 74.25 409 LYS A CA 1
ATOM 3368 C C . LYS A 1 409 ? 7.302 20.055 -3.506 1.00 74.25 409 LYS A C 1
ATOM 3370 O O . LYS A 1 409 ? 7.095 20.267 -2.311 1.00 74.25 409 LYS A O 1
ATOM 3375 N N . GLU A 1 410 ? 6.340 20.155 -4.422 1.00 67.19 410 GLU A N 1
ATOM 3376 C CA . GLU A 1 410 ? 4.946 20.462 -4.082 1.00 67.19 410 GLU A CA 1
ATOM 3377 C C . GLU A 1 410 ? 4.313 19.373 -3.211 1.00 67.19 410 GLU A C 1
ATOM 3379 O O . GLU A 1 410 ? 3.710 19.683 -2.182 1.00 67.19 410 GLU A O 1
ATOM 3384 N N . VAL A 1 411 ? 4.520 18.097 -3.549 1.00 61.03 411 VAL A N 1
ATOM 3385 C CA . VAL A 1 411 ? 4.053 16.963 -2.736 1.00 61.03 411 VAL A CA 1
ATOM 3386 C C . VAL A 1 411 ? 4.695 16.972 -1.347 1.00 61.03 411 VAL A C 1
ATOM 3388 O O . VAL A 1 411 ? 4.010 16.757 -0.346 1.00 61.03 411 VAL A O 1
ATOM 3391 N N . GLU A 1 412 ? 5.998 17.239 -1.246 1.00 67.44 412 GLU A N 1
ATOM 3392 C CA . GLU A 1 412 ? 6.692 17.345 0.044 1.00 67.44 412 GLU A CA 1
ATOM 3393 C C . GLU A 1 412 ? 6.154 18.518 0.885 1.00 67.44 412 GLU A C 1
ATOM 3395 O O . GLU A 1 412 ? 5.922 18.360 2.089 1.00 67.44 412 GLU A O 1
ATOM 3400 N N . LYS A 1 413 ? 5.852 19.660 0.255 1.00 75.44 413 LYS A N 1
ATOM 3401 C CA . LYS A 1 413 ? 5.196 20.808 0.901 1.00 75.44 413 LYS A CA 1
ATOM 3402 C C . LYS A 1 413 ? 3.790 20.456 1.397 1.00 75.44 413 LYS A C 1
ATOM 3404 O O . LYS A 1 413 ? 3.463 20.754 2.546 1.00 75.44 413 LYS A O 1
ATOM 3409 N N . LEU A 1 414 ? 2.975 19.785 0.581 1.00 60.41 414 LEU A N 1
ATOM 3410 C CA . LEU A 1 414 ? 1.638 19.321 0.970 1.00 60.41 414 LEU A CA 1
ATOM 3411 C C . LEU A 1 414 ? 1.701 18.339 2.146 1.00 60.41 414 LEU A C 1
ATOM 3413 O O . LEU A 1 414 ? 0.972 18.510 3.121 1.00 60.41 414 LEU A O 1
ATOM 3417 N N . ARG A 1 415 ? 2.629 17.373 2.120 1.00 60.62 415 ARG A N 1
ATOM 3418 C CA . ARG A 1 415 ? 2.868 16.449 3.245 1.00 60.62 415 ARG A CA 1
ATOM 3419 C C . ARG A 1 415 ? 3.237 17.190 4.529 1.00 60.62 415 ARG A C 1
ATOM 3421 O O . ARG A 1 415 ? 2.747 16.836 5.600 1.00 60.62 415 ARG A O 1
ATOM 3428 N N . SER A 1 416 ? 4.077 18.222 4.435 1.00 73.94 416 SER A N 1
ATOM 3429 C CA . SER A 1 416 ? 4.425 19.064 5.585 1.00 73.94 416 SER A CA 1
ATOM 3430 C C . SER A 1 416 ? 3.207 19.812 6.139 1.00 73.94 416 SER A C 1
ATOM 3432 O O . SER A 1 416 ? 3.022 19.851 7.355 1.00 73.94 416 SER A O 1
ATOM 3434 N N . ASN A 1 417 ? 2.356 20.364 5.268 1.00 63.69 417 ASN A N 1
ATOM 3435 C CA . ASN A 1 417 ? 1.134 21.066 5.671 1.00 63.69 417 ASN A CA 1
ATOM 3436 C C . ASN A 1 417 ? 0.134 20.126 6.360 1.00 63.69 417 ASN A C 1
ATOM 3438 O O . ASN A 1 417 ? -0.388 20.473 7.418 1.00 63.69 417 ASN A O 1
ATOM 3442 N N . ILE A 1 418 ? -0.079 18.923 5.812 1.00 60.09 418 ILE A N 1
ATOM 3443 C CA . ILE A 1 418 ? -0.935 17.890 6.420 1.00 60.09 418 ILE A CA 1
ATOM 3444 C C . ILE A 1 418 ? -0.439 17.568 7.830 1.00 60.09 418 ILE A C 1
ATOM 3446 O O . ILE A 1 418 ? -1.204 17.649 8.785 1.00 60.09 418 ILE A O 1
ATOM 3450 N N . LYS A 1 419 ? 0.862 17.305 7.987 1.00 64.06 419 LYS A N 1
ATOM 3451 C CA . LYS A 1 419 ? 1.458 16.996 9.293 1.00 64.06 419 LYS A CA 1
ATOM 3452 C C . LYS A 1 419 ? 1.302 18.142 10.301 1.00 64.06 419 LYS A C 1
ATOM 3454 O O . LYS A 1 419 ? 1.132 17.907 11.498 1.00 64.06 419 LYS A O 1
ATOM 3459 N N . GLN A 1 420 ? 1.370 19.389 9.836 1.00 70.00 420 GLN A N 1
ATOM 3460 C CA . GLN A 1 420 ? 1.149 20.558 10.684 1.00 70.00 420 GLN A CA 1
ATOM 3461 C C . GLN A 1 420 ? -0.316 20.662 11.139 1.00 70.00 420 GLN A C 1
ATOM 3463 O O . GLN A 1 420 ? -0.565 20.934 12.315 1.00 70.00 420 GLN A O 1
ATOM 3468 N N . GLU A 1 421 ? -1.277 20.432 10.243 1.00 58.75 421 GLU A N 1
ATOM 3469 C CA . GLU A 1 421 ? -2.706 20.421 10.584 1.00 58.75 421 GLU A CA 1
ATOM 3470 C C . GLU A 1 421 ? -3.078 19.247 11.499 1.00 58.75 421 GLU A C 1
ATOM 3472 O O . GLU A 1 421 ? -3.800 19.443 12.476 1.00 58.75 421 GLU A O 1
ATOM 3477 N N . GLU A 1 422 ? -2.514 18.056 11.280 1.00 57.22 422 GLU A N 1
ATOM 3478 C CA . GLU A 1 422 ? -2.631 16.922 12.207 1.00 57.22 422 GLU A CA 1
ATOM 3479 C C . GLU A 1 422 ? -2.153 17.296 13.616 1.00 57.22 422 GLU A C 1
ATOM 3481 O O . GLU A 1 422 ? -2.831 17.001 14.601 1.00 57.22 422 GLU A O 1
ATOM 3486 N N . GLY A 1 423 ? -1.028 18.013 13.721 1.00 66.38 423 GLY A N 1
ATOM 3487 C CA . GLY A 1 423 ? -0.516 18.533 14.990 1.00 66.38 423 GLY A CA 1
ATOM 3488 C C . GLY A 1 423 ? -1.475 19.516 15.671 1.00 66.38 423 GLY A C 1
ATOM 3489 O O . GLY A 1 423 ? -1.770 19.367 16.859 1.00 66.38 423 GLY A O 1
ATOM 3490 N N . LYS A 1 424 ? -2.022 20.487 14.925 1.00 63.34 424 LYS A N 1
ATOM 3491 C CA . LYS A 1 424 ? -3.020 21.442 15.449 1.00 63.34 424 LYS A CA 1
ATOM 3492 C C . LYS A 1 424 ? -4.300 20.738 15.904 1.00 63.34 424 LYS A C 1
ATOM 3494 O O . LYS A 1 424 ? -4.885 21.105 16.924 1.00 63.34 424 LYS A O 1
ATOM 3499 N N . ASN A 1 425 ? -4.744 19.727 15.161 1.00 54.50 425 ASN A N 1
ATOM 3500 C CA . ASN A 1 425 ? -5.927 18.945 15.501 1.00 54.50 425 ASN A CA 1
ATOM 3501 C C . ASN A 1 425 ? -5.692 18.079 16.743 1.00 54.50 425 ASN A C 1
ATOM 3503 O O . ASN A 1 425 ? -6.553 18.046 17.621 1.00 54.50 425 ASN A O 1
ATOM 3507 N N . ALA A 1 426 ? -4.516 17.463 16.880 1.00 56.38 426 ALA A N 1
ATOM 3508 C CA . ALA A 1 426 ? -4.135 16.737 18.088 1.00 56.38 426 ALA A CA 1
ATOM 3509 C C . ALA A 1 426 ? -4.143 17.645 19.333 1.00 56.38 426 ALA A C 1
ATOM 3511 O O . ALA A 1 426 ? -4.683 17.256 20.369 1.00 56.38 426 ALA A O 1
ATOM 3512 N N . GLU A 1 427 ? -3.632 18.877 19.226 1.00 67.06 427 GLU A N 1
ATOM 3513 C CA . GLU A 1 427 ? -3.670 19.858 20.321 1.00 67.06 427 GLU A CA 1
ATOM 3514 C C . GLU A 1 427 ? -5.110 20.249 20.704 1.00 67.06 427 GLU A C 1
ATOM 3516 O O . GLU A 1 427 ? -5.450 20.315 21.888 1.00 67.06 427 GLU A O 1
ATOM 3521 N N . LYS A 1 428 ? -5.988 20.478 19.715 1.00 60.53 428 LYS A N 1
ATOM 3522 C CA . LYS A 1 428 ? -7.416 20.754 19.962 1.00 60.53 428 LYS A CA 1
ATOM 3523 C C . LYS A 1 428 ? -8.106 19.583 20.661 1.00 60.53 428 LYS A C 1
ATOM 3525 O O . LYS A 1 428 ? -8.851 19.810 21.612 1.00 60.53 428 LYS A O 1
ATOM 3530 N N . ILE A 1 429 ? -7.846 18.352 20.215 1.00 55.56 429 ILE A N 1
ATOM 3531 C CA . ILE A 1 429 ? -8.381 17.134 20.837 1.00 55.56 429 ILE A CA 1
ATOM 3532 C C . ILE A 1 429 ? -7.935 17.047 22.300 1.00 55.56 429 ILE A C 1
ATOM 3534 O O . ILE A 1 429 ? -8.751 16.743 23.166 1.00 55.56 429 ILE A O 1
ATOM 3538 N N . GLU A 1 430 ? -6.675 17.358 22.603 1.00 64.12 430 GLU A N 1
ATOM 3539 C CA . GLU A 1 430 ? -6.170 17.314 23.978 1.00 64.12 430 GLU A CA 1
ATOM 3540 C C . GLU A 1 430 ? -6.814 18.382 24.876 1.00 64.12 430 GLU A C 1
ATOM 3542 O O . GLU A 1 430 ? -7.254 18.076 25.985 1.00 64.12 430 GLU A O 1
ATOM 3547 N N . LYS A 1 431 ? -6.993 19.611 24.372 1.00 64.38 431 LYS A N 1
ATOM 3548 C CA . LYS A 1 431 ? -7.740 20.665 25.086 1.00 64.38 431 LYS A CA 1
ATOM 3549 C C . LYS A 1 431 ? -9.192 20.266 25.354 1.00 64.38 431 LYS A C 1
ATOM 3551 O O . LYS A 1 431 ? -9.720 20.547 26.429 1.00 64.38 431 LYS A O 1
ATOM 3556 N N . LEU A 1 432 ? -9.844 19.608 24.393 1.00 54.56 432 LEU A N 1
ATOM 3557 C CA . LEU A 1 432 ? -11.206 19.101 24.569 1.00 54.56 432 LEU A CA 1
ATOM 3558 C C . LEU A 1 432 ? -11.260 17.987 25.617 1.00 54.56 432 LEU A C 1
ATOM 3560 O O . LEU A 1 432 ? -12.126 18.036 26.486 1.00 54.56 432 LEU A O 1
ATOM 3564 N N . LYS A 1 433 ? -10.313 17.041 25.607 1.00 55.53 433 LYS A N 1
ATOM 3565 C CA . LYS A 1 433 ? -10.205 16.006 26.650 1.00 55.53 433 LYS A CA 1
ATOM 3566 C C . LYS A 1 433 ? -10.029 16.608 28.037 1.00 55.53 433 LYS A C 1
ATOM 3568 O O . LYS A 1 433 ? -10.705 16.184 28.969 1.00 55.53 433 LYS A O 1
ATOM 3573 N N . GLN A 1 434 ? -9.165 17.613 28.170 1.00 68.44 434 GLN A N 1
ATOM 3574 C CA . GLN A 1 434 ? -8.972 18.310 29.438 1.00 68.44 434 GLN A CA 1
ATOM 3575 C C . GLN A 1 434 ? -10.276 18.966 29.910 1.00 68.44 434 GLN A C 1
ATOM 3577 O O . GLN A 1 434 ? -10.691 18.758 31.046 1.00 68.44 434 GLN A O 1
ATOM 3582 N N . LYS A 1 435 ? -10.989 19.655 29.012 1.00 60.88 435 LYS A N 1
ATOM 3583 C CA . LYS A 1 435 ? -12.287 20.270 29.323 1.00 60.88 435 LYS A CA 1
ATOM 3584 C C . LYS A 1 435 ? -13.357 19.242 29.714 1.00 60.88 435 LYS A C 1
ATOM 3586 O O . LYS A 1 435 ? -14.139 19.506 30.623 1.00 60.88 435 LYS A O 1
ATOM 3591 N N . ILE A 1 436 ? -13.399 18.083 29.051 1.00 56.06 436 ILE A N 1
ATOM 3592 C CA . ILE A 1 436 ? -14.304 16.974 29.398 1.00 56.06 436 ILE A CA 1
ATOM 3593 C C . ILE A 1 436 ? -13.990 16.456 30.805 1.00 56.06 436 ILE A C 1
ATOM 3595 O O . ILE A 1 436 ? -14.905 16.282 31.609 1.00 56.06 436 ILE A O 1
ATOM 3599 N N . ASN A 1 437 ? -12.711 16.262 31.131 1.00 60.06 437 ASN A N 1
ATOM 3600 C CA . ASN A 1 437 ? -12.298 15.816 32.460 1.00 60.06 437 ASN A CA 1
ATOM 3601 C C . ASN A 1 437 ? -12.699 16.832 33.539 1.00 60.06 437 ASN A C 1
ATOM 3603 O O . ASN A 1 437 ? -13.314 16.440 34.532 1.00 60.06 437 ASN A O 1
ATOM 3607 N N . ASP A 1 438 ? -12.446 18.123 33.311 1.00 66.56 438 ASP A N 1
ATOM 3608 C CA . ASP A 1 438 ? -12.820 19.197 34.238 1.00 66.56 438 ASP A CA 1
ATOM 3609 C C . ASP A 1 438 ? -14.338 19.247 34.481 1.00 66.56 438 ASP A C 1
ATOM 3611 O O . ASP A 1 438 ? -14.789 19.428 35.613 1.00 66.56 438 ASP A O 1
ATOM 3615 N N . LEU A 1 439 ? -15.146 19.058 33.431 1.00 56.69 439 LEU A N 1
ATOM 3616 C CA . LEU A 1 439 ? -16.605 18.989 33.549 1.00 56.69 439 LEU A CA 1
ATOM 3617 C C . LEU A 1 439 ? -17.055 17.744 34.318 1.00 56.69 439 LEU A C 1
ATOM 3619 O O . LEU A 1 439 ? -17.896 17.855 35.207 1.00 56.69 439 LEU A O 1
ATOM 3623 N N . SER A 1 440 ? -16.466 16.579 34.029 1.00 58.28 440 SER A N 1
ATOM 3624 C CA . SER A 1 440 ? -16.795 15.330 34.724 1.00 58.28 440 SER A CA 1
ATOM 3625 C C . SER A 1 440 ? -16.520 15.417 36.227 1.00 58.28 440 SER A C 1
ATOM 3627 O O . SER A 1 440 ? -17.325 14.942 37.028 1.00 58.28 440 SER A O 1
ATOM 3629 N N . PHE A 1 441 ? -15.432 16.094 36.606 1.00 68.50 441 PHE A N 1
ATOM 3630 C CA . PHE A 1 441 ? -15.064 16.318 37.997 1.00 68.50 441 PHE A CA 1
ATOM 3631 C C . PHE A 1 441 ? -16.078 17.228 38.696 1.00 68.50 441 PHE A C 1
ATOM 3633 O O . PHE A 1 441 ? -16.604 16.864 39.744 1.00 68.50 441 PHE A O 1
ATOM 3640 N N . ARG A 1 442 ? -16.464 18.347 38.068 1.00 69.19 442 ARG A N 1
ATOM 3641 C CA . ARG A 1 442 ? -17.492 19.253 38.613 1.00 69.19 442 ARG A CA 1
ATOM 3642 C C . ARG A 1 442 ? -18.844 18.565 38.805 1.00 69.19 442 ARG A C 1
ATOM 3644 O O . ARG A 1 442 ? -19.510 18.796 39.810 1.00 69.19 442 ARG A O 1
ATOM 3651 N N . THR A 1 443 ? -19.262 17.709 37.870 1.00 68.56 443 THR A N 1
ATOM 3652 C CA . THR A 1 443 ? -20.517 16.951 38.006 1.00 68.56 443 THR A CA 1
ATOM 3653 C C . THR A 1 443 ? -20.444 15.935 39.146 1.00 68.56 443 THR A C 1
ATOM 3655 O O . THR A 1 443 ? -21.414 15.783 39.886 1.00 68.56 443 THR A O 1
ATOM 3658 N N . GLN A 1 444 ? -19.300 15.267 39.331 1.00 66.00 444 GLN A N 1
ATOM 3659 C CA . GLN A 1 444 ? -19.088 14.368 40.470 1.00 66.00 444 GLN A CA 1
ATOM 3660 C C . GLN A 1 444 ? -19.108 15.126 41.803 1.00 66.00 444 GLN A C 1
ATOM 3662 O O . GLN A 1 444 ? -19.757 14.672 42.741 1.00 66.00 444 GLN A O 1
ATOM 3667 N N . GLU A 1 445 ? -18.472 16.298 41.882 1.00 74.50 445 GLU A N 1
ATOM 3668 C CA . GLU A 1 445 ? -18.511 17.154 43.075 1.00 74.50 445 GLU A CA 1
ATOM 3669 C C . GLU A 1 445 ? -19.943 17.581 43.426 1.00 74.50 445 GLU A C 1
ATOM 3671 O O . GLU A 1 445 ? -20.346 17.492 44.586 1.00 74.50 445 GLU A O 1
ATOM 3676 N N . GLN A 1 446 ? -20.743 17.972 42.429 1.00 72.88 446 GLN A N 1
ATOM 3677 C CA . GLN A 1 446 ? -22.151 18.332 42.627 1.00 72.88 446 GLN A CA 1
ATOM 3678 C C . GLN A 1 446 ? -23.000 17.143 43.106 1.00 72.88 446 GLN A C 1
ATOM 3680 O O . GLN A 1 446 ? -23.821 17.301 44.010 1.00 72.88 446 GLN A O 1
ATOM 3685 N N . GLN A 1 447 ? -22.783 15.944 42.555 1.00 63.59 447 GLN A N 1
ATOM 3686 C CA . GLN A 1 447 ? -23.478 14.727 42.996 1.00 63.59 447 GLN A CA 1
ATOM 3687 C C . GLN A 1 447 ? -23.093 14.324 44.426 1.00 63.59 447 GLN A C 1
ATOM 3689 O O . GLN A 1 447 ? -23.962 13.953 45.213 1.00 63.59 447 GLN A O 1
ATOM 3694 N N . ILE A 1 448 ? -21.811 14.434 44.790 1.00 66.94 448 ILE A N 1
ATOM 3695 C CA . ILE A 1 448 ? -21.335 14.153 46.151 1.00 66.94 448 ILE A CA 1
ATOM 3696 C C . ILE A 1 448 ? -21.933 15.150 47.148 1.00 66.94 448 ILE A C 1
ATOM 3698 O O . ILE A 1 448 ? -22.384 14.732 48.212 1.00 66.94 448 ILE A O 1
ATOM 3702 N N . ALA A 1 449 ? -21.984 16.440 46.806 1.00 76.88 449 ALA A N 1
ATOM 3703 C CA . ALA A 1 449 ? -22.578 17.463 47.666 1.00 76.88 449 ALA A CA 1
ATOM 3704 C C . ALA A 1 449 ? -24.074 17.200 47.929 1.00 76.88 449 ALA A C 1
ATOM 3706 O O . ALA A 1 449 ? -24.509 17.240 49.079 1.00 76.88 449 ALA A O 1
ATOM 3707 N N . SER A 1 450 ? -24.839 16.843 46.891 1.00 71.19 450 SER A N 1
ATOM 3708 C CA . SER A 1 450 ? -26.258 16.480 47.021 1.00 71.19 450 SER A CA 1
ATOM 3709 C C . SER A 1 450 ? -26.462 15.241 47.904 1.00 71.19 450 SER A C 1
ATOM 3711 O O . SER A 1 450 ? -27.294 15.264 48.810 1.00 71.19 450 SER A O 1
ATOM 3713 N N . LEU A 1 451 ? -25.651 14.191 47.726 1.00 62.06 451 LEU A N 1
ATOM 3714 C CA . LEU A 1 451 ? -25.720 12.988 48.566 1.00 62.06 451 LEU A CA 1
ATOM 3715 C C . LEU A 1 451 ? -25.329 13.260 50.027 1.00 62.06 451 LEU A C 1
ATOM 3717 O O . LEU A 1 451 ? -25.873 12.641 50.941 1.00 62.06 451 LEU A O 1
ATOM 3721 N N . GLN A 1 452 ? -24.394 14.180 50.274 1.00 75.19 452 GLN A N 1
ATOM 3722 C CA . GLN A 1 452 ? -24.027 14.596 51.631 1.00 75.19 452 GLN A CA 1
ATOM 3723 C C . GLN A 1 452 ? -25.160 15.363 52.324 1.00 75.19 452 GLN A C 1
ATOM 3725 O O . GLN A 1 452 ? -25.364 15.190 53.527 1.00 75.19 452 GLN A O 1
ATOM 3730 N N . GLU A 1 453 ? -25.910 16.176 51.581 1.00 84.50 453 GLU A N 1
ATOM 3731 C CA . GLU A 1 453 ? -27.081 16.886 52.097 1.00 84.50 453 GLU A CA 1
ATOM 3732 C C . GLU A 1 453 ? -28.229 15.921 52.428 1.00 84.50 453 GLU A C 1
ATOM 3734 O O . GLU A 1 453 ? -28.775 15.973 53.533 1.00 84.50 453 GLU A O 1
ATOM 3739 N N . GLU A 1 454 ? -28.520 14.961 51.542 1.00 74.62 454 GLU A N 1
ATOM 3740 C CA . GLU A 1 454 ? -29.492 13.891 51.807 1.00 74.62 454 GLU A CA 1
ATOM 3741 C C . GLU A 1 454 ? -29.097 13.038 53.021 1.00 74.62 454 GLU A C 1
ATOM 3743 O O . GLU A 1 454 ? -29.930 12.741 53.883 1.00 74.62 454 GLU A O 1
ATOM 3748 N N . LEU A 1 455 ? -27.811 12.683 53.141 1.00 72.56 455 LEU A N 1
ATOM 3749 C CA . LEU A 1 455 ? -27.296 11.934 54.286 1.00 72.56 455 LEU A CA 1
ATOM 3750 C C . LEU A 1 455 ? -27.489 12.707 55.596 1.00 72.56 455 LEU A C 1
ATOM 3752 O O . LEU A 1 455 ? -27.870 12.116 56.609 1.00 72.56 455 LEU A O 1
ATOM 3756 N N . LYS A 1 456 ? -27.247 14.022 55.584 1.00 87.38 456 LYS A N 1
ATOM 3757 C CA . LYS A 1 456 ? -27.437 14.888 56.751 1.00 87.38 456 LYS A CA 1
ATOM 3758 C C . LYS A 1 456 ? -28.911 14.961 57.158 1.00 87.38 456 LYS A C 1
ATOM 3760 O O . LYS A 1 456 ? -29.217 14.756 58.330 1.00 87.38 456 LYS A O 1
ATOM 3765 N N . LEU A 1 457 ? -29.819 15.152 56.198 1.00 83.19 457 LEU A N 1
ATOM 3766 C CA . LEU A 1 457 ? -31.266 15.143 56.447 1.00 83.19 457 LEU A CA 1
ATOM 3767 C C . LEU A 1 457 ? -31.731 13.811 57.057 1.00 83.19 457 LEU A C 1
ATOM 3769 O O . LEU A 1 457 ? -32.485 13.800 58.032 1.00 83.19 457 LEU A O 1
ATOM 3773 N N . ALA A 1 458 ? -31.233 12.681 56.546 1.00 66.88 458 ALA A N 1
ATOM 3774 C CA . ALA A 1 458 ? -31.552 11.362 57.088 1.00 66.88 458 ALA A CA 1
ATOM 3775 C C . ALA A 1 458 ? -31.031 11.167 58.527 1.00 66.88 458 ALA A C 1
ATOM 3777 O O . ALA A 1 458 ? -31.713 10.565 59.363 1.00 66.88 458 ALA A O 1
ATOM 3778 N N . GLN A 1 459 ? -29.837 11.683 58.840 1.00 75.00 459 GLN A N 1
ATOM 3779 C CA . GLN A 1 459 ? -29.265 11.642 60.190 1.00 75.00 459 GLN A CA 1
ATOM 3780 C C . GLN A 1 459 ? -30.061 12.493 61.185 1.00 75.00 459 GLN A C 1
ATOM 3782 O O . GLN A 1 459 ? -30.323 12.039 62.304 1.00 75.00 459 GLN A O 1
ATOM 3787 N N . ASP A 1 460 ? -30.472 13.695 60.778 1.00 87.06 460 ASP A N 1
ATOM 3788 C CA . ASP A 1 460 ? -31.290 14.587 61.601 1.00 87.06 460 ASP A CA 1
ATOM 3789 C C . ASP A 1 460 ? -32.662 13.960 61.893 1.00 87.06 460 ASP A C 1
ATOM 3791 O O . ASP A 1 460 ? -33.082 13.904 63.053 1.00 87.06 460 ASP A O 1
ATOM 3795 N N . TYR A 1 461 ? -33.296 13.353 60.886 1.00 78.88 461 TYR A N 1
ATOM 3796 C CA . TYR A 1 461 ? -34.555 12.624 61.056 1.00 78.88 461 TYR A CA 1
ATOM 3797 C C . TYR A 1 461 ? -34.425 11.414 61.998 1.00 78.88 461 TYR A C 1
ATOM 3799 O O . TYR A 1 461 ? -35.251 11.201 62.890 1.00 78.88 461 TYR A O 1
ATOM 3807 N N . ALA A 1 462 ? -33.352 10.626 61.872 1.00 69.56 462 ALA A N 1
ATOM 3808 C CA . ALA A 1 462 ? -33.097 9.500 62.772 1.00 69.56 462 ALA A CA 1
ATOM 3809 C C . ALA A 1 462 ? -32.889 9.955 64.230 1.00 69.56 462 ALA A C 1
ATOM 3811 O O . ALA A 1 462 ? -33.316 9.278 65.173 1.00 69.56 462 ALA A O 1
ATOM 3812 N N . LYS A 1 463 ? -32.246 11.113 64.428 1.00 85.00 463 LYS A N 1
ATOM 3813 C CA . LYS A 1 463 ? -32.058 11.728 65.747 1.00 85.00 463 LYS A CA 1
ATOM 3814 C C . LYS A 1 463 ? -33.388 12.185 66.344 1.00 85.00 463 LYS A C 1
ATOM 3816 O O . LYS A 1 463 ? -33.617 11.956 67.533 1.00 85.00 463 LYS A O 1
ATOM 3821 N N . GLU A 1 464 ? -34.264 12.773 65.535 1.00 87.25 464 GLU A N 1
ATOM 3822 C CA . GLU A 1 464 ? -35.618 13.154 65.942 1.00 87.25 464 GLU A CA 1
ATOM 3823 C C . GLU A 1 464 ? -36.437 11.931 66.376 1.00 87.25 464 GLU A C 1
ATOM 3825 O O . GLU A 1 464 ? -36.923 11.894 67.506 1.00 87.25 464 GLU A O 1
ATOM 3830 N N . LEU A 1 465 ? -36.480 10.870 65.559 1.00 75.00 465 LEU A N 1
ATOM 3831 C CA . LEU A 1 465 ? -37.165 9.616 65.902 1.00 75.00 465 LEU A CA 1
ATOM 3832 C C . LEU A 1 465 ? -36.663 9.008 67.214 1.00 75.00 465 LEU A C 1
ATOM 3834 O O . LEU A 1 465 ? -37.456 8.548 68.037 1.00 75.00 465 LEU A O 1
ATOM 3838 N N . LYS A 1 466 ? -35.344 9.018 67.436 1.00 81.94 466 LYS A N 1
ATOM 3839 C CA . LYS A 1 466 ? -34.742 8.527 68.681 1.00 81.94 466 LYS A CA 1
ATOM 3840 C C . LYS A 1 466 ? -35.198 9.342 69.893 1.00 81.94 466 LYS A C 1
ATOM 3842 O O . LYS A 1 466 ? -35.460 8.762 70.947 1.00 81.94 466 LYS A O 1
ATOM 3847 N N . ASN A 1 467 ? -35.289 10.664 69.756 1.00 85.19 467 ASN A N 1
ATOM 3848 C CA . ASN A 1 467 ? -35.762 11.543 70.823 1.00 85.19 467 ASN A CA 1
ATOM 3849 C C . ASN A 1 467 ? -37.248 11.314 71.116 1.00 85.19 467 ASN A C 1
ATOM 3851 O O . ASN A 1 467 ? -37.611 11.161 72.283 1.00 85.19 467 ASN A O 1
ATOM 3855 N N . THR A 1 468 ? -38.078 11.200 70.077 1.00 84.06 468 THR A N 1
ATOM 3856 C CA . THR A 1 468 ? -39.505 10.885 70.210 1.00 84.06 468 THR A CA 1
ATOM 3857 C C . THR A 1 468 ? -39.695 9.549 70.917 1.00 84.06 468 THR A C 1
ATOM 3859 O O . THR A 1 468 ? -40.362 9.498 71.948 1.00 84.06 468 THR A O 1
ATOM 3862 N N . LEU A 1 469 ? -39.011 8.489 70.471 1.00 75.38 469 LEU A N 1
ATOM 3863 C CA . LEU A 1 469 ? -39.077 7.174 71.113 1.00 75.38 469 LEU A CA 1
ATOM 3864 C C . LEU A 1 469 ? -38.682 7.242 72.593 1.00 75.38 469 LEU A C 1
ATOM 3866 O O . LEU A 1 469 ? -39.371 6.680 73.440 1.00 75.38 469 LEU A O 1
ATOM 3870 N N . LYS A 1 470 ? -37.601 7.962 72.917 1.00 85.00 470 LYS A N 1
ATOM 3871 C CA . LYS A 1 470 ? -37.164 8.158 74.303 1.00 85.00 470 LYS A CA 1
ATOM 3872 C C . LYS A 1 470 ? -38.247 8.843 75.142 1.00 85.00 470 LYS A C 1
ATOM 3874 O O . LYS A 1 470 ? -3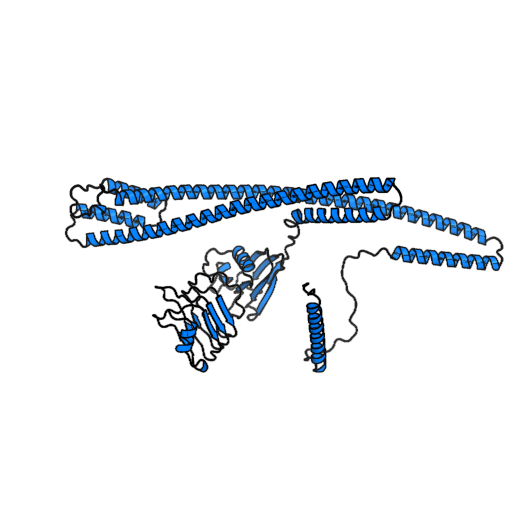8.508 8.388 76.251 1.00 85.00 470 LYS A O 1
ATOM 3879 N N . SER A 1 471 ? -38.890 9.893 74.625 1.00 82.00 471 SER A N 1
ATOM 3880 C CA . SER A 1 471 ? -39.987 10.569 75.335 1.00 82.00 471 SER A CA 1
ATOM 3881 C C . SER A 1 471 ? -41.220 9.678 75.517 1.00 82.00 471 SER A C 1
ATOM 3883 O O . SER A 1 471 ? -41.820 9.685 76.591 1.00 82.00 471 SER A O 1
ATOM 3885 N N . THR A 1 472 ? -41.565 8.859 74.518 1.00 79.69 472 THR A N 1
ATOM 3886 C CA . THR A 1 472 ? -42.690 7.919 74.600 1.00 79.69 472 THR A CA 1
ATOM 3887 C C . THR A 1 472 ? -42.431 6.847 75.650 1.00 79.69 472 THR A C 1
ATOM 3889 O O . THR A 1 472 ? -43.286 6.613 76.497 1.00 79.69 472 THR A O 1
ATOM 3892 N N . VAL A 1 473 ? -41.234 6.249 75.655 1.00 75.38 473 VAL A N 1
ATOM 3893 C CA . VAL A 1 473 ? -40.837 5.257 76.667 1.00 75.38 473 VAL A CA 1
ATOM 3894 C C . VAL A 1 473 ? -40.896 5.861 78.069 1.00 75.38 473 VAL A C 1
ATOM 3896 O O . VAL A 1 473 ? -41.531 5.286 78.943 1.00 75.38 473 VAL A O 1
ATOM 3899 N N . GLN A 1 474 ? -40.341 7.060 78.269 1.00 81.50 474 GLN A N 1
ATOM 3900 C CA . GLN A 1 474 ? -40.395 7.744 79.568 1.00 81.50 474 GLN A CA 1
ATOM 3901 C C . GLN A 1 474 ? -41.824 8.067 80.025 1.00 81.50 474 GLN A C 1
ATOM 3903 O O . GLN A 1 474 ? -42.094 8.103 81.224 1.00 81.50 474 GLN A O 1
ATOM 3908 N N . THR A 1 475 ? -42.734 8.339 79.089 1.00 79.38 475 THR A N 1
ATOM 3909 C CA . THR A 1 475 ? -44.150 8.590 79.397 1.00 79.38 475 THR A CA 1
ATOM 3910 C C . THR A 1 475 ? -44.835 7.297 79.831 1.00 79.38 475 THR A C 1
ATOM 3912 O O . THR A 1 475 ? -45.463 7.263 80.885 1.00 79.38 475 THR A O 1
ATOM 3915 N N . LEU A 1 476 ? -44.623 6.210 79.085 1.00 71.00 476 LEU A N 1
ATOM 3916 C CA . LEU A 1 476 ? -45.164 4.888 79.408 1.00 71.00 476 LEU A CA 1
ATOM 3917 C C . LEU A 1 476 ? -44.637 4.350 80.746 1.00 71.00 476 LEU A C 1
ATOM 3919 O O . LEU A 1 476 ? -45.418 3.810 81.523 1.00 71.00 476 LEU A O 1
ATOM 3923 N N . GLU A 1 477 ? -43.348 4.540 81.041 1.00 73.62 477 GLU A N 1
ATOM 3924 C CA . GLU A 1 477 ? -42.734 4.154 82.321 1.00 73.62 477 GLU A CA 1
ATOM 3925 C C . GLU A 1 477 ? -43.390 4.873 83.511 1.00 73.62 477 GLU A C 1
ATOM 3927 O O . GLU A 1 477 ? -43.650 4.254 84.547 1.00 73.62 477 GLU A O 1
ATOM 3932 N N . LYS A 1 478 ? -43.719 6.163 83.357 1.00 77.31 478 LYS A N 1
ATOM 3933 C CA . LYS A 1 478 ? -44.442 6.934 84.381 1.00 77.31 478 LYS A CA 1
ATOM 3934 C C . LYS A 1 478 ? -45.883 6.458 84.554 1.00 77.31 478 LYS A C 1
ATOM 3936 O O . LYS A 1 478 ? -46.365 6.383 85.678 1.00 77.31 478 LYS A O 1
ATOM 3941 N N . GLU A 1 479 ? -46.561 6.105 83.466 1.00 69.75 479 GLU A N 1
ATOM 3942 C CA . GLU A 1 479 ? -47.927 5.566 83.515 1.00 69.75 479 GLU A CA 1
ATOM 3943 C C . GLU A 1 479 ? -48.003 4.155 84.121 1.00 69.75 479 GLU A C 1
ATOM 3945 O O . GLU A 1 479 ? -49.061 3.739 84.580 1.00 69.75 479 GLU A O 1
ATOM 3950 N N . THR A 1 480 ? -46.909 3.389 84.128 1.00 57.03 480 THR A N 1
ATOM 3951 C CA . THR A 1 480 ? -46.847 2.066 84.781 1.00 57.03 480 THR A CA 1
ATOM 3952 C C . THR A 1 480 ? -46.567 2.112 86.287 1.00 57.03 480 THR A C 1
ATOM 3954 O O . THR A 1 480 ? -46.558 1.066 86.927 1.00 57.03 480 THR A O 1
ATOM 3957 N N . GLN A 1 481 ? -46.346 3.296 86.870 1.00 55.78 481 GLN A N 1
ATOM 3958 C CA . GLN A 1 481 ? -46.123 3.479 88.315 1.00 55.78 481 GLN A CA 1
ATOM 3959 C C . GLN A 1 481 ? -47.404 3.762 89.118 1.00 55.78 481 GLN A C 1
ATOM 3961 O O . GLN A 1 481 ? -47.347 3.874 90.340 1.00 55.78 481 GLN A O 1
ATOM 3966 N N . THR A 1 482 ? -48.556 3.855 88.460 1.00 55.50 482 THR A N 1
ATOM 3967 C CA . THR A 1 482 ? -49.881 3.841 89.097 1.00 55.50 482 THR A CA 1
ATOM 3968 C C . THR A 1 482 ? -50.440 2.421 89.068 1.00 55.50 482 THR A C 1
ATOM 3970 O O . THR A 1 482 ? -50.296 1.775 88.038 1.00 55.50 482 THR A O 1
ATOM 3973 N N . ASP A 1 483 ? -51.044 1.938 90.163 1.00 51.09 483 ASP A N 1
ATOM 3974 C CA . ASP A 1 483 ? -51.541 0.557 90.319 1.00 51.09 483 ASP A CA 1
ATOM 3975 C C . ASP A 1 483 ? -52.417 0.113 89.132 1.00 51.09 483 ASP A C 1
ATOM 3977 O O . ASP A 1 483 ? -53.608 0.418 89.058 1.00 51.09 483 ASP A O 1
ATOM 3981 N N . LEU A 1 484 ? -51.803 -0.598 88.183 1.00 56.97 484 LEU A N 1
ATOM 3982 C CA . LEU A 1 484 ? -52.469 -1.166 87.017 1.00 56.97 484 LEU A CA 1
ATOM 3983 C C . LEU A 1 484 ? -53.083 -2.510 87.396 1.00 56.97 484 LEU A C 1
ATOM 3985 O O . LEU A 1 484 ? -52.443 -3.352 88.034 1.00 56.97 484 LEU A O 1
ATOM 3989 N N . THR A 1 485 ? -54.325 -2.728 86.978 1.00 66.19 485 THR A N 1
ATOM 3990 C CA . THR A 1 485 ? -54.979 -4.025 87.140 1.00 66.19 485 THR A CA 1
ATOM 3991 C C . THR A 1 485 ? -54.374 -5.039 86.162 1.00 66.19 485 THR A C 1
ATOM 3993 O O . THR A 1 485 ? -53.769 -4.671 85.154 1.00 66.19 485 THR A O 1
ATOM 3996 N N . SER A 1 486 ? -54.528 -6.341 86.421 1.00 68.69 486 SER A N 1
ATOM 3997 C CA . SER A 1 486 ? -54.009 -7.394 85.529 1.00 68.69 486 SER A CA 1
ATOM 3998 C C . SER A 1 486 ? -54.548 -7.302 84.091 1.00 68.69 486 SER A C 1
ATOM 4000 O O . SER A 1 486 ? -53.901 -7.784 83.164 1.00 68.69 486 SER A O 1
ATOM 4002 N N . GLU A 1 487 ? -55.709 -6.669 83.897 1.00 72.19 487 GLU A N 1
ATOM 4003 C CA . GLU A 1 487 ? -56.310 -6.427 82.581 1.00 72.19 487 GLU A CA 1
ATOM 4004 C C . GLU A 1 487 ? -55.546 -5.345 81.795 1.00 72.19 487 GLU A C 1
ATOM 4006 O O . GLU A 1 487 ? -55.288 -5.497 80.599 1.00 72.19 487 GLU A O 1
ATOM 4011 N N . ASP A 1 488 ? -55.097 -4.293 82.485 1.00 72.75 488 ASP A N 1
ATOM 4012 C CA . ASP A 1 488 ? -54.337 -3.194 81.884 1.00 72.75 488 ASP A CA 1
ATOM 4013 C C . ASP A 1 488 ? -52.945 -3.652 81.427 1.00 72.75 488 ASP A C 1
ATOM 4015 O O . ASP A 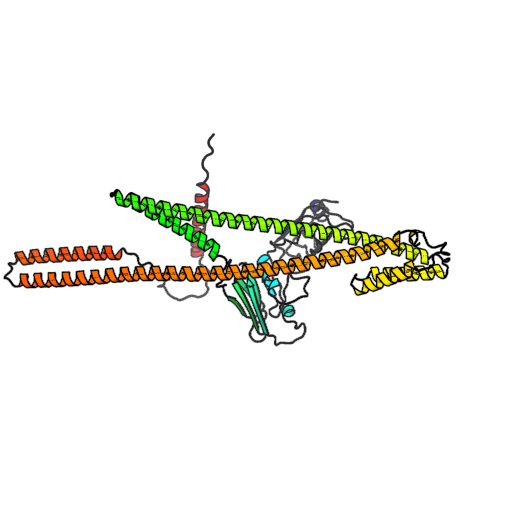1 488 ? -52.441 -3.207 80.393 1.00 72.75 488 ASP A O 1
ATOM 4019 N N . ILE A 1 489 ? -52.333 -4.586 82.164 1.00 74.38 489 ILE A N 1
ATOM 4020 C CA . ILE A 1 489 ? -51.045 -5.197 81.801 1.00 74.38 489 ILE A CA 1
ATOM 4021 C C . ILE A 1 489 ? -51.185 -5.991 80.494 1.00 74.38 489 ILE A C 1
ATOM 4023 O O . ILE A 1 489 ? -50.390 -5.803 79.574 1.00 74.38 489 ILE A O 1
ATOM 4027 N N . ASN A 1 490 ? -52.245 -6.793 80.355 1.00 75.62 490 ASN A N 1
ATOM 4028 C CA . ASN A 1 490 ? -52.490 -7.575 79.140 1.00 75.62 490 ASN A CA 1
ATOM 4029 C C . ASN A 1 490 ? -52.780 -6.693 77.913 1.00 75.62 490 ASN A C 1
ATOM 4031 O O . ASN A 1 490 ? -52.309 -6.992 76.811 1.00 75.62 490 ASN A O 1
ATOM 4035 N N . GLN A 1 491 ? -53.518 -5.587 78.076 1.00 76.50 491 GLN A N 1
ATOM 4036 C CA . GLN A 1 491 ? -53.721 -4.633 76.980 1.00 76.50 491 GLN A CA 1
ATOM 4037 C C . GLN A 1 491 ? -52.421 -3.933 76.568 1.00 76.50 491 GLN A C 1
ATOM 4039 O O . GLN A 1 491 ? -52.174 -3.765 75.368 1.00 76.50 491 GLN A O 1
ATOM 4044 N N . LYS A 1 492 ? -51.568 -3.558 77.531 1.00 76.56 492 LYS A N 1
ATOM 4045 C CA . LYS A 1 492 ? -50.263 -2.954 77.230 1.00 76.56 492 LYS A CA 1
ATOM 4046 C C . LYS A 1 492 ? -49.318 -3.947 76.547 1.00 76.56 492 LYS A C 1
ATOM 4048 O O . LYS A 1 492 ? -48.660 -3.561 75.582 1.00 76.56 492 LYS A O 1
ATOM 4053 N N . ASP A 1 493 ? -49.317 -5.220 76.936 1.00 77.75 493 ASP A N 1
ATOM 4054 C CA . ASP A 1 493 ? -48.519 -6.258 76.267 1.00 77.75 493 ASP A CA 1
ATOM 4055 C C . ASP A 1 493 ? -48.956 -6.484 74.811 1.00 77.75 493 ASP A C 1
ATOM 4057 O O . ASP A 1 493 ? -48.115 -6.584 73.912 1.00 77.75 493 ASP A O 1
ATOM 4061 N N . LEU A 1 494 ? -50.265 -6.459 74.535 1.00 81.00 494 LEU A N 1
ATOM 4062 C CA . LEU A 1 494 ? -50.799 -6.505 73.169 1.00 81.00 494 LEU A CA 1
ATOM 4063 C C . LEU A 1 494 ? -50.380 -5.285 72.332 1.00 81.00 494 LEU A C 1
ATOM 4065 O O . LEU A 1 494 ? -50.022 -5.438 71.160 1.00 81.00 494 LEU A O 1
ATOM 4069 N N . GLN A 1 495 ? -50.377 -4.081 72.914 1.00 80.62 495 GLN A N 1
ATOM 4070 C CA . GLN A 1 495 ? -49.899 -2.872 72.231 1.00 80.62 495 GLN A CA 1
ATOM 4071 C C . GLN A 1 495 ? -48.387 -2.906 71.971 1.00 80.62 495 GLN A C 1
ATOM 4073 O O . GLN A 1 495 ? -47.942 -2.530 70.882 1.00 80.62 495 GLN A O 1
ATOM 4078 N N . ILE A 1 496 ? -47.594 -3.402 72.925 1.00 80.06 496 ILE A N 1
ATOM 4079 C CA . ILE A 1 496 ? -46.147 -3.591 72.764 1.00 80.06 496 ILE A CA 1
ATOM 4080 C C . ILE A 1 496 ? -45.869 -4.577 71.625 1.00 80.06 496 ILE A C 1
ATOM 4082 O O . ILE A 1 496 ? -45.018 -4.308 70.771 1.00 80.06 496 ILE A O 1
ATOM 4086 N N . GLU A 1 497 ? -46.597 -5.692 71.562 1.00 82.62 497 GLU A N 1
ATOM 4087 C CA . GLU A 1 497 ? -46.413 -6.692 70.512 1.00 82.62 497 GLU A CA 1
ATOM 4088 C C . GLU A 1 497 ? -46.858 -6.167 69.137 1.00 82.62 497 GLU A C 1
ATOM 4090 O O . GLU A 1 497 ? -46.160 -6.359 68.136 1.00 82.62 497 GLU A O 1
ATOM 4095 N N . TYR A 1 498 ? -47.944 -5.390 69.084 1.00 85.62 498 TYR A N 1
ATOM 4096 C CA . TYR A 1 498 ? -48.362 -4.678 67.875 1.00 85.62 498 TYR A CA 1
ATOM 4097 C C . TYR A 1 498 ? -47.288 -3.692 67.384 1.00 85.62 498 TYR A C 1
ATOM 4099 O O . TYR A 1 498 ? -46.934 -3.690 66.200 1.00 85.62 498 TYR A O 1
ATOM 4107 N N . HIS A 1 499 ? -46.699 -2.890 68.276 1.00 79.19 499 HIS A N 1
ATOM 4108 C CA . HIS A 1 499 ? -45.622 -1.968 67.914 1.00 79.19 499 HIS A CA 1
ATOM 4109 C C . HIS A 1 499 ? -44.339 -2.687 67.488 1.00 79.19 499 HIS A C 1
ATOM 4111 O O . HIS A 1 499 ? -43.723 -2.272 66.504 1.00 79.19 499 HIS A O 1
ATOM 4117 N N . LYS A 1 500 ? -43.967 -3.808 68.121 1.00 77.00 500 LYS A N 1
ATOM 4118 C CA . LYS A 1 500 ? -42.858 -4.660 67.651 1.00 77.00 500 LYS A CA 1
ATOM 4119 C C . LYS A 1 500 ? -43.113 -5.206 66.248 1.00 77.00 500 LYS A C 1
ATOM 4121 O O . LYS A 1 500 ? -42.193 -5.222 65.425 1.00 77.00 500 LYS A O 1
ATOM 4126 N N . GLN A 1 501 ? -44.344 -5.613 65.938 1.00 78.88 501 GLN A N 1
ATOM 4127 C CA . GLN A 1 501 ? -44.704 -6.072 64.596 1.00 78.88 501 GLN A CA 1
ATOM 4128 C C . GLN A 1 501 ? -44.629 -4.944 63.560 1.00 78.88 501 GLN A C 1
ATOM 4130 O O . GLN A 1 501 ? -44.115 -5.171 62.463 1.00 78.88 501 GLN A O 1
ATOM 4135 N N . GLN A 1 502 ? -45.059 -3.725 63.901 1.00 79.12 502 GLN A N 1
ATOM 4136 C CA . GLN A 1 502 ? -44.927 -2.554 63.024 1.00 79.12 502 GLN A CA 1
ATOM 4137 C C . GLN A 1 502 ? -43.461 -2.166 62.792 1.00 79.12 502 GLN A C 1
ATOM 4139 O O . GLN A 1 502 ? -43.058 -1.962 61.648 1.00 79.12 502 GLN A O 1
ATOM 4144 N N . LEU A 1 503 ? -42.627 -2.177 63.836 1.00 70.69 503 LEU A N 1
ATOM 4145 C CA . LEU A 1 503 ? -41.179 -1.961 63.720 1.00 70.69 503 LEU A CA 1
ATOM 4146 C C . LEU A 1 503 ? -40.505 -3.046 62.871 1.00 70.69 503 LEU A C 1
ATOM 4148 O O . LEU A 1 503 ? -39.601 -2.761 62.088 1.00 70.69 503 LEU A O 1
ATOM 4152 N N . THR A 1 504 ? -40.959 -4.295 62.984 1.00 72.94 504 THR A N 1
ATOM 4153 C CA . THR A 1 504 ? -40.461 -5.414 62.172 1.00 72.94 504 THR A CA 1
ATOM 4154 C C . THR A 1 504 ? -40.902 -5.286 60.712 1.00 72.94 504 THR A C 1
ATOM 4156 O O . THR A 1 504 ? -40.106 -5.550 59.811 1.00 72.94 504 THR A O 1
ATOM 4159 N N . LYS A 1 505 ? -42.135 -4.828 60.453 1.00 73.12 505 LYS A N 1
ATOM 4160 C CA . LYS A 1 505 ? -42.617 -4.493 59.103 1.00 73.12 505 LYS A CA 1
ATOM 4161 C C . LYS A 1 505 ? -41.838 -3.329 58.498 1.00 73.12 505 LYS A C 1
ATOM 4163 O O . LYS A 1 505 ? -41.396 -3.455 57.363 1.00 73.12 505 LYS A O 1
ATOM 4168 N N . GLN A 1 506 ? -41.602 -2.253 59.248 1.00 68.38 506 GLN A N 1
ATOM 4169 C CA . GLN A 1 506 ? -40.780 -1.133 58.793 1.00 68.38 506 GLN A CA 1
ATOM 4170 C C . GLN A 1 506 ? -39.344 -1.574 58.510 1.00 68.38 506 GLN A C 1
ATOM 4172 O O . GLN A 1 506 ? -38.870 -1.326 57.413 1.00 68.38 506 GLN A O 1
ATOM 4177 N N . LYS A 1 507 ? -38.691 -2.345 59.394 1.00 67.38 507 LYS A N 1
ATOM 4178 C CA . LYS A 1 507 ? -37.362 -2.922 59.110 1.00 67.38 507 LYS A CA 1
ATOM 4179 C C . LYS A 1 507 ? -37.360 -3.780 57.842 1.00 67.38 507 LYS A C 1
ATOM 4181 O O . LYS A 1 507 ? -36.441 -3.667 57.044 1.00 67.38 507 LYS A O 1
ATOM 4186 N N . ARG A 1 508 ? -38.394 -4.596 57.606 1.00 59.81 508 ARG A N 1
ATOM 4187 C CA . ARG A 1 508 ? -38.528 -5.386 56.364 1.00 59.81 508 ARG A CA 1
ATOM 4188 C C . ARG A 1 508 ? -38.757 -4.523 55.117 1.00 59.81 508 ARG A C 1
ATOM 4190 O O . ARG A 1 508 ? -38.333 -4.925 54.038 1.00 59.81 508 ARG A O 1
ATOM 4197 N N . LEU A 1 509 ? -39.397 -3.362 55.252 1.00 56.56 509 LEU A N 1
ATOM 4198 C CA . LEU A 1 509 ? -39.592 -2.393 54.168 1.00 56.56 509 LEU A CA 1
ATOM 4199 C C . LEU A 1 509 ? -38.326 -1.557 53.912 1.00 56.56 509 LEU A C 1
ATOM 4201 O O . LEU A 1 509 ? -37.977 -1.337 52.759 1.00 56.56 509 LEU A O 1
ATOM 4205 N N . SER A 1 510 ? -37.577 -1.185 54.953 1.00 48.12 510 SER A N 1
ATOM 4206 C CA . SER A 1 510 ? -36.276 -0.509 54.847 1.00 48.12 510 SER A CA 1
ATOM 4207 C C . SER A 1 510 ? -35.175 -1.426 54.294 1.00 48.12 510 SER A C 1
ATOM 4209 O O . SER A 1 510 ? -34.258 -0.953 53.634 1.00 48.12 510 SER A O 1
ATOM 4211 N N . ILE A 1 511 ? -35.285 -2.745 54.500 1.00 45.78 511 ILE A N 1
ATOM 4212 C CA . ILE A 1 511 ? -34.384 -3.766 53.925 1.00 45.78 511 ILE A CA 1
ATOM 4213 C C . ILE A 1 511 ? -34.688 -4.034 52.430 1.00 45.78 511 ILE A C 1
ATOM 4215 O O . ILE A 1 511 ? -33.922 -4.716 51.755 1.00 45.78 511 ILE A O 1
ATOM 4219 N N . LYS A 1 512 ? -35.754 -3.448 51.859 1.00 39.06 512 LYS A N 1
ATOM 4220 C CA . LYS A 1 512 ? -36.012 -3.457 50.405 1.00 39.06 512 LYS A CA 1
ATOM 4221 C C . LYS A 1 512 ? -35.322 -2.328 49.630 1.00 39.06 512 LYS A C 1
ATOM 4223 O O . LYS A 1 512 ? -35.565 -2.193 48.434 1.00 39.06 512 LYS A O 1
ATOM 4228 N N . ILE A 1 513 ? -34.423 -1.571 50.254 1.00 41.69 513 ILE A N 1
ATOM 4229 C CA . ILE A 1 513 ? -33.393 -0.856 49.498 1.00 41.69 513 ILE A CA 1
ATOM 4230 C C . ILE A 1 513 ? -32.307 -1.888 49.197 1.00 41.69 513 ILE A C 1
ATOM 4232 O O . ILE A 1 513 ? -31.535 -2.270 50.076 1.00 41.69 513 ILE A O 1
ATOM 4236 N N . GLN A 1 514 ? -32.310 -2.401 47.965 1.00 37.00 514 GLN A N 1
ATOM 4237 C CA . GLN A 1 514 ? -31.224 -3.238 47.469 1.00 37.00 514 GLN A CA 1
ATOM 4238 C C . GLN A 1 514 ? -29.897 -2.498 47.679 1.00 37.00 514 GLN A C 1
ATOM 4240 O O . GLN A 1 514 ? -29.756 -1.370 47.201 1.00 37.00 514 GLN A O 1
ATOM 4245 N N . PRO A 1 515 ? -28.902 -3.111 48.338 1.00 34.56 515 PRO A N 1
ATOM 4246 C CA . PRO A 1 515 ? -27.544 -2.643 48.190 1.00 34.56 515 PRO A CA 1
ATOM 4247 C C . PRO A 1 515 ? -27.152 -2.868 46.729 1.00 34.56 515 PRO A C 1
ATOM 4249 O O . PRO A 1 515 ? -27.083 -4.002 46.253 1.00 34.56 515 PRO A O 1
ATOM 4252 N N . ILE A 1 516 ? -26.890 -1.772 46.020 1.00 40.28 516 ILE A N 1
ATOM 4253 C CA . ILE A 1 516 ? -25.980 -1.794 44.880 1.00 40.28 516 ILE A CA 1
ATOM 4254 C C . ILE A 1 516 ? -24.649 -2.271 45.458 1.00 40.28 516 ILE A C 1
ATOM 4256 O O . ILE A 1 516 ? -23.949 -1.512 46.125 1.00 40.28 516 ILE A O 1
ATOM 4260 N N . ASN A 1 517 ? -24.343 -3.552 45.270 1.00 32.69 517 ASN A N 1
ATOM 4261 C CA . ASN A 1 517 ? -23.055 -4.107 45.639 1.00 32.69 517 ASN A CA 1
ATOM 4262 C C . ASN A 1 517 ? -22.192 -4.181 44.375 1.00 32.69 517 ASN A C 1
ATOM 4264 O O . ASN A 1 517 ? -22.565 -4.880 43.427 1.00 32.69 517 ASN A O 1
ATOM 4268 N N . PRO A 1 518 ? -21.044 -3.490 44.330 1.00 42.72 518 PRO A N 1
ATOM 4269 C CA . PRO A 1 518 ? -19.992 -3.838 43.407 1.00 42.72 518 PRO A CA 1
ATOM 4270 C C . PRO A 1 518 ? -19.254 -5.072 43.949 1.00 42.72 518 PRO A C 1
ATOM 4272 O O . PRO A 1 518 ? -18.881 -5.141 45.117 1.00 42.72 518 PRO A O 1
ATOM 4275 N N . SER A 1 519 ? -18.963 -5.996 43.038 1.00 34.47 519 SER A N 1
ATOM 4276 C CA . SER A 1 519 ? -17.961 -7.062 43.143 1.00 34.47 519 SER A CA 1
ATOM 4277 C C . SER A 1 519 ? -18.385 -8.450 43.655 1.00 34.47 519 SER A C 1
ATOM 4279 O O . SER A 1 519 ? -18.992 -8.626 44.706 1.00 34.47 519 SER A O 1
ATOM 4281 N N . LEU A 1 520 ? -17.922 -9.421 42.855 1.00 35.47 520 LEU A N 1
ATOM 4282 C CA . LEU A 1 520 ? -17.367 -10.718 43.240 1.00 35.47 520 LEU A CA 1
ATOM 4283 C C . LEU A 1 520 ? -18.338 -11.708 43.887 1.00 35.47 520 LEU A C 1
ATOM 4285 O O . LEU A 1 520 ? -18.456 -11.835 45.102 1.00 35.47 520 LEU A O 1
ATOM 4289 N N . GLY A 1 521 ? -18.973 -12.484 43.008 1.00 30.27 521 GLY A N 1
ATOM 4290 C CA . GLY A 1 521 ? -19.561 -13.760 43.366 1.00 30.27 521 GLY A CA 1
ATOM 4291 C C . GLY A 1 521 ? -18.476 -14.754 43.762 1.00 30.27 521 GLY A C 1
ATOM 4292 O O . GLY A 1 521 ? -17.639 -15.127 42.944 1.00 30.27 521 GLY A O 1
ATOM 4293 N N . ASP A 1 522 ? -18.555 -15.204 45.006 1.00 34.53 522 ASP A N 1
ATOM 4294 C CA . ASP A 1 522 ? -18.013 -16.478 45.439 1.00 34.53 522 ASP A CA 1
ATOM 4295 C C . ASP A 1 522 ? -19.010 -17.083 46.438 1.00 34.53 522 ASP A C 1
ATOM 4297 O O . ASP A 1 522 ? -19.216 -16.558 47.531 1.00 34.53 522 ASP A O 1
ATOM 4301 N N . SER A 1 523 ? -19.702 -18.155 46.043 1.00 32.66 523 SER A N 1
ATOM 4302 C CA . SER A 1 523 ? -20.164 -19.170 46.992 1.00 32.66 523 SER A CA 1
ATOM 4303 C C . SER A 1 523 ? -20.458 -20.509 46.311 1.00 32.66 523 SER A C 1
ATOM 4305 O O . SER A 1 523 ? -21.313 -20.656 45.440 1.00 32.66 523 SER A O 1
ATOM 4307 N N . SER A 1 524 ? -19.736 -21.499 46.832 1.00 30.23 524 SER A N 1
ATOM 4308 C CA . SER A 1 524 ? -20.239 -22.804 47.257 1.00 30.23 524 SER A CA 1
ATOM 4309 C C . SER A 1 524 ? -20.674 -23.811 46.195 1.00 30.23 524 SER A C 1
ATOM 4311 O O . SER A 1 524 ? -21.860 -24.050 46.000 1.00 30.23 524 SER A O 1
ATOM 4313 N N . TRP A 1 525 ? -19.685 -24.556 45.697 1.00 28.27 525 TRP A N 1
ATOM 4314 C CA . TRP A 1 525 ? -19.757 -26.021 45.606 1.00 28.27 525 TRP A CA 1
ATOM 4315 C C . TRP A 1 525 ? -18.398 -26.630 45.982 1.00 28.27 525 TRP A C 1
ATOM 4317 O O . TRP A 1 525 ? -17.633 -27.040 45.120 1.00 28.27 525 TRP A O 1
ATOM 4327 N N . THR A 1 526 ? -18.081 -26.705 47.277 1.00 32.22 526 THR A N 1
ATOM 4328 C CA . THR A 1 526 ? -16.941 -27.498 47.779 1.00 32.22 526 THR A CA 1
ATOM 4329 C C . THR A 1 526 ? -17.222 -28.033 49.179 1.00 32.22 526 THR A C 1
ATOM 4331 O O . THR A 1 526 ? -16.848 -27.445 50.186 1.00 32.22 526 THR A O 1
ATOM 4334 N N . LYS A 1 527 ? -17.853 -29.208 49.233 1.00 37.00 527 LYS A N 1
ATOM 4335 C CA . LYS A 1 527 ? -17.538 -30.261 50.209 1.00 37.00 527 LYS A CA 1
ATOM 4336 C C . LYS A 1 527 ? -17.787 -31.615 49.549 1.00 37.00 527 LYS A C 1
ATOM 4338 O O . LYS A 1 527 ? -18.867 -32.177 49.671 1.00 37.00 527 LYS A O 1
ATOM 4343 N N . LEU A 1 528 ? -16.774 -32.107 48.840 1.00 27.84 528 LEU A N 1
ATOM 4344 C CA . LEU A 1 528 ? -16.468 -33.532 48.704 1.00 27.84 528 LEU A CA 1
ATOM 4345 C C . LEU A 1 528 ? -15.040 -33.677 48.159 1.00 27.84 528 LEU A C 1
ATOM 4347 O O . LEU A 1 528 ? -14.775 -33.442 46.989 1.00 27.84 528 LEU A O 1
ATOM 4351 N N . SER A 1 529 ? -14.152 -33.995 49.098 1.00 31.17 529 SER A N 1
ATOM 4352 C CA . SER A 1 529 ? -12.920 -34.780 48.988 1.00 31.17 529 SER A CA 1
ATOM 4353 C C . SER A 1 529 ? -12.009 -34.590 47.769 1.00 31.17 529 SER A C 1
ATOM 4355 O O . SER A 1 529 ? -12.237 -35.114 46.684 1.00 31.17 529 SER A O 1
ATOM 4357 N N . THR A 1 530 ? -10.867 -33.964 48.041 1.00 41.19 530 THR A N 1
ATOM 4358 C CA . THR A 1 530 ? -9.576 -34.262 47.420 1.00 41.19 530 THR A CA 1
ATOM 4359 C C . THR A 1 530 ? -9.258 -35.753 47.546 1.00 41.19 530 THR A C 1
ATOM 4361 O O . THR A 1 530 ? -9.113 -36.235 48.663 1.00 41.19 530 THR A O 1
ATOM 4364 N N . GLU A 1 531 ? -9.186 -36.463 46.421 1.00 42.34 531 GLU A N 1
ATOM 4365 C CA . GLU A 1 531 ? -8.241 -37.553 46.118 1.00 42.34 531 GLU A CA 1
ATOM 4366 C C . GLU A 1 531 ? -8.672 -38.230 44.810 1.00 42.34 531 GLU A C 1
ATOM 4368 O O . GLU A 1 531 ? -9.674 -38.937 44.771 1.00 42.34 531 GLU A O 1
ATOM 4373 N N . THR A 1 532 ? -7.946 -37.979 43.718 1.00 35.78 532 THR A N 1
ATOM 4374 C CA . THR A 1 532 ? -7.454 -38.969 42.734 1.00 35.78 532 THR A CA 1
ATOM 4375 C C . THR A 1 532 ? -6.967 -38.250 41.477 1.00 35.78 532 THR A C 1
ATOM 4377 O O . THR A 1 532 ? -7.671 -37.434 40.889 1.00 35.78 532 THR A O 1
ATOM 4380 N N . GLY A 1 533 ? -5.723 -38.543 41.099 1.00 38.84 533 GLY A N 1
ATOM 4381 C CA . GLY A 1 533 ? -5.124 -38.100 39.849 1.00 38.84 533 GLY A CA 1
ATOM 4382 C C . GLY A 1 533 ? -5.750 -38.744 38.612 1.00 38.84 533 GLY A C 1
ATOM 4383 O O . GLY A 1 533 ? -6.606 -39.627 38.701 1.00 38.84 533 GLY A O 1
ATOM 4384 N N . ASP A 1 534 ? -5.268 -38.266 37.469 1.00 47.25 534 ASP A N 1
ATOM 4385 C CA . ASP A 1 534 ? -5.532 -38.694 36.095 1.00 47.25 534 ASP A CA 1
ATOM 4386 C C . ASP A 1 534 ? -6.070 -40.128 35.941 1.00 47.25 534 ASP A C 1
ATOM 4388 O O . ASP A 1 534 ? -5.320 -41.099 35.808 1.00 47.25 534 ASP A O 1
ATOM 4392 N N . LYS A 1 535 ? -7.400 -40.263 35.878 1.00 48.03 535 LYS A N 1
ATOM 4393 C CA . LYS A 1 535 ? -8.059 -41.449 35.319 1.00 48.03 535 LYS A CA 1
ATOM 4394 C C . LYS A 1 535 ? -9.084 -41.053 34.255 1.00 48.03 535 LYS A C 1
ATOM 4396 O O . LYS A 1 535 ? -9.829 -40.091 34.451 1.00 48.03 535 LYS A O 1
ATOM 4401 N N . PRO A 1 536 ? -9.148 -41.798 33.136 1.00 52.78 536 PRO A N 1
ATOM 4402 C CA . PRO A 1 536 ? -10.116 -41.550 32.077 1.00 52.78 536 PRO A CA 1
ATOM 4403 C C . PRO A 1 536 ? -11.549 -41.728 32.588 1.00 52.78 536 PRO A C 1
ATOM 4405 O O . PRO A 1 536 ? -11.830 -42.585 33.429 1.00 52.78 536 PRO A O 1
ATOM 4408 N N . LEU A 1 537 ? -12.452 -40.899 32.057 1.00 72.44 537 LEU A N 1
ATOM 4409 C CA . LEU A 1 537 ? -13.874 -40.908 32.393 1.00 72.44 537 LEU A CA 1
ATOM 4410 C C . LEU A 1 537 ? -14.477 -42.298 32.175 1.00 72.44 537 LEU A C 1
ATOM 4412 O O . LEU A 1 537 ? -14.240 -42.950 31.158 1.00 72.44 537 LEU A O 1
ATOM 4416 N N . SER A 1 538 ? -15.310 -42.728 33.118 1.00 80.31 538 SER A N 1
ATOM 4417 C CA . SER A 1 538 ? -16.033 -43.990 32.994 1.00 80.31 538 SER A CA 1
ATOM 4418 C C . SER A 1 538 ? -17.065 -43.937 31.849 1.00 80.31 538 SER A C 1
ATOM 4420 O O . SER A 1 538 ? -17.628 -42.874 31.561 1.00 80.31 538 SER A O 1
ATOM 4422 N N . PRO A 1 539 ? -17.405 -45.080 31.220 1.00 71.88 539 PRO A N 1
ATOM 4423 C CA . PRO A 1 539 ? -18.411 -45.142 30.153 1.00 71.88 539 PRO A CA 1
ATOM 4424 C C . PRO A 1 539 ? -19.801 -44.606 30.535 1.00 71.88 539 PRO A C 1
ATOM 4426 O O . PRO A 1 539 ? -20.600 -44.272 29.662 1.00 71.88 539 PRO A O 1
ATOM 4429 N N . SER A 1 540 ? -20.142 -44.545 31.824 1.00 66.31 540 SER A N 1
ATOM 4430 C CA . SER A 1 540 ? -21.378 -43.916 32.307 1.00 66.31 540 SER A CA 1
ATOM 4431 C C . SER A 1 540 ? -21.283 -42.387 32.315 1.00 66.31 540 SER A C 1
ATOM 4433 O O . SER A 1 540 ? -22.243 -41.723 31.933 1.00 66.31 540 SER A O 1
ATOM 4435 N N . GLN A 1 541 ? -20.124 -41.819 32.662 1.00 81.81 541 GLN A N 1
ATOM 4436 C CA . GLN A 1 541 ? -19.871 -40.374 32.596 1.00 81.81 541 GLN A CA 1
ATOM 4437 C C . GLN A 1 541 ? -19.812 -39.865 31.149 1.00 81.81 541 GLN A C 1
ATOM 4439 O O . GLN A 1 541 ? -20.308 -38.776 30.861 1.00 81.81 541 GLN A O 1
ATOM 4444 N N . ILE A 1 542 ? -19.267 -40.670 30.230 1.00 80.88 542 ILE A N 1
ATOM 4445 C CA . ILE A 1 542 ? -19.280 -40.369 28.789 1.00 80.88 542 ILE A CA 1
ATOM 4446 C C . ILE A 1 542 ? -20.726 -40.336 28.275 1.00 80.88 542 ILE A C 1
ATOM 4448 O O . ILE A 1 542 ? -21.151 -39.330 27.708 1.00 80.88 542 ILE A O 1
ATOM 4452 N N . ARG A 1 543 ? -21.525 -41.367 28.583 1.00 81.12 543 ARG A N 1
ATOM 4453 C CA . ARG A 1 543 ? -22.946 -41.427 28.196 1.00 81.12 543 ARG A CA 1
ATOM 4454 C C . ARG A 1 543 ? -23.783 -40.290 28.787 1.00 81.12 543 ARG A C 1
ATOM 4456 O O . ARG A 1 543 ? -24.676 -39.777 28.117 1.00 81.12 543 ARG A O 1
ATOM 4463 N N . ALA A 1 544 ? -23.492 -39.863 30.016 1.00 79.12 544 ALA A N 1
ATOM 4464 C CA . ALA A 1 544 ? -24.159 -38.715 30.629 1.00 79.12 544 ALA A CA 1
ATOM 4465 C C . ALA A 1 544 ? -23.839 -37.401 29.891 1.00 79.12 544 ALA A C 1
ATOM 4467 O O . ALA A 1 544 ? -24.749 -36.616 29.621 1.00 79.12 544 ALA A O 1
ATOM 4468 N N . ARG A 1 545 ? -22.575 -37.191 29.492 1.00 79.38 545 ARG A N 1
ATOM 4469 C CA . ARG A 1 545 ? -22.161 -36.019 28.700 1.00 79.38 545 ARG A CA 1
ATOM 4470 C C . ARG A 1 545 ? -22.756 -36.013 27.293 1.00 79.38 545 ARG A C 1
ATOM 4472 O O . ARG A 1 545 ? -23.178 -34.961 26.820 1.00 79.38 545 ARG A O 1
ATOM 4479 N N . GLU A 1 546 ? -22.828 -37.164 26.632 1.00 80.38 546 GLU A N 1
ATOM 4480 C CA . GLU A 1 546 ? -23.456 -37.282 25.309 1.00 80.38 546 GLU A CA 1
ATOM 4481 C C . GLU A 1 546 ? -24.960 -37.001 25.363 1.00 80.38 546 GLU A C 1
ATOM 4483 O O . GLU A 1 546 ? -25.485 -36.275 24.518 1.00 80.38 546 GLU A O 1
ATOM 4488 N N . LYS A 1 547 ? -25.651 -37.490 26.401 1.00 88.94 547 LYS A N 1
ATOM 4489 C CA . LYS A 1 547 ? -27.076 -37.205 26.613 1.00 88.94 547 LYS A CA 1
ATOM 4490 C C . LYS A 1 547 ? -27.337 -35.711 26.831 1.00 88.94 547 LYS A C 1
ATOM 4492 O O . LYS A 1 547 ? -28.301 -35.176 26.290 1.00 88.94 547 LYS A O 1
ATOM 4497 N N . GLN A 1 548 ? -26.456 -35.034 27.568 1.00 81.88 548 GLN A N 1
ATOM 4498 C CA . GLN A 1 548 ? -26.545 -33.593 27.806 1.00 81.88 548 GLN A CA 1
ATOM 4499 C C . GLN A 1 548 ? -26.291 -32.776 26.527 1.00 81.88 548 GLN A C 1
ATOM 4501 O O . GLN A 1 548 ? -27.030 -31.835 26.249 1.00 81.88 548 GLN A O 1
ATOM 4506 N N . LYS A 1 549 ? -25.311 -33.174 25.700 1.00 82.19 549 LYS A N 1
ATOM 4507 C CA . LYS A 1 549 ? -25.081 -32.562 24.377 1.00 82.19 549 LYS A CA 1
ATOM 4508 C C . LYS A 1 549 ? -26.279 -32.728 23.442 1.00 82.19 549 LYS A C 1
ATOM 4510 O O . LYS A 1 549 ? -26.643 -31.783 22.749 1.00 82.19 549 LYS A O 1
ATOM 4515 N N . LYS A 1 550 ? -26.909 -33.906 23.443 1.00 83.94 550 LYS A N 1
ATOM 4516 C CA . LYS A 1 550 ? -28.078 -34.180 22.600 1.00 83.94 550 LYS A CA 1
ATOM 4517 C C . LYS A 1 550 ? -29.287 -33.322 22.995 1.00 83.94 550 LYS A C 1
ATOM 4519 O O . LYS A 1 550 ? -29.925 -32.749 22.121 1.00 83.94 550 LYS A O 1
ATOM 4524 N N . GLN A 1 551 ? -29.528 -33.142 24.296 1.00 82.69 551 GLN A N 1
ATOM 4525 C CA . GLN A 1 551 ? -30.569 -32.229 24.790 1.00 82.69 551 GLN A CA 1
ATOM 4526 C C . GLN A 1 551 ? -30.322 -30.767 24.394 1.00 82.69 551 GLN A C 1
ATOM 4528 O O . GLN A 1 551 ? -31.267 -30.066 24.045 1.00 82.69 551 GLN A O 1
ATOM 4533 N N . GLN A 1 552 ? -29.066 -30.309 24.405 1.00 75.94 552 GLN A N 1
ATOM 4534 C CA . GLN A 1 552 ? -28.730 -28.951 23.962 1.00 75.94 552 GLN A CA 1
ATOM 4535 C C . GLN A 1 552 ? -28.944 -28.763 22.453 1.00 75.94 552 GLN A C 1
ATOM 4537 O O . GLN A 1 552 ? -29.454 -27.729 22.037 1.00 75.94 552 GLN A O 1
ATOM 4542 N N . GLN A 1 553 ? -28.619 -29.766 21.631 1.00 78.62 553 GLN A N 1
ATOM 4543 C CA . GLN A 1 553 ? -28.878 -29.714 20.186 1.00 78.62 553 GLN A CA 1
ATOM 4544 C C . GLN A 1 553 ? -30.376 -29.731 19.854 1.00 78.62 553 GLN A C 1
ATOM 4546 O O . GLN A 1 553 ? -30.810 -28.998 18.969 1.00 78.62 553 GLN A O 1
ATOM 4551 N N . GLU A 1 554 ? -31.172 -30.522 20.578 1.00 80.38 554 GLU A N 1
ATOM 4552 C CA . GLU A 1 554 ? -32.631 -30.561 20.412 1.00 80.38 554 GLU A CA 1
ATOM 4553 C C . GLU A 1 554 ? -33.290 -29.229 20.812 1.00 80.38 554 GLU A C 1
ATOM 4555 O O . GLU A 1 554 ? -34.194 -28.767 20.115 1.00 80.38 554 GLU A O 1
ATOM 4560 N N . GLN A 1 555 ? -32.800 -28.557 21.862 1.00 75.81 555 GLN A N 1
ATOM 4561 C CA . GLN A 1 555 ? -33.264 -27.212 22.228 1.00 75.81 555 GLN A CA 1
ATOM 4562 C C . GLN A 1 555 ? -32.923 -26.164 21.161 1.00 75.81 555 GLN A C 1
ATOM 4564 O O . GLN A 1 555 ? -33.782 -25.362 20.801 1.00 75.81 555 GLN A O 1
ATOM 4569 N N . SER A 1 556 ? -31.711 -26.194 20.600 1.00 71.00 556 SER A N 1
ATOM 4570 C CA . SER A 1 556 ? -31.321 -25.266 19.530 1.00 71.00 556 SER A CA 1
ATOM 4571 C C . SER A 1 556 ? -32.138 -25.465 18.248 1.00 71.00 556 SER A C 1
ATOM 4573 O O . SER A 1 556 ? -32.478 -24.490 17.581 1.00 71.00 556 SER A O 1
ATOM 4575 N N . ALA A 1 557 ? -32.499 -26.709 17.915 1.00 70.38 557 ALA A N 1
ATOM 4576 C CA . ALA A 1 557 ? -33.322 -27.016 16.744 1.00 70.38 557 ALA A CA 1
ATOM 4577 C C . ALA A 1 557 ? -34.780 -26.539 16.895 1.00 70.38 557 ALA A C 1
ATOM 4579 O O . ALA A 1 557 ? -35.385 -26.100 15.920 1.00 70.38 557 ALA A O 1
ATOM 4580 N N . GLN A 1 558 ? -35.337 -26.582 18.111 1.00 72.19 558 GLN A N 1
ATOM 4581 C CA . GLN A 1 558 ? -36.688 -26.077 18.384 1.00 72.19 558 GLN A CA 1
ATOM 4582 C C . GLN A 1 558 ? -36.773 -24.549 18.303 1.00 72.19 558 GLN A C 1
ATOM 4584 O O . GLN A 1 558 ? -37.782 -24.023 17.841 1.00 72.19 558 GLN A O 1
ATOM 4589 N N . ILE A 1 559 ? -35.708 -23.840 18.687 1.00 71.06 559 ILE A N 1
ATOM 4590 C CA . ILE A 1 559 ? -35.649 -22.375 18.592 1.00 71.06 559 ILE A CA 1
ATOM 4591 C C . ILE A 1 559 ? -35.633 -21.923 17.121 1.00 71.06 559 ILE A C 1
ATOM 4593 O O . ILE A 1 559 ? -36.294 -20.953 16.774 1.00 71.06 559 ILE A O 1
ATOM 4597 N N . GLN A 1 560 ? -34.976 -22.666 16.225 1.00 58.94 560 GLN A N 1
ATOM 4598 C CA . GLN A 1 560 ? -34.905 -22.317 14.798 1.00 58.94 560 GLN A CA 1
ATOM 4599 C C . GLN A 1 560 ? -36.203 -22.573 14.008 1.00 58.94 560 GLN A C 1
ATOM 4601 O O . GLN A 1 560 ? -36.350 -22.056 12.903 1.00 58.94 560 GLN A O 1
ATOM 4606 N N . GLN A 1 561 ? -37.155 -23.346 14.543 1.00 52.97 561 GLN A N 1
ATOM 4607 C CA . GLN A 1 561 ? -38.443 -23.608 13.879 1.00 52.97 561 GLN A CA 1
ATOM 4608 C C . GLN A 1 561 ? -39.543 -22.593 14.231 1.00 52.97 561 GLN A C 1
ATOM 4610 O O . GLN A 1 561 ? -40.603 -22.623 13.610 1.00 52.97 561 GLN A O 1
ATOM 4615 N N . ALA A 1 562 ? -39.311 -21.693 15.192 1.00 53.28 562 ALA A N 1
ATOM 4616 C CA . ALA A 1 562 ? -40.330 -20.761 15.680 1.00 53.28 562 ALA A CA 1
ATOM 4617 C C . ALA A 1 562 ? -40.393 -19.411 14.927 1.00 53.28 562 ALA A C 1
ATOM 4619 O O . ALA A 1 562 ? -41.366 -18.683 15.108 1.00 53.28 562 ALA A O 1
ATOM 4620 N N . ASP A 1 563 ? -39.424 -19.094 14.055 1.00 47.16 563 ASP A N 1
ATOM 4621 C CA . ASP A 1 563 ? -39.223 -17.729 13.525 1.00 47.16 563 ASP A CA 1
ATOM 4622 C C . ASP A 1 563 ? -39.673 -17.481 12.067 1.00 47.16 563 ASP A C 1
ATOM 4624 O O . ASP A 1 563 ? -39.316 -16.463 11.474 1.00 47.16 563 ASP A O 1
ATOM 4628 N N . PHE A 1 564 ? -40.505 -18.341 11.468 1.00 44.75 564 PHE A N 1
ATOM 4629 C CA . PHE A 1 564 ? -41.093 -18.051 10.148 1.00 44.75 564 PHE A CA 1
ATOM 4630 C C . PHE A 1 564 ? -42.608 -17.807 10.234 1.00 44.75 564 PHE A C 1
ATOM 4632 O O . PHE A 1 564 ? -43.366 -18.760 10.434 1.00 44.75 564 PHE A O 1
ATOM 4639 N N . PRO A 1 565 ? -43.095 -16.562 10.051 1.00 57.91 565 PRO A N 1
ATOM 4640 C CA . PRO A 1 565 ? -44.523 -16.318 9.891 1.00 57.91 565 PRO A CA 1
ATOM 4641 C C . PRO A 1 565 ? -45.023 -16.910 8.558 1.00 57.91 565 PRO A C 1
ATOM 4643 O O . PRO A 1 565 ? -44.293 -16.898 7.562 1.00 57.91 565 PRO A O 1
ATOM 4646 N N . PRO A 1 566 ? -46.266 -17.426 8.498 1.00 53.06 566 PRO A N 1
ATOM 4647 C CA . PRO A 1 566 ? -46.821 -17.955 7.263 1.00 53.06 566 PRO A CA 1
ATOM 4648 C C . PRO A 1 566 ? -47.083 -16.822 6.263 1.00 53.06 566 PRO A C 1
ATOM 4650 O O . PRO A 1 566 ? -47.677 -15.796 6.589 1.00 53.06 566 PRO A O 1
ATOM 4653 N N . ASN A 1 567 ? -46.639 -17.052 5.030 1.00 47.00 567 ASN A N 1
ATOM 4654 C CA . ASN A 1 567 ? -46.816 -16.177 3.877 1.00 47.00 567 ASN A CA 1
ATOM 4655 C C . ASN A 1 567 ? -48.321 -15.963 3.582 1.00 47.00 567 ASN A C 1
ATOM 4657 O O . ASN A 1 567 ? -49.020 -16.957 3.340 1.00 47.00 567 ASN A O 1
ATOM 4661 N N . PRO A 1 568 ? -48.851 -14.725 3.612 1.00 60.78 568 PRO A N 1
ATOM 4662 C CA . PRO A 1 568 ? -50.235 -14.470 3.240 1.00 60.78 568 PRO A CA 1
ATOM 4663 C C . PRO A 1 568 ? -50.383 -14.531 1.713 1.00 60.78 568 PRO A C 1
ATOM 4665 O O . PRO A 1 568 ? -49.579 -13.966 0.974 1.00 60.78 568 PRO A O 1
ATOM 4668 N N . ARG A 1 569 ? -51.402 -15.270 1.264 1.00 52.94 569 ARG A N 1
ATOM 4669 C CA . ARG A 1 569 ? -51.828 -15.353 -0.140 1.00 52.94 569 ARG A CA 1
ATOM 4670 C C . ARG A 1 569 ? -52.413 -14.046 -0.645 1.00 52.94 569 ARG A C 1
ATOM 4672 O O . ARG A 1 569 ? -53.115 -13.388 0.156 1.00 52.94 569 ARG A O 1
#

Foldseek 3Di:
DAAQQVVCCVVPVPLAPDQEAEDDQPDAHAEEDEAEDRQNHAEYAQAAHPVPFHHYAYYEHYQHQNHAAAEHDRHQHQYYYYYNPQNPPPHYHHHHHPHCPPPLDDDDDDDDDDAQFFKAFSDPLQRVQVVVQQDDDDDPPPNGDGVCRRQVDDVDPPLWDKDKTKGWFQAKGKIWTFWPVVPGDIDIDIAHGRTFIWIWIQTSVPTIDIDTDRPPPPDAPCCPVVVLVVLLVVLVVVLVVLVVVLVVDPDPVVNVVSVVVSVVSVVVSVVSVVVVVVVVVVVVVVVVVVVVVVVVVVVVVVVVVVVVVVVVVVLVVVVVVLVVLVVDPDWDPLSVVLSVLVVVLSVLVPDPDDPVSLVVNVVSLVVNLPRDPPPGPSDDPCSDVVPCNPSVVSVVVSVVVVVVVVVVVVVVVVVVVVVVVVVVVVVVSVVVSVVVVVVVVVVVVVVVVVVVVVVVVVVVVVVVVVVVVVVVVVVVVVVVPPDDDPVRVVVVVVVVVVVVVVVVVVVVVVVVPDPPDDDDDDDDDDDDDDDDDDDDDDPVRVVVVVVVVVVVVVVVVVVVVPPDDDDDD

Sequence (569 aa):
MIDAQKWLNEKYPNRNEIKQIKLEEETLITGQLLIDDFPCLEKINVEGNWDNWGKLTGLVIKKCPKLKELNFSYNEIEEFAIANCPQLHNNFDYSFNKQLEELTKFDGFKLDYNVVSYIGSLDNDLYQQLKSGLPGKKHEDLQRLCLGCLTKGGHKNKTSYNYYAEIKLTKGGTVEYGVTATGNRRETFEVPEEGGLLIVNINAADGGTIKIKRNQIKNANKSSKESEEREKEKLVEMIQKLENKLKEVSDEQWKKQLEEEKKELEEKLIATQKKLENSEEQKQKLQFEYDELKQGLEERKEQIEELKQVKIADQQNFKEQVEELEKQKQLTENETKILQKLKELFSIFNEQLDSKNVEKLEKLLKDYKEADFTNTPHLPDIFKLENEGISGYIGSSINHYYEWQEARKEVEKLRSNIKQEEGKNAEKIEKLKQKINDLSFRTQEQQIASLQEELKLAQDYAKELKNTLKSTVQTLEKETQTDLTSEDINQKDLQIEYHKQQLTKQKRLSIKIQPINPSLGDSSWTKLSTETGDKPLSPSQIRAREKQKKQQQEQSAQIQQADFPPNPR

Secondary structure (DSSP, 8-state):
-EEHHHHHHHH---TTT--EEE--TT--EEEEEEEE--TT--EEE-PPPTTT--EEEEEEEES-TT--EEE--SS---EEEEES-TT--S-EE-TT-TTGGG-----------SSS-EEEESSHHHHHHHHHHS--S--S--S---HHHHTT--SS-----EEEEEEEESS-EEEEEEE-TTSSEEEEEEEPTT-EEEEEEEETTTEEEEEEEE---SSSSHHHHHHHHHHHHHHHHHHHHHHHHHHH---HHHHHHHHHHHHHHHHHHHHHHHHHHHHHHHHHHHHHHHHHHHHHHHHHHHHHHHHHHHHHHHHHHHHHHHHHHHHSTT--HHHHHHHHHHHHHHHHHTS---HHHHHHHHHHHHHHHTS--TT-TTS-GGGSTTSHHHHHHHHHHHHHHHHHHHHHHHHHHHHHHHHHHHHHHHHHHHHHHHHHHHHHHHHHHHHHHHHHHHHHHHHHHHHHHHHHHHHHHHHHHHHTTS---HHHHHHHHHHHHHHHHHHHHHHHHHTTS-----S--------S-------PPPHHHHHHHHHHHHHHHHHHHHHHTS--PPPP-

Radius of gyration: 41.98 Å; chains: 1; bounding box: 93×68×136 Å